Protein AF-A0A7S1V0A3-F1 (afdb_monomer_lite)

Radius of gyration: 52.17 Å; chains: 1; bounding box: 156×78×167 Å

Structure (mmCIF, N/CA/C/O backbone):
data_AF-A0A7S1V0A3-F1
#
_entry.id   AF-A0A7S1V0A3-F1
#
loop_
_atom_site.group_PDB
_atom_site.id
_atom_site.type_symbol
_atom_site.label_atom_id
_atom_site.label_alt_id
_atom_site.label_comp_id
_atom_site.label_asym_id
_atom_site.label_entity_id
_atom_site.label_seq_id
_atom_site.pdbx_PDB_ins_code
_atom_site.Cartn_x
_atom_site.Cartn_y
_atom_site.Cartn_z
_atom_site.occupancy
_atom_site.B_iso_or_equiv
_atom_site.auth_seq_id
_atom_site.auth_comp_id
_atom_site.auth_asym_id
_atom_site.auth_atom_id
_atom_site.pdbx_PDB_model_num
ATOM 1 N N . GLY A 1 1 ? 68.132 -18.032 73.792 1.00 47.16 1 GLY A N 1
ATOM 2 C CA . GLY A 1 1 ? 68.018 -18.752 72.511 1.00 47.16 1 GLY A CA 1
ATOM 3 C C . GLY A 1 1 ? 66.855 -19.714 72.587 1.00 47.16 1 GLY A C 1
ATOM 4 O O . GLY A 1 1 ? 66.811 -20.490 73.529 1.00 47.16 1 GLY A O 1
ATOM 5 N N . VAL A 1 2 ? 65.917 -19.632 71.644 1.00 43.09 2 VAL A N 1
ATOM 6 C CA . VAL A 1 2 ? 64.746 -20.519 71.509 1.00 43.09 2 VAL A CA 1
ATOM 7 C C . VAL A 1 2 ? 64.523 -20.745 70.008 1.00 43.09 2 VAL A C 1
ATOM 9 O O . VAL A 1 2 ? 64.762 -19.836 69.215 1.00 43.09 2 VAL A O 1
ATOM 12 N N . ARG A 1 3 ? 64.142 -21.963 69.608 1.00 44.84 3 ARG A N 1
ATOM 13 C CA . ARG A 1 3 ? 63.979 -22.362 68.198 1.00 44.84 3 ARG A CA 1
ATOM 14 C C . ARG A 1 3 ? 62.664 -21.813 67.612 1.00 44.84 3 ARG A C 1
ATOM 16 O O . ARG A 1 3 ? 61.653 -21.887 68.309 1.00 44.84 3 ARG A O 1
ATOM 23 N N . PRO A 1 4 ? 62.624 -21.342 66.351 1.00 58.78 4 PRO A N 1
ATOM 24 C CA . PRO A 1 4 ? 61.371 -21.027 65.673 1.00 58.78 4 PRO A CA 1
ATOM 25 C C . PRO A 1 4 ? 60.728 -22.287 65.074 1.00 58.78 4 PRO A C 1
ATOM 27 O O . PRO A 1 4 ? 61.407 -23.150 64.517 1.00 58.78 4 PRO A O 1
ATOM 30 N N . ASN A 1 5 ? 59.404 -22.376 65.192 1.00 55.03 5 ASN A N 1
ATOM 31 C CA . ASN A 1 5 ? 58.594 -23.477 64.673 1.00 55.03 5 ASN A CA 1
ATOM 32 C C . ASN A 1 5 ? 58.269 -23.248 63.183 1.00 55.03 5 ASN A C 1
ATOM 34 O O . ASN A 1 5 ? 57.935 -22.129 62.791 1.00 55.03 5 ASN A O 1
ATOM 38 N N . MET A 1 6 ? 58.345 -24.295 62.359 1.00 54.66 6 MET A N 1
ATOM 39 C CA . MET A 1 6 ? 58.081 -24.214 60.913 1.00 54.66 6 MET A CA 1
ATOM 40 C C . MET A 1 6 ? 56.587 -23.984 60.624 1.00 54.66 6 MET A C 1
ATOM 42 O O . MET A 1 6 ? 55.737 -24.713 61.132 1.00 54.66 6 MET A O 1
ATOM 46 N N . ARG A 1 7 ? 56.264 -23.001 59.770 1.00 62.75 7 ARG A N 1
ATOM 47 C CA . ARG A 1 7 ? 54.930 -22.833 59.161 1.00 62.75 7 ARG A CA 1
ATOM 48 C C . ARG A 1 7 ? 54.920 -23.409 57.734 1.00 62.75 7 ARG A C 1
ATOM 50 O O . ARG A 1 7 ? 55.934 -23.285 57.049 1.00 62.75 7 ARG A O 1
ATOM 57 N N . PRO A 1 8 ? 53.802 -23.998 57.270 1.00 64.31 8 PRO A N 1
ATOM 58 C CA . PRO A 1 8 ? 53.668 -24.478 55.894 1.00 64.31 8 PRO A CA 1
ATOM 59 C C . PRO A 1 8 ? 53.586 -23.318 54.875 1.00 64.31 8 PRO A C 1
ATOM 61 O O . PRO A 1 8 ? 53.219 -22.201 55.254 1.00 64.31 8 PRO A O 1
ATOM 64 N N . PRO A 1 9 ? 53.917 -23.568 53.592 1.00 65.50 9 PRO A N 1
ATOM 65 C CA . PRO A 1 9 ? 53.914 -22.552 52.538 1.00 65.50 9 PRO A CA 1
ATOM 66 C C . PRO A 1 9 ? 52.493 -22.097 52.132 1.00 65.50 9 PRO A C 1
ATOM 68 O O . PRO A 1 9 ? 51.528 -22.837 52.336 1.00 65.50 9 PRO A O 1
ATOM 71 N N . PRO A 1 10 ? 52.350 -20.888 51.551 1.00 61.25 10 PRO A N 1
ATOM 72 C CA . PRO A 1 10 ? 51.061 -20.332 51.138 1.00 61.25 10 PRO A CA 1
ATOM 73 C C . PRO A 1 10 ? 50.500 -20.982 49.853 1.00 61.25 10 PRO A C 1
ATOM 75 O O . PRO A 1 10 ? 51.269 -21.516 49.050 1.00 61.25 10 PRO A O 1
ATOM 78 N N . PRO A 1 11 ? 49.173 -20.914 49.626 1.00 62.25 11 PRO A N 1
ATOM 79 C CA . PRO A 1 11 ? 48.536 -21.419 48.408 1.00 62.25 11 PRO A CA 1
ATOM 80 C C . PRO A 1 11 ? 48.841 -20.550 47.167 1.00 62.25 11 PRO A C 1
ATOM 82 O O . PRO A 1 11 ? 49.144 -19.361 47.307 1.00 62.25 11 PRO A O 1
ATOM 85 N N . PRO A 1 12 ? 48.746 -21.118 45.947 1.00 61.88 12 PRO A N 1
ATOM 86 C CA . PRO A 1 12 ? 49.017 -20.407 44.696 1.00 61.88 12 PRO A CA 1
ATOM 87 C C . PRO A 1 12 ? 47.935 -19.364 44.331 1.00 61.88 12 PRO A C 1
ATOM 89 O O . PRO A 1 12 ? 46.795 -19.467 44.790 1.00 61.88 12 PRO A O 1
ATOM 92 N N . PRO A 1 13 ? 48.272 -18.364 43.488 1.00 58.69 13 PRO A N 1
ATOM 93 C CA . PRO A 1 13 ? 47.348 -17.314 43.049 1.00 58.69 13 PRO A CA 1
ATOM 94 C C . PRO A 1 13 ? 46.260 -17.828 42.080 1.00 58.69 13 PRO A C 1
ATOM 96 O O . PRO A 1 13 ? 46.433 -18.877 41.456 1.00 58.69 13 PRO A O 1
ATOM 99 N N . PRO A 1 14 ? 45.137 -17.097 41.921 1.00 52.28 14 PRO A N 1
ATOM 100 C CA . PRO A 1 14 ? 43.988 -17.556 41.142 1.00 52.28 14 PRO A CA 1
ATOM 101 C C . PRO A 1 14 ? 44.250 -17.592 39.629 1.00 52.28 14 PRO A C 1
ATOM 103 O O . PRO A 1 14 ? 44.874 -16.697 39.056 1.00 52.28 14 PRO A O 1
ATOM 106 N N . HIS A 1 15 ? 43.699 -18.611 38.966 1.00 45.16 15 HIS A N 1
ATOM 107 C CA . HIS A 1 15 ? 43.757 -18.764 37.513 1.00 45.16 15 HIS A CA 1
ATOM 108 C C . HIS A 1 15 ? 42.926 -17.694 36.791 1.00 45.16 15 HIS A C 1
ATOM 110 O O . HIS A 1 15 ? 41.697 -17.690 36.868 1.00 45.16 15 HIS A O 1
ATOM 116 N N . PHE A 1 16 ? 43.588 -16.847 36.001 1.00 49.28 16 PHE A N 1
ATOM 117 C CA . PHE A 1 16 ? 42.914 -16.021 35.002 1.00 49.28 16 PHE A CA 1
ATOM 118 C C . PHE A 1 16 ? 42.470 -16.879 33.812 1.00 49.28 16 PHE A C 1
ATOM 120 O O . PHE A 1 16 ? 43.287 -17.508 33.139 1.00 49.28 16 PHE A O 1
ATOM 127 N N . HIS A 1 17 ? 41.166 -16.876 33.541 1.00 43.81 17 HIS A N 1
ATOM 128 C CA . HIS A 1 17 ? 40.576 -17.525 32.374 1.00 43.81 17 HIS A CA 1
ATOM 129 C C . HIS A 1 17 ? 41.031 -16.796 31.100 1.00 43.81 17 HIS A C 1
ATOM 131 O O . HIS A 1 17 ? 40.692 -15.630 30.898 1.00 43.81 17 HIS A O 1
ATOM 137 N N . HIS A 1 18 ? 41.811 -17.461 30.243 1.00 43.75 18 HIS A N 1
ATOM 138 C CA . HIS A 1 18 ? 42.226 -16.872 28.972 1.00 43.75 18 HIS A CA 1
ATOM 139 C C . HIS A 1 18 ? 41.081 -16.936 27.955 1.00 43.75 18 HIS A C 1
ATOM 141 O O . HIS A 1 18 ? 40.505 -17.992 27.690 1.00 43.75 18 HIS A O 1
ATOM 147 N N . GLN A 1 19 ? 40.752 -15.776 27.398 1.00 39.59 19 GLN A N 1
ATOM 148 C CA . GLN A 1 19 ? 39.667 -15.568 26.447 1.00 39.59 19 GLN A CA 1
ATOM 149 C C . GLN A 1 19 ? 40.045 -16.178 25.086 1.00 39.59 19 GLN A C 1
ATOM 151 O O . GLN A 1 19 ? 40.988 -15.720 24.442 1.00 39.59 19 GLN A O 1
ATOM 156 N N . GLN A 1 20 ? 39.335 -17.220 24.640 1.00 40.47 20 GLN A N 1
ATOM 157 C CA . GLN A 1 20 ? 39.595 -17.828 23.329 1.00 40.47 20 GLN A CA 1
ATOM 158 C C . GLN A 1 20 ? 39.019 -16.959 22.202 1.00 40.47 20 GLN A C 1
ATOM 160 O O . GLN A 1 20 ? 37.823 -16.672 22.170 1.00 40.47 20 GLN A O 1
ATOM 165 N N . ARG A 1 21 ? 39.878 -16.566 21.255 1.00 42.44 21 ARG A N 1
ATOM 166 C CA . ARG A 1 21 ? 39.480 -16.005 19.954 1.00 42.44 21 ARG A CA 1
ATOM 167 C C . ARG A 1 21 ? 39.133 -17.138 18.971 1.00 42.44 21 ARG A C 1
ATOM 169 O O . ARG A 1 21 ? 39.749 -18.200 19.054 1.00 42.44 21 ARG A O 1
ATOM 176 N N . PRO A 1 22 ? 38.205 -16.922 18.021 1.00 44.25 22 PRO A N 1
ATOM 177 C CA . PRO A 1 22 ? 37.836 -17.932 17.030 1.00 44.25 22 PRO A CA 1
ATOM 178 C C . PRO A 1 22 ? 38.923 -18.114 15.948 1.00 44.25 22 PRO A C 1
ATOM 180 O O . PRO A 1 22 ? 39.606 -17.142 15.609 1.00 44.25 22 PRO A O 1
ATOM 183 N N . PRO A 1 23 ? 39.074 -19.323 15.372 1.00 45.88 23 PRO A N 1
ATOM 184 C CA . PRO A 1 23 ? 40.015 -19.594 14.286 1.00 45.88 23 PRO A CA 1
ATOM 185 C C . PRO A 1 23 ? 39.412 -19.347 12.891 1.00 45.88 23 PRO A C 1
ATOM 187 O O . PRO A 1 23 ? 38.225 -19.567 12.658 1.00 45.88 23 PRO A O 1
ATOM 190 N N . ALA A 1 24 ? 40.266 -18.961 11.943 1.00 40.19 24 ALA A N 1
ATOM 191 C CA . ALA A 1 24 ? 40.000 -18.910 10.503 1.00 40.19 24 ALA A CA 1
ATOM 192 C C . ALA A 1 24 ? 41.341 -18.931 9.734 1.00 40.19 24 ALA A C 1
ATOM 194 O O . ALA A 1 24 ? 42.356 -18.536 10.310 1.00 40.19 24 ALA A O 1
ATOM 195 N N . PRO A 1 25 ? 41.367 -19.235 8.424 1.00 45.12 25 PRO A N 1
ATOM 196 C CA . PRO A 1 25 ? 40.635 -20.296 7.725 1.00 45.12 25 PRO A CA 1
ATOM 197 C C . PRO A 1 25 ? 41.601 -21.248 6.974 1.00 45.12 25 PRO A C 1
ATOM 199 O O . PRO A 1 25 ? 42.698 -20.853 6.583 1.00 45.12 25 PRO A O 1
ATOM 202 N N . HIS A 1 26 ? 41.186 -22.490 6.699 1.00 42.19 26 HIS A N 1
ATOM 203 C CA . HIS A 1 26 ? 41.928 -23.394 5.803 1.00 42.19 26 HIS A CA 1
ATOM 204 C C . HIS A 1 26 ? 41.322 -23.418 4.392 1.00 42.19 26 HIS A C 1
ATOM 206 O O . HIS A 1 26 ? 40.104 -23.373 4.228 1.00 42.19 26 HIS A O 1
ATOM 212 N N . ALA A 1 27 ? 42.189 -23.480 3.376 1.00 40.38 27 ALA A N 1
ATOM 213 C CA . ALA A 1 27 ? 41.810 -23.528 1.964 1.00 40.38 27 ALA A CA 1
ATOM 214 C C . ALA A 1 27 ? 41.228 -24.906 1.563 1.00 40.38 27 ALA A C 1
ATOM 216 O O . ALA A 1 27 ? 41.575 -25.915 2.182 1.00 40.38 27 ALA A O 1
ATOM 217 N N . PRO A 1 28 ? 40.349 -24.975 0.543 1.00 40.31 28 PRO A N 1
ATOM 218 C CA . PRO A 1 28 ? 39.562 -26.173 0.262 1.00 40.31 28 PRO A CA 1
ATOM 219 C C . PRO A 1 28 ? 40.291 -27.192 -0.627 1.00 40.31 28 PRO A C 1
ATOM 221 O O . PRO A 1 28 ? 40.914 -26.839 -1.629 1.00 40.31 28 PRO A O 1
ATOM 224 N N . HIS A 1 29 ? 40.114 -28.478 -0.318 1.00 42.78 29 HIS A N 1
ATOM 225 C CA . HIS A 1 29 ? 40.377 -29.558 -1.270 1.00 42.78 29 HIS A CA 1
ATOM 226 C C . HIS A 1 29 ? 39.243 -29.657 -2.299 1.00 42.78 29 HIS A C 1
ATOM 228 O O . HIS A 1 29 ? 38.071 -29.464 -1.975 1.00 42.78 29 HIS A O 1
ATOM 234 N N . GLN A 1 30 ? 39.604 -29.960 -3.546 1.00 39.72 30 GLN A N 1
ATOM 235 C CA . GLN A 1 30 ? 38.667 -30.018 -4.666 1.00 39.72 30 GLN A CA 1
ATOM 236 C C . GLN A 1 30 ? 37.771 -31.264 -4.599 1.00 39.72 30 GLN A C 1
ATOM 238 O O . GLN A 1 30 ? 38.263 -32.381 -4.444 1.00 39.72 30 GLN A O 1
ATOM 243 N N . LEU A 1 31 ? 36.470 -31.066 -4.807 1.00 43.25 31 LEU A N 1
ATOM 244 C CA . LEU A 1 31 ? 35.516 -32.107 -5.189 1.00 43.25 31 LEU A CA 1
ATOM 245 C C . LEU A 1 31 ? 34.960 -31.761 -6.576 1.00 43.25 31 LEU A C 1
ATOM 247 O O . LEU A 1 31 ? 34.749 -30.589 -6.885 1.00 43.25 31 LEU A O 1
ATOM 251 N N . GLY A 1 32 ? 34.786 -32.782 -7.418 1.00 44.38 32 GLY A N 1
ATOM 252 C CA . GLY A 1 32 ? 34.378 -32.624 -8.816 1.00 44.38 32 GLY A CA 1
ATOM 253 C C . GLY A 1 32 ? 32.931 -32.136 -9.002 1.00 44.38 32 GLY A C 1
ATOM 254 O O . GLY A 1 32 ? 32.149 -32.128 -8.049 1.00 44.38 32 GLY A O 1
ATOM 255 N N . PRO A 1 33 ? 32.561 -31.730 -10.230 1.00 49.34 33 PRO A N 1
ATOM 256 C CA . PRO A 1 33 ? 31.257 -31.139 -10.511 1.00 49.34 33 PRO A CA 1
ATOM 257 C C . PRO A 1 33 ? 30.104 -32.160 -10.399 1.00 49.34 33 PRO A C 1
ATOM 259 O O . PRO A 1 33 ? 30.266 -33.314 -10.805 1.00 49.34 33 PRO A O 1
ATOM 262 N N . PRO A 1 34 ? 28.924 -31.748 -9.893 1.00 48.62 34 PRO A N 1
ATOM 263 C CA . PRO A 1 34 ? 27.719 -32.577 -9.870 1.00 48.62 34 PRO A CA 1
ATOM 264 C C . PRO A 1 34 ? 27.075 -32.703 -11.269 1.00 48.62 34 PRO A C 1
ATOM 266 O O . PRO A 1 34 ? 27.346 -31.883 -12.150 1.00 48.62 34 PRO A O 1
ATOM 269 N N . PRO A 1 35 ? 26.202 -33.706 -11.494 1.00 46.12 35 PRO A N 1
ATOM 270 C CA . PRO A 1 35 ? 25.530 -33.905 -12.778 1.00 46.12 35 PRO A CA 1
ATOM 271 C C . PRO A 1 35 ? 24.496 -32.800 -13.079 1.00 46.12 35 PRO A C 1
ATOM 273 O O . PRO A 1 35 ? 23.921 -32.223 -12.151 1.00 46.12 35 PRO A O 1
ATOM 276 N N . PRO A 1 36 ? 24.212 -32.512 -14.364 1.00 46.03 36 PRO A N 1
ATOM 277 C CA . PRO A 1 36 ? 23.283 -31.455 -14.747 1.00 46.03 36 PRO A CA 1
ATOM 278 C C . PRO A 1 36 ? 21.826 -31.852 -14.475 1.00 46.03 36 PRO A C 1
ATOM 280 O O . PRO A 1 36 ? 21.319 -32.831 -15.025 1.00 46.03 36 PRO A O 1
ATOM 283 N N . HIS A 1 37 ? 21.121 -31.050 -13.675 1.00 41.72 37 HIS A N 1
ATOM 284 C CA . HIS A 1 37 ? 19.661 -31.112 -13.606 1.00 41.72 37 HIS A CA 1
ATOM 285 C C . HIS A 1 37 ? 19.041 -30.550 -14.893 1.00 41.72 37 HIS A C 1
ATOM 287 O O . HIS A 1 37 ? 19.463 -29.510 -15.398 1.00 41.72 37 HIS A O 1
ATOM 293 N N . ALA A 1 38 ? 18.032 -31.249 -15.414 1.00 39.28 38 ALA A N 1
ATOM 294 C CA . ALA A 1 38 ? 17.371 -30.908 -16.668 1.00 39.28 38 ALA A CA 1
ATOM 295 C C . ALA A 1 38 ? 16.655 -29.546 -16.613 1.00 39.28 38 ALA A C 1
ATOM 297 O O . ALA A 1 38 ? 15.920 -29.252 -15.668 1.00 39.28 38 ALA A O 1
ATOM 298 N N . ALA A 1 39 ? 16.828 -28.747 -17.668 1.00 37.97 39 ALA A N 1
ATOM 299 C CA . ALA A 1 39 ? 16.045 -27.538 -17.899 1.00 37.97 39 ALA A CA 1
ATOM 300 C C . ALA A 1 39 ? 14.623 -27.889 -18.394 1.00 37.97 39 ALA A C 1
ATOM 302 O O . ALA A 1 39 ? 14.459 -28.875 -19.120 1.00 37.97 39 ALA A O 1
ATOM 303 N N . PRO A 1 40 ? 13.589 -27.101 -18.045 1.00 34.03 40 PRO A N 1
ATOM 304 C CA . PRO A 1 40 ? 12.235 -27.323 -18.539 1.00 34.03 40 PRO A CA 1
ATOM 305 C C . PRO A 1 40 ? 12.117 -26.962 -20.027 1.00 34.03 40 PRO A C 1
ATOM 307 O O . PRO A 1 40 ? 12.605 -25.923 -20.475 1.00 34.03 40 PRO A O 1
ATOM 310 N N . LEU A 1 41 ? 11.432 -27.820 -20.784 1.00 35.41 41 LEU A N 1
ATOM 311 C CA . LEU A 1 41 ? 11.197 -27.652 -22.218 1.00 35.41 41 LEU A CA 1
ATOM 312 C C . LEU A 1 41 ? 10.287 -26.445 -22.495 1.00 35.41 41 LEU A C 1
ATOM 314 O O . LEU A 1 41 ? 9.176 -26.356 -21.973 1.00 35.41 41 LEU A O 1
ATOM 318 N N . GLN A 1 42 ? 10.741 -25.544 -23.366 1.00 35.09 42 GLN A N 1
ATOM 319 C CA . GLN A 1 42 ? 9.922 -24.458 -23.902 1.00 35.09 42 GLN A CA 1
ATOM 320 C C . GLN A 1 42 ? 9.097 -24.981 -25.086 1.00 35.09 42 GLN A C 1
ATOM 322 O O . GLN A 1 42 ? 9.654 -25.393 -26.104 1.00 35.09 42 GLN A O 1
ATOM 327 N N . HIS A 1 43 ? 7.768 -24.961 -24.972 1.00 41.12 43 HIS A N 1
ATOM 328 C CA . HIS A 1 43 ? 6.883 -25.313 -26.084 1.00 41.12 43 HIS A CA 1
ATOM 329 C C . HIS A 1 43 ? 6.646 -24.112 -27.013 1.00 41.12 43 HIS A C 1
ATOM 331 O O . HIS A 1 43 ? 6.055 -23.107 -26.622 1.00 41.12 43 HIS A O 1
ATOM 337 N N . ARG A 1 44 ? 7.081 -24.263 -28.267 1.00 34.06 44 ARG A N 1
ATOM 338 C CA . ARG A 1 44 ? 6.794 -23.388 -29.417 1.00 34.06 44 ARG A CA 1
ATOM 339 C C . ARG A 1 44 ? 5.345 -23.587 -29.906 1.00 34.06 44 ARG A C 1
ATOM 341 O O . ARG A 1 44 ? 4.951 -24.742 -30.082 1.00 34.06 44 ARG A O 1
ATOM 348 N N . PRO A 1 45 ? 4.565 -22.523 -30.174 1.00 39.53 45 PRO A N 1
ATOM 349 C CA . PRO A 1 45 ? 3.266 -22.622 -30.843 1.00 39.53 45 PRO A CA 1
ATOM 350 C C . PRO A 1 45 ? 3.397 -22.557 -32.385 1.00 39.53 45 PRO A C 1
ATOM 352 O O . PRO A 1 45 ? 4.354 -21.963 -32.882 1.00 39.53 45 PRO A O 1
ATOM 355 N N . PRO A 1 46 ? 2.445 -23.125 -33.153 1.00 39.44 46 PRO A N 1
ATOM 356 C CA . PRO A 1 46 ? 2.365 -22.972 -34.610 1.00 39.44 46 PRO A CA 1
ATOM 357 C C . PRO A 1 46 ? 1.553 -21.721 -35.034 1.00 39.44 46 PRO A C 1
ATOM 359 O O . PRO A 1 46 ? 0.752 -21.218 -34.240 1.00 39.44 46 PRO A O 1
ATOM 362 N N . PRO A 1 47 ? 1.698 -21.226 -36.280 1.00 38.50 47 PRO A N 1
ATOM 363 C CA . PRO A 1 47 ? 0.994 -20.034 -36.773 1.00 38.50 47 PRO A CA 1
ATOM 364 C C . PRO A 1 47 ? -0.361 -20.339 -37.453 1.00 38.50 47 PRO A C 1
ATOM 366 O O . PRO A 1 47 ? -0.481 -21.326 -38.177 1.00 38.50 47 PRO A O 1
ATOM 369 N N . GLY A 1 48 ? -1.360 -19.447 -37.314 1.00 32.25 48 GLY A N 1
ATOM 370 C CA . GLY A 1 48 ? -2.551 -19.455 -38.190 1.00 32.25 48 GLY A CA 1
ATOM 371 C C . GLY A 1 48 ? -3.848 -18.769 -37.703 1.00 32.25 48 GLY A C 1
ATOM 372 O O . GLY A 1 48 ? -4.687 -19.415 -37.094 1.00 32.25 48 GLY A O 1
ATOM 373 N N . TYR A 1 49 ? -4.053 -17.511 -38.122 1.00 30.31 49 TYR A N 1
ATOM 374 C CA . TYR A 1 49 ? -5.341 -16.824 -38.407 1.00 30.31 49 TYR A CA 1
ATOM 375 C C . TYR A 1 49 ? -6.401 -16.471 -37.313 1.00 30.31 49 TYR A C 1
ATOM 377 O O . TYR A 1 49 ? -7.245 -17.267 -36.928 1.00 30.31 49 TYR A O 1
ATOM 385 N N . GLN A 1 50 ? -6.456 -15.152 -37.043 1.00 28.41 50 GLN A N 1
ATOM 386 C CA . GLN A 1 50 ? -7.630 -14.238 -36.978 1.00 28.41 50 GLN A CA 1
ATOM 387 C C . GLN A 1 50 ? -8.617 -14.160 -35.769 1.00 28.41 50 GLN A C 1
ATOM 389 O O . GLN A 1 50 ? -9.567 -14.918 -35.624 1.00 28.41 50 GLN A O 1
ATOM 394 N N . THR A 1 51 ? -8.460 -13.034 -35.043 1.00 32.69 51 THR A N 1
ATOM 395 C CA . THR A 1 51 ? -9.478 -12.056 -34.555 1.00 32.69 51 THR A CA 1
ATOM 396 C C . THR A 1 51 ? -10.549 -12.417 -33.503 1.00 32.69 51 THR A C 1
ATOM 398 O O . THR A 1 51 ? -11.624 -12.889 -33.855 1.00 32.69 51 THR A O 1
ATOM 401 N N . ALA A 1 52 ? -10.338 -11.954 -32.256 1.00 32.44 52 ALA A N 1
ATOM 402 C CA . ALA A 1 52 ? -11.321 -11.276 -31.372 1.00 32.44 52 ALA A CA 1
ATOM 403 C C . ALA A 1 52 ? -10.610 -10.705 -30.105 1.00 32.44 52 ALA A C 1
ATOM 405 O O . ALA A 1 52 ? -9.558 -11.232 -29.738 1.00 32.44 52 ALA A O 1
ATOM 406 N N . PRO A 1 53 ? -11.113 -9.642 -29.432 1.00 34.41 53 PRO A N 1
ATOM 407 C CA . PRO A 1 53 ? -10.437 -9.020 -28.279 1.00 34.41 53 PRO A CA 1
ATOM 408 C C . PRO A 1 53 ? -10.746 -9.720 -26.928 1.00 34.41 53 PRO A C 1
ATOM 410 O O . PRO A 1 53 ? -11.899 -10.092 -26.704 1.00 34.41 53 PRO A O 1
ATOM 413 N N . PRO A 1 54 ? -9.773 -9.875 -26.000 1.00 33.19 54 PRO A N 1
ATOM 414 C CA . PRO A 1 54 ? -9.969 -10.638 -24.760 1.00 33.19 54 PRO A CA 1
ATOM 415 C C . PRO A 1 54 ? -10.280 -9.804 -23.498 1.00 33.19 54 PRO A C 1
ATOM 417 O O . PRO A 1 54 ? -9.793 -8.689 -23.311 1.00 33.19 54 PRO A O 1
ATOM 420 N N . GLN A 1 55 ? -11.043 -10.422 -22.590 1.00 32.53 55 GLN A N 1
ATOM 421 C CA . GLN A 1 55 ? -11.274 -10.009 -21.196 1.00 32.53 55 GLN A CA 1
ATOM 422 C C . GLN A 1 55 ? -10.071 -10.323 -20.271 1.00 32.53 55 GLN A C 1
ATOM 424 O O . GLN A 1 55 ? -9.230 -11.154 -20.625 1.00 32.53 55 GLN A O 1
ATOM 429 N N . PRO A 1 56 ? -9.986 -9.707 -19.070 1.00 34.66 56 PRO A N 1
ATOM 430 C CA . PRO A 1 56 ? -8.936 -9.989 -18.087 1.00 34.66 56 PRO A CA 1
ATOM 431 C C . PRO A 1 56 ? -9.044 -11.376 -17.422 1.00 34.66 56 PRO A C 1
ATOM 433 O O . PRO A 1 56 ? -10.112 -11.977 -17.322 1.00 34.66 56 PRO A O 1
ATOM 436 N N . THR A 1 57 ? -7.896 -11.869 -16.955 1.00 29.27 57 THR A N 1
ATOM 437 C CA . THR A 1 57 ? -7.614 -13.259 -16.563 1.00 29.27 57 THR A CA 1
ATOM 438 C C . THR A 1 57 ? -7.836 -13.586 -15.078 1.00 29.27 57 THR A C 1
ATOM 440 O O . THR A 1 57 ? -7.641 -12.752 -14.197 1.00 29.27 57 THR A O 1
ATOM 443 N N . GLN A 1 58 ? -8.144 -14.859 -14.789 1.00 29.98 58 GLN A N 1
ATOM 444 C CA . GLN A 1 58 ? -7.994 -15.472 -13.458 1.00 29.98 58 GLN A CA 1
ATOM 445 C C . GLN A 1 58 ? -6.605 -16.118 -13.278 1.00 29.98 58 GLN A C 1
ATOM 447 O O . GLN A 1 58 ? -6.032 -16.602 -14.257 1.00 29.98 58 GLN A O 1
ATOM 452 N N . PRO A 1 59 ? -6.140 -16.278 -12.024 1.00 30.47 59 PRO A N 1
ATOM 453 C CA . PRO A 1 59 ? -5.185 -17.312 -11.629 1.00 30.47 59 PRO A CA 1
ATOM 454 C C . PRO A 1 59 ? -5.771 -18.329 -10.612 1.00 30.47 59 PRO A C 1
ATOM 456 O O . PRO A 1 59 ? -6.439 -17.939 -9.653 1.00 30.47 59 PRO A O 1
ATOM 459 N N . PRO A 1 60 ? -5.465 -19.631 -10.751 1.00 29.80 60 PRO A N 1
ATOM 460 C CA . PRO A 1 60 ? -5.516 -20.637 -9.679 1.00 29.80 60 PRO A CA 1
ATOM 461 C C . PRO A 1 60 ? -4.084 -21.116 -9.307 1.00 29.80 60 PRO A C 1
ATOM 463 O O . PRO A 1 60 ? -3.129 -20.682 -9.953 1.00 29.80 60 PRO A O 1
ATOM 466 N N . PRO A 1 61 ? -3.873 -22.089 -8.390 1.00 43.06 61 PRO A N 1
ATOM 467 C CA . PRO A 1 61 ? -4.706 -22.554 -7.272 1.00 43.06 61 PRO A CA 1
ATOM 468 C C . PRO A 1 61 ? -3.958 -22.593 -5.911 1.00 43.06 61 PRO A C 1
ATOM 470 O O . PRO A 1 61 ? -2.737 -22.707 -5.846 1.00 43.06 61 PRO A O 1
ATOM 473 N N . ALA A 1 62 ? -4.706 -22.680 -4.807 1.00 29.06 62 ALA A N 1
ATOM 474 C CA . ALA A 1 62 ? -4.237 -23.300 -3.560 1.00 29.06 62 ALA A CA 1
ATOM 475 C C . ALA A 1 62 ? -5.403 -24.059 -2.902 1.00 29.06 62 ALA A C 1
ATOM 477 O O . ALA A 1 62 ? -6.545 -23.601 -2.952 1.00 29.06 62 ALA A O 1
ATOM 478 N N . ALA A 1 63 ? -5.139 -25.235 -2.331 1.00 27.17 63 ALA A N 1
ATOM 479 C CA . ALA A 1 63 ? -6.167 -26.171 -1.873 1.00 27.17 63 ALA A CA 1
ATOM 480 C C . ALA A 1 63 ? -6.023 -26.520 -0.381 1.00 27.17 63 ALA A C 1
ATOM 482 O O . ALA A 1 63 ? -4.901 -26.571 0.106 1.00 27.17 63 ALA A O 1
ATOM 483 N N . VAL A 1 64 ? -7.166 -26.867 0.247 1.00 28.55 64 VAL A N 1
ATOM 484 C CA . VAL A 1 64 ? -7.367 -27.625 1.517 1.00 28.55 64 VAL A CA 1
ATOM 485 C C . VAL A 1 64 ? -6.726 -27.064 2.812 1.00 28.55 64 VAL A C 1
ATOM 487 O O . VAL A 1 64 ? -5.593 -26.620 2.800 1.00 28.55 64 VAL A O 1
ATOM 490 N N . GLN A 1 65 ? -7.327 -27.074 4.014 1.00 27.03 65 GLN A N 1
ATOM 491 C CA . GLN A 1 65 ? -8.638 -27.458 4.604 1.00 27.03 65 GLN A CA 1
ATOM 492 C C . GLN A 1 65 ? -8.702 -26.784 6.016 1.00 27.03 65 GLN A C 1
ATOM 494 O O . GLN A 1 65 ? -7.656 -26.406 6.529 1.00 27.03 65 GLN A O 1
ATOM 499 N N . ALA A 1 66 ? -9.806 -26.627 6.765 1.00 25.28 66 ALA A N 1
ATOM 500 C CA . ALA A 1 66 ? -11.256 -26.724 6.531 1.00 25.28 66 ALA A CA 1
ATOM 501 C C . ALA A 1 66 ? -12.024 -26.116 7.733 1.00 25.28 66 ALA A C 1
ATOM 503 O O . ALA A 1 66 ? -11.550 -26.208 8.863 1.00 25.28 66 ALA A O 1
ATOM 504 N N . SER A 1 67 ? -13.246 -25.605 7.522 1.00 28.05 67 SER A N 1
ATOM 505 C CA . SER A 1 67 ? -14.348 -25.598 8.513 1.00 28.05 67 SER A CA 1
ATOM 506 C C . SER A 1 67 ? -15.674 -25.235 7.835 1.00 28.05 67 SER A C 1
ATOM 508 O O . SER A 1 67 ? -15.707 -24.435 6.903 1.00 28.05 67 SER A O 1
ATOM 510 N N . THR A 1 68 ? -16.761 -25.887 8.247 1.00 27.95 68 THR A N 1
ATOM 511 C CA . THR A 1 68 ? -17.987 -26.041 7.444 1.00 27.95 68 THR A CA 1
ATOM 512 C C . THR A 1 68 ? -19.130 -25.107 7.841 1.00 27.95 68 THR A C 1
ATOM 514 O O . THR A 1 68 ? -19.601 -25.153 8.975 1.00 27.95 68 THR A O 1
ATOM 517 N N . LEU A 1 69 ? -19.667 -24.381 6.858 1.00 29.09 69 LEU A N 1
ATOM 518 C CA . LEU A 1 69 ? -20.997 -23.758 6.866 1.00 29.09 69 LEU A CA 1
ATOM 519 C C . LEU A 1 69 ? -21.701 -24.061 5.522 1.00 29.09 69 LEU A C 1
ATOM 521 O O . LEU A 1 69 ? -21.018 -24.443 4.565 1.00 29.09 69 LEU A O 1
ATOM 525 N N . PRO A 1 70 ? -23.041 -23.953 5.423 1.00 34.44 70 PRO A N 1
ATOM 526 C CA . PRO A 1 70 ? -23.772 -24.339 4.216 1.00 34.44 70 PRO A CA 1
ATOM 527 C C . PRO A 1 70 ? -23.377 -23.481 3.007 1.00 34.44 70 PRO A C 1
ATOM 529 O O . PRO A 1 70 ? -23.349 -22.255 3.098 1.00 34.44 70 PRO A O 1
ATOM 532 N N . LYS A 1 71 ? -23.116 -24.112 1.855 1.00 38.00 71 LYS A N 1
ATOM 533 C CA . LYS A 1 71 ? -22.952 -23.392 0.583 1.00 38.00 71 LYS A CA 1
ATOM 534 C C . LYS A 1 71 ? -24.304 -22.839 0.131 1.00 38.00 71 LYS A C 1
ATOM 536 O O . LYS A 1 71 ? -25.125 -23.580 -0.403 1.00 38.00 71 LYS A O 1
ATOM 541 N N . GLU A 1 72 ? -24.504 -21.539 0.305 1.00 51.75 72 GLU A N 1
ATOM 542 C CA . GLU A 1 72 ? -25.538 -20.800 -0.419 1.00 51.75 72 GLU A CA 1
ATOM 543 C C . GLU A 1 72 ? -25.162 -20.754 -1.911 1.00 51.75 72 GLU A C 1
ATOM 545 O O . GLU A 1 72 ? -24.021 -20.446 -2.265 1.00 51.75 72 GLU A O 1
ATOM 550 N N . SER A 1 73 ? -26.088 -21.119 -2.800 1.00 67.75 73 SER A N 1
ATOM 551 C CA . SER A 1 73 ? -25.859 -21.045 -4.247 1.00 67.75 73 SER A CA 1
ATOM 552 C C . SER A 1 73 ? -25.939 -19.597 -4.736 1.00 67.75 73 SER A C 1
ATOM 554 O O . SER A 1 73 ? -26.721 -18.802 -4.212 1.00 67.75 73 SER A O 1
ATOM 556 N N . ALA A 1 74 ? -25.165 -19.264 -5.776 1.00 63.97 74 ALA A N 1
ATOM 557 C CA . ALA A 1 74 ? -25.095 -17.911 -6.336 1.00 63.97 74 ALA A CA 1
ATOM 558 C C . ALA A 1 74 ? -26.472 -17.342 -6.734 1.00 63.97 74 ALA A C 1
ATOM 560 O O . ALA A 1 74 ? -26.714 -16.154 -6.543 1.00 63.97 74 ALA A O 1
ATOM 561 N N . ASP A 1 75 ? -27.400 -18.187 -7.195 1.00 66.38 75 ASP A N 1
ATOM 562 C CA . ASP A 1 75 ? -28.777 -17.792 -7.528 1.00 66.38 75 ASP A CA 1
ATOM 563 C C . ASP A 1 75 ? -29.600 -17.335 -6.311 1.00 66.38 75 ASP A C 1
ATOM 565 O O . ASP A 1 75 ? -30.535 -16.543 -6.441 1.00 66.38 75 ASP A O 1
ATOM 569 N N . THR A 1 76 ? -29.263 -17.814 -5.111 1.00 68.06 76 THR A N 1
ATOM 570 C CA . THR A 1 76 ? -30.019 -17.530 -3.880 1.00 68.06 76 THR A CA 1
ATOM 571 C C . THR A 1 76 ? -29.481 -16.309 -3.127 1.00 68.06 76 THR A C 1
ATOM 573 O O . THR A 1 76 ? -30.245 -15.678 -2.392 1.00 68.06 76 THR A O 1
ATOM 576 N N . ALA A 1 77 ? -28.209 -15.965 -3.358 1.00 78.75 77 ALA A N 1
ATOM 577 C CA . ALA A 1 77 ? -27.384 -15.009 -2.611 1.00 78.75 77 ALA A CA 1
ATOM 578 C C . ALA A 1 77 ? -27.538 -13.522 -3.014 1.00 78.75 77 ALA A C 1
ATOM 580 O O . ALA A 1 77 ? -26.767 -12.665 -2.570 1.00 78.75 77 ALA A O 1
ATOM 581 N N . TRP A 1 78 ? -28.521 -13.200 -3.859 1.00 76.44 78 TRP A N 1
ATOM 582 C CA . TRP A 1 78 ? -28.872 -11.824 -4.225 1.00 76.44 78 TRP A CA 1
ATOM 583 C C . TRP A 1 78 ? -29.632 -11.109 -3.098 1.00 76.44 78 TRP A C 1
ATOM 585 O O . TRP A 1 78 ? -30.599 -11.642 -2.547 1.00 76.44 78 TRP A O 1
ATOM 595 N N . THR A 1 79 ? -29.220 -9.876 -2.802 1.00 68.88 79 THR A N 1
ATOM 596 C CA . THR A 1 79 ? -29.781 -8.997 -1.762 1.00 68.88 79 THR A CA 1
ATOM 597 C C . THR A 1 79 ? -30.093 -7.614 -2.336 1.00 68.88 79 THR A C 1
ATOM 599 O O . THR A 1 79 ? -29.328 -7.110 -3.152 1.00 68.88 79 THR A O 1
ATOM 602 N N . GLU A 1 80 ? -31.216 -7.009 -1.946 1.00 82.75 80 GLU A N 1
ATOM 603 C CA . GLU A 1 80 ? -31.614 -5.654 -2.363 1.00 82.75 80 GLU A CA 1
ATOM 604 C C . GLU A 1 80 ? -31.087 -4.617 -1.363 1.00 82.75 80 GLU A C 1
ATOM 606 O O . GLU A 1 80 ? -31.224 -4.799 -0.154 1.00 82.75 80 GLU A O 1
ATOM 611 N N . HIS A 1 81 ? -30.508 -3.533 -1.876 1.00 66.81 81 HIS A N 1
ATOM 612 C CA . HIS A 1 81 ? -29.980 -2.406 -1.108 1.00 66.81 81 HIS A CA 1
ATOM 613 C C . HIS A 1 81 ? -30.464 -1.089 -1.721 1.00 66.81 81 HIS A C 1
ATOM 615 O O . HIS A 1 81 ? -30.667 -0.989 -2.932 1.00 66.81 81 HIS A O 1
ATOM 621 N N . THR A 1 82 ? -30.620 -0.064 -0.888 1.00 77.31 82 THR A N 1
ATOM 622 C CA . THR A 1 82 ? -30.938 1.301 -1.332 1.00 77.31 82 THR A CA 1
ATOM 623 C C . THR A 1 82 ? -29.690 2.163 -1.200 1.00 77.31 82 THR A C 1
ATOM 625 O O . THR A 1 82 ? -28.998 2.103 -0.183 1.00 77.31 82 THR A O 1
ATOM 628 N N . ALA A 1 83 ? -29.390 2.963 -2.219 1.00 72.62 83 ALA A N 1
ATOM 629 C CA . ALA A 1 83 ? -28.293 3.919 -2.188 1.00 72.62 83 ALA A CA 1
ATOM 630 C C . ALA A 1 83 ? -28.551 5.046 -1.157 1.00 72.62 83 ALA A C 1
ATOM 632 O O . ALA A 1 83 ? -29.694 5.256 -0.739 1.00 72.62 83 ALA A O 1
ATOM 633 N N . PRO A 1 84 ? -27.519 5.823 -0.763 1.00 56.41 84 PRO A N 1
ATOM 634 C CA . PRO A 1 84 ? -27.663 6.916 0.208 1.00 56.41 84 PRO A CA 1
ATOM 635 C C . PRO A 1 84 ? -28.635 8.038 -0.202 1.00 56.41 84 PRO A C 1
ATOM 637 O O . PRO A 1 84 ? -29.000 8.860 0.631 1.00 56.41 84 PRO A O 1
ATOM 640 N N . ASP A 1 85 ? -29.064 8.075 -1.468 1.00 62.03 85 ASP A N 1
ATOM 641 C CA . ASP A 1 85 ? -30.088 8.994 -1.985 1.00 62.03 85 ASP A CA 1
ATOM 642 C C . ASP A 1 85 ? -31.533 8.611 -1.589 1.00 62.03 85 ASP A C 1
ATOM 644 O O . ASP A 1 85 ? -32.471 9.365 -1.858 1.00 62.03 85 ASP A O 1
ATOM 648 N N . GLY A 1 86 ? -31.727 7.435 -0.978 1.00 59.97 86 GLY A N 1
ATOM 649 C CA . GLY A 1 86 ? -33.027 6.906 -0.560 1.00 59.97 86 GLY A CA 1
ATOM 650 C C . GLY A 1 86 ? -33.976 6.522 -1.703 1.00 59.97 86 GLY A C 1
ATOM 651 O O . GLY A 1 86 ? -35.123 6.165 -1.434 1.00 59.97 86 GLY A O 1
ATOM 652 N N . LYS A 1 87 ? -33.537 6.597 -2.967 1.00 59.97 87 LYS A N 1
ATOM 653 C CA . LYS A 1 87 ? -34.374 6.396 -4.165 1.00 59.97 87 LYS A CA 1
ATOM 654 C C . LYS A 1 87 ? -33.837 5.326 -5.109 1.00 59.97 87 LYS A C 1
ATOM 656 O O . LYS A 1 87 ? -34.636 4.612 -5.713 1.00 59.97 87 LYS A O 1
ATOM 661 N N . THR A 1 88 ? -32.521 5.198 -5.241 1.00 68.94 88 THR A N 1
ATOM 662 C CA . THR A 1 88 ? -31.903 4.258 -6.176 1.00 68.94 88 THR A CA 1
ATOM 663 C C . THR A 1 88 ? -31.732 2.897 -5.512 1.00 68.94 88 THR A C 1
ATOM 665 O O . THR A 1 88 ? -30.973 2.747 -4.554 1.00 68.94 88 THR A O 1
ATOM 668 N N . LYS A 1 89 ? -32.437 1.887 -6.024 1.00 78.25 89 LYS A N 1
ATOM 669 C CA . LYS A 1 89 ? -32.274 0.489 -5.608 1.00 78.25 89 LYS A CA 1
ATOM 670 C C . LYS A 1 89 ? -31.180 -0.185 -6.430 1.00 78.25 89 LYS A C 1
ATOM 672 O O . LYS A 1 89 ? -31.082 0.047 -7.632 1.00 78.25 89 LYS A O 1
ATOM 677 N N . TYR A 1 90 ? -30.393 -1.040 -5.791 1.00 75.75 90 TYR A N 1
ATOM 678 C CA . TYR A 1 90 ? -29.425 -1.909 -6.449 1.00 75.75 90 TYR A CA 1
ATOM 679 C C . TYR A 1 90 ? -29.399 -3.286 -5.781 1.00 75.75 90 TYR A C 1
ATOM 681 O O . TYR A 1 90 ? -29.680 -3.439 -4.592 1.00 75.75 90 TYR A O 1
ATOM 689 N N . TYR A 1 91 ? -29.065 -4.309 -6.556 1.00 78.62 91 TYR A N 1
ATOM 690 C CA . TYR A 1 91 ? -29.040 -5.699 -6.128 1.00 78.62 91 TYR A CA 1
ATOM 691 C C . TYR A 1 91 ? -27.598 -6.186 -6.085 1.00 78.62 91 TYR A C 1
ATOM 693 O O . TYR A 1 91 ? -26.865 -6.035 -7.059 1.00 78.62 91 TYR A O 1
ATOM 701 N N . TYR A 1 92 ? -27.195 -6.771 -4.962 1.00 71.06 92 TYR A N 1
ATOM 702 C CA . TYR A 1 92 ? -25.839 -7.247 -4.710 1.00 71.06 92 TYR A CA 1
ATOM 703 C C . TYR A 1 92 ? -25.827 -8.749 -4.432 1.00 71.06 92 TYR A C 1
ATOM 705 O O . TYR A 1 92 ? -26.569 -9.230 -3.569 1.00 71.06 92 TYR A O 1
ATOM 713 N N . ASN A 1 93 ? -24.969 -9.485 -5.136 1.00 77.94 93 ASN A N 1
ATOM 714 C CA . ASN A 1 93 ? -24.746 -10.906 -4.901 1.00 77.94 93 ASN A CA 1
ATOM 715 C C . ASN A 1 93 ? -23.597 -11.105 -3.907 1.00 77.94 93 ASN A C 1
ATOM 717 O O . ASN A 1 93 ? -22.440 -10.792 -4.198 1.00 77.94 93 ASN A O 1
ATOM 721 N N . SER A 1 94 ? -23.884 -11.678 -2.738 1.00 68.56 94 SER A N 1
ATOM 722 C CA . SER A 1 94 ? -22.852 -11.893 -1.717 1.00 68.56 94 SER A CA 1
ATOM 723 C C . SER A 1 94 ? -21.814 -12.958 -2.109 1.00 68.56 94 SER A C 1
ATOM 725 O O . SER A 1 94 ? -20.708 -12.940 -1.558 1.00 68.56 94 SER A O 1
ATOM 727 N N . VAL A 1 95 ? -22.134 -13.835 -3.072 1.00 74.69 95 VAL A N 1
ATOM 728 C CA . VAL A 1 95 ? -21.294 -14.941 -3.561 1.00 74.69 95 VAL A CA 1
ATOM 729 C C . VAL A 1 95 ? -20.497 -14.551 -4.810 1.00 74.69 95 VAL A C 1
ATOM 731 O O . VAL A 1 95 ? -19.288 -14.770 -4.819 1.00 74.69 95 VAL A O 1
ATOM 734 N N . THR A 1 96 ? -21.116 -13.948 -5.835 1.00 75.50 96 THR A N 1
ATOM 735 C CA . THR A 1 96 ? -20.388 -13.507 -7.052 1.00 75.50 96 THR A CA 1
ATOM 736 C C . THR A 1 96 ? -19.726 -12.135 -6.907 1.00 75.50 96 THR A C 1
ATOM 738 O O . THR A 1 96 ? -18.860 -11.795 -7.705 1.00 75.50 96 THR A O 1
ATOM 741 N N . LYS A 1 97 ? -20.077 -11.368 -5.860 1.00 74.56 97 LYS A N 1
ATOM 742 C CA . LYS A 1 97 ? -19.604 -9.996 -5.579 1.00 74.56 97 LYS A CA 1
ATOM 743 C C . LYS A 1 97 ? -20.039 -8.939 -6.601 1.00 74.56 97 LYS A C 1
ATOM 745 O O . LYS A 1 97 ? -19.563 -7.808 -6.540 1.00 74.56 97 LYS A O 1
ATOM 750 N N . GLU A 1 98 ? -20.976 -9.277 -7.479 1.00 67.12 98 GLU A N 1
ATOM 751 C CA . GLU A 1 98 ? -21.528 -8.380 -8.495 1.00 67.12 98 GLU A CA 1
ATOM 752 C C . GLU A 1 98 ? -22.646 -7.492 -7.931 1.00 67.12 98 GLU A C 1
ATOM 754 O O . GLU A 1 98 ? -23.410 -7.907 -7.053 1.00 67.12 98 GLU A O 1
ATOM 759 N N . SER A 1 99 ? -22.769 -6.280 -8.475 1.00 73.19 99 SER A N 1
ATOM 760 C CA . SER A 1 99 ? -23.891 -5.370 -8.243 1.00 73.19 99 SER A CA 1
ATOM 761 C C . SER A 1 99 ? -24.560 -4.972 -9.562 1.00 73.19 99 SER A C 1
ATOM 763 O O . SER A 1 99 ? -23.895 -4.770 -10.575 1.00 73.19 99 SER A O 1
ATOM 765 N N . THR A 1 100 ? -25.888 -4.852 -9.553 1.00 74.38 100 THR A N 1
ATOM 766 C CA . THR A 1 100 ? -26.695 -4.426 -10.708 1.00 74.38 100 THR A CA 1
ATOM 767 C C . THR A 1 100 ? -27.835 -3.512 -10.264 1.00 74.38 100 THR A C 1
ATOM 769 O O . THR A 1 100 ? -28.401 -3.699 -9.189 1.00 74.38 100 THR A O 1
ATOM 772 N N . TYR A 1 101 ? -28.184 -2.525 -11.089 1.00 75.56 101 TYR A N 1
ATOM 773 C CA . TYR A 1 101 ? -29.348 -1.656 -10.872 1.00 75.56 101 TYR A CA 1
ATOM 774 C C . TYR A 1 101 ? -30.645 -2.266 -11.429 1.00 75.56 101 TYR A C 1
ATOM 776 O O . TYR A 1 101 ? -31.733 -1.944 -10.959 1.00 75.56 101 TYR A O 1
ATOM 784 N N . GLU A 1 102 ? -30.541 -3.193 -12.385 1.00 67.25 102 GLU A N 1
ATOM 785 C CA . GLU A 1 102 ? -31.670 -3.994 -12.864 1.00 67.25 102 GLU A CA 1
ATOM 786 C C . GLU A 1 102 ? -31.788 -5.292 -12.062 1.00 67.25 102 GLU A C 1
ATOM 788 O O . GLU A 1 102 ? -30.783 -5.899 -11.684 1.00 67.25 102 GLU A O 1
ATOM 793 N N . MET A 1 103 ? -33.022 -5.726 -11.798 1.00 72.06 103 MET A N 1
ATOM 794 C CA . MET A 1 103 ? -33.297 -6.886 -10.954 1.00 72.06 103 MET A CA 1
ATOM 795 C C . MET A 1 103 ? -32.865 -8.200 -11.636 1.00 72.06 103 MET A C 1
ATOM 797 O O . MET A 1 103 ? -33.452 -8.558 -12.658 1.00 72.06 103 MET A O 1
ATOM 801 N N . PRO A 1 104 ? -31.901 -8.960 -11.075 1.00 76.44 104 PRO A N 1
ATOM 802 C CA . PRO A 1 104 ? -31.371 -10.151 -11.731 1.00 76.44 104 PRO A CA 1
ATOM 803 C C . PRO A 1 104 ? -32.422 -11.253 -11.885 1.00 76.44 104 PRO A C 1
ATOM 805 O O . PRO A 1 104 ? -33.220 -11.496 -10.979 1.00 76.44 104 PRO A O 1
ATOM 808 N N . ASP A 1 105 ? -32.352 -12.001 -12.986 1.00 66.62 105 ASP A N 1
ATOM 809 C CA . ASP A 1 105 ? -33.310 -13.058 -13.343 1.00 66.62 105 ASP A CA 1
ATOM 810 C C . ASP A 1 105 ? -33.458 -14.158 -12.273 1.00 66.62 105 ASP A C 1
ATOM 812 O O . ASP A 1 105 ? -34.532 -14.738 -12.113 1.00 66.62 105 ASP A O 1
ATOM 816 N N . ALA A 1 106 ? -32.402 -14.434 -11.501 1.00 65.31 106 ALA A N 1
ATOM 817 C CA . ALA A 1 106 ? -32.453 -15.349 -10.361 1.00 65.31 106 ALA A CA 1
ATOM 818 C C . ALA A 1 106 ? -33.305 -14.788 -9.205 1.00 65.31 106 ALA A C 1
ATOM 820 O O . ALA A 1 106 ? -34.132 -15.506 -8.640 1.00 65.31 106 ALA A O 1
ATOM 821 N N . LEU A 1 107 ? -33.187 -13.488 -8.904 1.00 65.25 107 LEU A N 1
ATOM 822 C CA . LEU A 1 107 ? -34.035 -12.807 -7.923 1.00 65.25 107 LEU A CA 1
ATOM 823 C C . LEU A 1 107 ? -35.469 -12.646 -8.453 1.00 65.25 107 LEU A C 1
ATOM 825 O O . LEU A 1 107 ? -36.423 -12.904 -7.723 1.00 65.25 107 LEU A O 1
ATOM 829 N N . ALA A 1 108 ? -35.633 -12.335 -9.741 1.00 64.75 108 ALA A N 1
ATOM 830 C CA . ALA A 1 108 ? -36.934 -12.276 -10.400 1.00 64.75 108 ALA A CA 1
ATOM 831 C C . ALA A 1 108 ? -37.637 -13.646 -10.411 1.00 64.75 108 ALA A C 1
ATOM 833 O O . ALA A 1 108 ? -38.841 -13.708 -10.186 1.00 64.75 108 ALA A O 1
ATOM 834 N N . LYS A 1 109 ? -36.910 -14.760 -10.587 1.00 61.56 109 LYS A N 1
ATOM 835 C CA . LYS A 1 109 ? -37.437 -16.130 -10.417 1.00 61.56 109 LYS A CA 1
ATOM 836 C C . LYS A 1 109 ? -37.664 -16.503 -8.952 1.00 61.56 109 LYS A C 1
ATOM 838 O O . LYS A 1 109 ? -38.596 -17.244 -8.682 1.00 61.56 109 LYS A O 1
ATOM 843 N N . LYS A 1 110 ? -36.905 -15.960 -7.995 1.00 59.16 110 LYS A N 1
ATOM 844 C CA . LYS A 1 110 ? -37.177 -16.091 -6.547 1.00 59.16 110 LYS A CA 1
ATOM 845 C C . LYS A 1 110 ? -38.443 -15.321 -6.124 1.00 59.16 110 LYS A C 1
ATOM 847 O O . LYS A 1 110 ? -39.100 -15.732 -5.174 1.00 59.16 110 LYS A O 1
ATOM 852 N N . GLN A 1 111 ? -38.807 -14.258 -6.850 1.00 53.62 111 GLN A N 1
ATOM 853 C CA . GLN A 1 111 ? -40.056 -13.495 -6.685 1.00 53.62 111 GLN A CA 1
ATOM 854 C C . GLN A 1 111 ? -41.236 -14.004 -7.546 1.00 53.62 111 GLN A C 1
ATOM 856 O O . GLN A 1 111 ? -42.383 -13.772 -7.176 1.00 53.62 111 GLN A O 1
ATOM 861 N N . LYS A 1 112 ? -40.977 -14.675 -8.683 1.00 45.81 112 LYS A N 1
ATOM 862 C CA . LYS A 1 112 ? -41.990 -15.269 -9.591 1.00 45.81 112 LYS A CA 1
ATOM 863 C C . LYS A 1 112 ? -42.188 -16.780 -9.432 1.00 45.81 112 LYS A C 1
ATOM 865 O O . LYS A 1 112 ? -43.148 -17.320 -9.978 1.00 45.81 112 LYS A O 1
ATOM 870 N N . ALA A 1 113 ? -41.334 -17.467 -8.674 1.00 36.38 113 ALA A N 1
ATOM 871 C CA . ALA A 1 113 ? -41.758 -18.660 -7.951 1.00 36.38 113 ALA A CA 1
ATOM 872 C C . ALA A 1 113 ? -43.038 -18.295 -7.182 1.00 36.38 113 ALA A C 1
ATOM 874 O O . ALA A 1 113 ? -43.146 -17.140 -6.755 1.00 36.38 113 ALA A O 1
ATOM 875 N N . PRO A 1 114 ? -44.011 -19.216 -7.025 1.00 30.66 114 PRO A N 1
ATOM 876 C CA . PRO A 1 114 ? -45.222 -18.902 -6.282 1.00 30.66 114 PRO A CA 1
ATOM 877 C C . PRO A 1 114 ? -44.795 -18.296 -4.954 1.00 30.66 114 PRO A C 1
ATOM 879 O O . PRO A 1 114 ? -43.928 -18.861 -4.275 1.00 30.66 114 PRO A O 1
ATOM 882 N N . SER A 1 115 ? -45.346 -17.120 -4.641 1.00 28.25 115 SER A N 1
ATOM 883 C CA . SER A 1 115 ? -45.107 -16.470 -3.361 1.00 28.25 115 SER A CA 1
ATOM 884 C C . SER A 1 115 ? -45.198 -17.539 -2.280 1.00 28.25 115 SER A C 1
ATOM 886 O O . SER A 1 115 ? -46.120 -18.361 -2.319 1.00 28.25 115 SER A O 1
ATOM 888 N N . LYS A 1 116 ? -44.240 -17.557 -1.333 1.00 35.56 116 LYS A N 1
ATOM 889 C CA . LYS A 1 116 ? -44.451 -18.276 -0.065 1.00 35.56 116 LYS A CA 1
ATOM 890 C C . LYS A 1 116 ? -45.890 -17.950 0.328 1.00 35.56 116 LYS A C 1
ATOM 892 O O . LYS A 1 116 ? -46.157 -16.745 0.417 1.00 35.56 116 LYS A O 1
ATOM 897 N N . PRO A 1 117 ? -46.798 -18.945 0.408 1.00 33.75 117 PRO A N 1
ATOM 898 C CA . PRO A 1 117 ? -48.232 -18.684 0.406 1.00 33.75 117 PRO A CA 1
ATOM 899 C C . PRO A 1 117 ? -48.472 -17.643 1.478 1.00 33.75 117 PRO A C 1
ATOM 901 O O . PRO A 1 117 ? -48.025 -17.871 2.604 1.00 33.75 117 PRO A O 1
ATOM 904 N N . ALA A 1 118 ? -49.001 -16.479 1.064 1.00 38.41 118 ALA A N 1
ATOM 905 C CA . ALA A 1 118 ? -48.969 -15.250 1.855 1.00 38.41 118 ALA A CA 1
ATOM 906 C C . ALA A 1 118 ? -49.334 -15.619 3.284 1.00 38.41 118 ALA A C 1
ATOM 908 O O . ALA A 1 118 ? -50.420 -16.161 3.476 1.00 38.41 118 ALA A O 1
ATOM 909 N N . ILE A 1 119 ? -48.366 -15.485 4.204 1.00 49.91 119 ILE A N 1
ATOM 910 C CA . ILE A 1 119 ? -48.352 -16.247 5.456 1.00 49.91 119 ILE A CA 1
ATOM 911 C C . ILE A 1 119 ? -49.629 -15.897 6.208 1.00 49.91 119 ILE A C 1
ATOM 913 O O . ILE A 1 119 ? -49.733 -14.824 6.800 1.00 49.91 119 ILE A O 1
ATOM 917 N N . GLU A 1 120 ? -50.627 -16.777 6.091 1.00 48.25 120 GLU A N 1
ATOM 918 C CA . GLU A 1 120 ? -52.009 -16.459 6.430 1.00 48.25 120 GLU A CA 1
ATOM 919 C C . GLU A 1 120 ? -52.140 -16.617 7.939 1.00 48.25 120 GLU A C 1
ATOM 921 O O . GLU A 1 120 ? -52.590 -17.639 8.461 1.00 48.25 120 GLU A O 1
ATOM 926 N N . TRP A 1 121 ? -51.627 -15.605 8.638 1.00 62.03 121 TRP A N 1
ATOM 927 C CA . TRP A 1 121 ? -51.687 -15.432 10.076 1.00 62.03 121 TRP A CA 1
ATOM 928 C C . TRP A 1 121 ? -53.148 -15.268 10.486 1.00 62.03 121 TRP A C 1
ATOM 930 O O . TRP A 1 121 ? -53.651 -14.165 10.696 1.00 62.03 121 TRP A O 1
ATOM 940 N N . LYS A 1 122 ? -53.842 -16.397 10.593 1.00 65.69 122 LYS A N 1
ATOM 941 C CA . LYS A 1 122 ? -55.215 -16.454 11.071 1.00 65.69 122 LYS A CA 1
ATOM 942 C C . LYS A 1 122 ? -55.219 -16.102 12.556 1.00 65.69 122 LYS A C 1
ATOM 944 O O . LYS A 1 122 ? -54.487 -16.687 13.361 1.00 65.69 122 LYS A O 1
ATOM 949 N N . GLU A 1 123 ? -56.037 -15.113 12.898 1.00 70.69 123 GLU A N 1
ATOM 950 C CA . GLU A 1 123 ? -56.346 -14.744 14.274 1.00 70.69 123 GLU A CA 1
ATOM 951 C C . GLU A 1 123 ? -57.390 -15.728 14.810 1.00 70.69 123 GLU A C 1
ATOM 953 O O . GLU A 1 123 ? -58.525 -15.779 14.337 1.00 70.69 123 GLU A O 1
ATOM 958 N N . TYR A 1 124 ? -57.004 -16.525 15.800 1.00 71.19 124 TYR A N 1
ATOM 959 C CA . TYR A 1 124 ? -57.891 -17.462 16.475 1.00 71.19 124 TYR A CA 1
ATOM 960 C C . TYR A 1 124 ? -58.210 -16.928 17.868 1.00 71.19 124 TYR A C 1
ATOM 962 O O . TYR A 1 124 ? -57.317 -16.549 18.625 1.00 71.19 124 TYR A O 1
ATOM 970 N N . THR A 1 125 ? -59.491 -16.920 18.231 1.00 60.50 125 THR A N 1
ATOM 971 C CA . THR A 1 125 ? -59.925 -16.591 19.595 1.00 60.50 125 THR A CA 1
ATOM 972 C C . THR A 1 125 ? -60.201 -17.883 20.354 1.00 60.50 125 THR A C 1
ATOM 974 O O . THR A 1 125 ? -60.966 -18.731 19.894 1.00 60.50 125 THR A O 1
ATOM 977 N N . ASP A 1 126 ? -59.583 -18.052 21.520 1.00 56.81 126 ASP A N 1
ATOM 978 C CA . ASP A 1 126 ? -59.846 -19.185 22.401 1.00 56.81 126 ASP A CA 1
ATOM 979 C C . ASP A 1 126 ? -61.242 -19.067 23.025 1.00 56.81 126 ASP A C 1
ATOM 981 O O . ASP A 1 126 ? -61.459 -18.282 23.948 1.00 56.81 126 ASP A O 1
ATOM 985 N N . ALA A 1 127 ? -62.182 -19.891 22.559 1.00 47.88 127 ALA A N 1
ATOM 986 C CA . ALA A 1 127 ? -63.559 -19.918 23.051 1.00 47.88 127 ALA A CA 1
ATOM 987 C C . ALA A 1 127 ? -63.693 -20.247 24.556 1.00 47.88 127 ALA A C 1
ATOM 989 O O . ALA A 1 127 ? -64.763 -20.039 25.121 1.00 47.88 127 ALA A O 1
ATOM 990 N N . SER A 1 128 ? -62.632 -20.748 25.206 1.00 40.78 128 SER A N 1
ATOM 991 C CA . SER A 1 128 ? -62.616 -21.050 26.645 1.00 40.78 128 SER A CA 1
ATOM 992 C C . SER A 1 128 ? -62.020 -19.946 27.530 1.00 40.78 128 SER A C 1
ATOM 994 O O . SER A 1 128 ? -62.268 -19.950 28.734 1.00 40.78 128 SER A O 1
ATOM 996 N N . SER A 1 129 ? -61.255 -19.001 26.967 1.00 56.72 129 SER A N 1
ATOM 997 C CA . SER A 1 129 ? -60.553 -17.957 27.741 1.00 56.72 129 SER A CA 1
ATOM 998 C C . SER A 1 129 ? -60.671 -16.534 27.181 1.00 56.72 129 SER A C 1
ATOM 1000 O O . SER A 1 129 ? -60.207 -15.591 27.817 1.00 56.72 129 SER A O 1
ATOM 1002 N N . GLY A 1 130 ? -61.249 -16.363 25.988 1.00 60.22 130 GLY A N 1
ATOM 1003 C CA . GLY A 1 130 ? -61.350 -15.083 25.278 1.00 60.22 130 GLY A CA 1
ATOM 1004 C C . GLY A 1 130 ? -60.028 -14.559 24.704 1.00 60.22 130 GLY A C 1
ATOM 1005 O O . GLY A 1 130 ? -60.025 -13.535 24.024 1.00 60.22 130 GLY A O 1
ATOM 1006 N N . LYS A 1 131 ? -58.897 -15.236 24.948 1.00 62.50 131 LYS A N 1
ATOM 1007 C CA . LYS A 1 131 ? -57.573 -14.780 24.504 1.00 62.50 131 LYS A CA 1
ATOM 1008 C C . LYS A 1 131 ? -57.347 -15.074 23.021 1.00 62.50 131 LYS A C 1
ATOM 1010 O O . LYS A 1 131 ? -57.638 -16.169 22.538 1.00 62.50 131 LYS A O 1
ATOM 1015 N N . LYS A 1 132 ? -56.792 -14.092 22.313 1.00 74.44 132 LYS A N 1
ATOM 1016 C CA . LYS A 1 132 ? -56.422 -14.184 20.895 1.00 74.44 132 LYS A CA 1
ATOM 1017 C C . LYS A 1 132 ? -55.029 -14.795 20.740 1.00 74.44 132 LYS A C 1
ATOM 1019 O O . LYS A 1 132 ? -54.141 -14.494 21.533 1.00 74.44 132 LYS A O 1
ATOM 1024 N N . TYR A 1 133 ? -54.841 -15.628 19.724 1.00 71.62 133 TYR A N 1
ATOM 1025 C CA . TYR A 1 133 ? -53.545 -16.167 19.313 1.00 71.62 133 TYR A CA 1
ATOM 1026 C C . TYR A 1 133 ? -53.448 -16.220 17.786 1.00 71.62 133 TYR A C 1
ATOM 1028 O O . TYR A 1 133 ? -54.446 -16.409 17.090 1.00 71.62 133 TYR A O 1
ATOM 1036 N N . PHE A 1 134 ? -52.239 -16.060 17.258 1.00 79.50 134 PHE A N 1
ATOM 1037 C CA . PHE A 1 134 ? -51.973 -15.964 15.824 1.00 79.50 134 PHE A CA 1
ATOM 1038 C C . PHE A 1 134 ? -51.225 -17.212 15.368 1.00 79.50 134 PHE A C 1
ATOM 1040 O O . PHE A 1 134 ? -50.222 -17.585 15.980 1.00 79.50 134 PHE A O 1
ATOM 1047 N N . SER A 1 135 ? -51.707 -17.884 14.319 1.00 67.69 135 SER A N 1
ATOM 1048 C CA . SER A 1 135 ? -51.086 -19.117 13.814 1.00 67.69 135 SER A CA 1
ATOM 1049 C C . SER A 1 135 ? -51.019 -19.145 12.291 1.00 67.69 135 SER A C 1
ATOM 1051 O O . SER A 1 135 ? -51.966 -18.729 11.627 1.00 67.69 135 SER A O 1
ATOM 1053 N N . ASN A 1 136 ? -49.907 -19.651 11.750 1.00 65.25 136 ASN A N 1
ATOM 1054 C CA . ASN A 1 136 ? -49.598 -19.636 10.315 1.00 65.25 136 ASN A CA 1
ATOM 1055 C C . ASN A 1 136 ? -49.283 -21.019 9.707 1.00 65.25 136 ASN A C 1
ATOM 1057 O O . ASN A 1 136 ? -48.535 -21.123 8.738 1.00 65.25 136 ASN A O 1
ATOM 1061 N N . GLY A 1 137 ? -49.775 -22.103 10.308 1.00 54.03 137 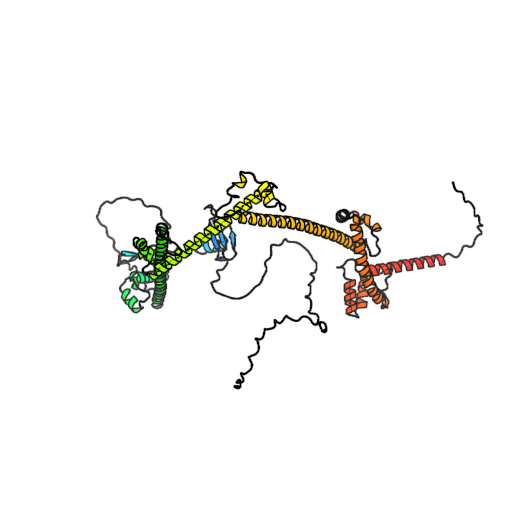GLY A N 1
ATOM 1062 C CA . GLY A 1 137 ? -49.425 -23.482 9.920 1.00 54.03 137 GLY A CA 1
ATOM 1063 C C . GLY A 1 137 ? -48.177 -24.017 10.633 1.00 54.03 137 GLY A C 1
ATOM 1064 O O . GLY A 1 137 ? -48.186 -25.124 11.171 1.00 54.03 137 GLY A O 1
ATOM 1065 N N . GLU A 1 138 ? -47.112 -23.215 10.708 1.00 49.81 138 GLU A N 1
ATOM 1066 C CA . GLU A 1 138 ? -45.793 -23.641 11.213 1.00 49.81 138 GLU A CA 1
ATOM 1067 C C . GLU A 1 138 ? -45.447 -23.091 12.609 1.00 49.81 138 GLU A C 1
ATOM 1069 O O . GLU A 1 138 ? -44.594 -23.623 13.334 1.00 49.81 138 GLU A O 1
ATOM 1074 N N . THR A 1 139 ? -46.084 -21.988 12.990 1.00 49.41 139 THR A N 1
ATOM 1075 C CA . THR A 1 139 ? -45.802 -21.185 14.182 1.00 49.41 139 THR A CA 1
ATOM 1076 C C . THR A 1 139 ? -47.117 -20.760 14.810 1.00 49.41 139 THR A C 1
ATOM 1078 O O . THR A 1 139 ? -48.063 -20.440 14.100 1.00 49.41 139 THR A O 1
ATOM 1081 N N . THR A 1 140 ? -47.188 -20.752 16.140 1.00 74.12 140 THR A N 1
ATOM 1082 C CA . THR A 1 140 ? -48.294 -20.121 16.869 1.00 74.12 140 THR A CA 1
ATOM 1083 C C . THR A 1 140 ? -47.729 -19.235 17.971 1.00 74.12 140 THR A C 1
ATOM 1085 O O . THR A 1 140 ? -46.817 -19.666 18.680 1.00 74.12 140 THR A O 1
ATOM 1088 N N . THR A 1 141 ? -48.243 -18.013 18.097 1.00 65.44 141 THR A N 1
ATOM 1089 C CA . THR A 1 141 ? -47.801 -17.004 19.071 1.00 65.44 141 THR A CA 1
ATOM 1090 C C . THR A 1 141 ? -48.992 -16.336 19.754 1.00 65.44 141 THR A C 1
ATOM 1092 O O . THR A 1 141 ? -50.078 -16.228 19.185 1.00 65.44 141 THR A O 1
ATOM 1095 N N . TRP A 1 142 ? -48.783 -15.879 20.990 1.00 69.75 142 TRP A N 1
ATOM 1096 C CA . TRP A 1 142 ? -49.728 -14.998 21.687 1.00 69.75 142 TRP A CA 1
ATOM 1097 C C . TRP A 1 142 ? -49.613 -13.548 21.206 1.00 69.75 142 TRP A C 1
ATOM 1099 O O . TRP A 1 142 ? -50.613 -12.852 21.080 1.00 69.75 142 TRP A O 1
ATOM 1109 N N . GLU A 1 143 ? -48.391 -13.104 20.915 1.00 62.69 143 GLU A N 1
ATOM 1110 C CA . GLU A 1 143 ? -48.126 -11.780 20.358 1.00 62.69 143 GLU A CA 1
ATOM 1111 C C . GLU A 1 143 ? -48.505 -11.721 18.876 1.00 62.69 143 GLU A C 1
ATOM 1113 O O . GLU A 1 143 ? -48.303 -12.690 18.132 1.00 62.69 143 GLU A O 1
ATOM 1118 N N . ARG A 1 144 ? -49.039 -10.565 18.462 1.00 67.38 144 ARG A N 1
ATOM 1119 C CA . ARG A 1 144 ? -49.415 -10.264 17.078 1.00 67.38 144 ARG A CA 1
ATOM 1120 C C . ARG A 1 144 ? -48.142 -10.089 16.232 1.00 67.38 144 ARG A C 1
ATOM 1122 O O . ARG A 1 144 ? -47.369 -9.170 16.506 1.00 67.38 144 ARG A O 1
ATOM 1129 N N . PRO A 1 145 ? -47.880 -10.945 15.228 1.00 63.12 145 PRO A N 1
ATOM 1130 C CA . PRO A 1 145 ? -46.645 -10.883 14.449 1.00 63.12 145 PRO A CA 1
ATOM 1131 C C . PRO A 1 145 ? -46.538 -9.594 13.633 1.00 63.12 145 PRO A C 1
ATOM 1133 O O . PRO A 1 145 ? -47.522 -9.134 13.057 1.00 63.12 145 PRO A O 1
ATOM 1136 N N . LYS A 1 146 ? -45.320 -9.048 13.519 1.00 55.22 146 LYS A N 1
ATOM 1137 C CA . LYS A 1 146 ? -45.044 -7.784 12.804 1.00 55.22 146 LYS A CA 1
ATOM 1138 C C . LYS A 1 146 ? -45.471 -7.804 11.327 1.00 55.22 146 LYS A C 1
ATOM 1140 O O . LYS A 1 146 ? -45.810 -6.762 10.783 1.00 55.22 146 LYS A O 1
ATOM 1145 N N . GLU A 1 147 ? -45.506 -8.983 10.705 1.00 56.44 147 GLU A N 1
ATOM 1146 C CA . GLU A 1 147 ? -45.980 -9.195 9.326 1.00 56.44 147 GLU A CA 1
ATOM 1147 C C . GLU A 1 147 ? -47.484 -8.922 9.138 1.00 56.44 147 GLU A C 1
ATOM 1149 O O . GLU A 1 147 ? -47.917 -8.704 8.013 1.00 56.44 147 GLU A O 1
ATOM 1154 N N . LEU A 1 148 ? -48.276 -8.898 10.218 1.00 54.38 148 LEU A N 1
ATOM 1155 C CA . LEU A 1 148 ? -49.697 -8.532 10.186 1.00 54.38 148 LEU A CA 1
ATOM 1156 C C . LEU A 1 148 ? -49.921 -7.007 10.277 1.00 54.38 148 LEU A C 1
ATOM 1158 O O . LEU A 1 148 ? -51.053 -6.546 10.188 1.00 54.38 148 LEU A O 1
ATOM 1162 N N . ASN A 1 149 ? -48.864 -6.222 10.512 1.00 46.41 149 ASN A N 1
ATOM 1163 C CA . ASN A 1 149 ? -48.951 -4.801 10.870 1.00 46.41 149 ASN A CA 1
ATOM 1164 C C . ASN A 1 149 ? -48.492 -3.853 9.742 1.00 46.41 149 ASN A C 1
ATOM 1166 O O . ASN A 1 149 ? -48.251 -2.672 9.986 1.00 46.41 149 ASN A O 1
ATOM 1170 N N . SER A 1 150 ? -48.323 -4.377 8.524 1.00 38.34 150 SER A N 1
ATOM 1171 C CA . SER A 1 150 ? -47.880 -3.655 7.320 1.00 38.34 150 SER A CA 1
ATOM 1172 C C . SER A 1 150 ? -49.028 -3.249 6.383 1.00 38.34 150 SER A C 1
ATOM 1174 O O . SER A 1 150 ? -48.787 -2.875 5.235 1.00 38.34 150 SER A O 1
ATOM 1176 N N . GLY A 1 151 ? -50.270 -3.295 6.870 1.00 41.34 151 GLY A N 1
ATOM 1177 C CA . GLY A 1 151 ? -51.453 -2.787 6.186 1.00 41.34 151 GLY A CA 1
ATOM 1178 C C . GLY A 1 151 ? -52.374 -2.050 7.157 1.00 41.34 151 GLY A C 1
ATOM 1179 O O . GLY A 1 151 ? -52.589 -2.513 8.271 1.00 41.34 151 GLY A O 1
ATOM 1180 N N . GLU A 1 152 ? -52.926 -0.942 6.667 1.00 31.92 152 GLU A N 1
ATOM 1181 C CA . GLU A 1 152 ? -53.969 -0.101 7.274 1.00 31.92 152 GLU A CA 1
ATOM 1182 C C . GLU A 1 152 ? -53.534 1.000 8.269 1.00 31.92 152 GLU A C 1
ATOM 1184 O O . GLU A 1 152 ? -53.295 0.828 9.462 1.00 31.92 152 GLU A O 1
ATOM 1189 N N . ILE A 1 153 ? -53.457 2.176 7.649 1.00 34.16 153 ILE A N 1
ATOM 1190 C CA . ILE A 1 153 ? -53.472 3.554 8.136 1.00 34.16 153 ILE A CA 1
ATOM 1191 C C . ILE A 1 153 ? -54.557 3.827 9.202 1.00 34.16 153 ILE A C 1
ATOM 1193 O O . ILE A 1 153 ? -55.680 3.366 9.064 1.00 34.16 153 ILE A O 1
ATOM 1197 N N . ALA A 1 154 ? -54.185 4.664 10.181 1.00 30.05 154 ALA A N 1
ATOM 1198 C CA . ALA A 1 154 ? -54.980 5.574 11.029 1.00 30.05 154 ALA A CA 1
ATOM 1199 C C . ALA A 1 154 ? -56.490 5.326 11.276 1.00 30.05 154 ALA A C 1
ATOM 1201 O O . ALA A 1 154 ? -57.319 5.372 10.369 1.00 30.05 154 ALA A O 1
ATOM 1202 N N . GLU A 1 155 ? -56.842 5.279 12.566 1.00 28.70 155 GLU A N 1
ATOM 1203 C CA . GLU A 1 155 ? -58.196 5.519 13.089 1.00 28.70 155 GLU A CA 1
ATOM 1204 C C . GLU A 1 155 ? -58.751 6.893 12.665 1.00 28.70 155 GLU A C 1
ATOM 1206 O O . GLU A 1 155 ? -57.998 7.848 12.440 1.00 28.70 155 GLU A O 1
ATOM 1211 N N . PRO A 1 156 ? -60.086 7.020 12.628 1.00 33.16 156 PRO A N 1
ATOM 1212 C CA . PRO A 1 156 ? -60.706 8.001 13.522 1.00 33.16 156 PRO A CA 1
ATOM 1213 C C . PRO A 1 156 ? -61.872 7.443 14.361 1.00 33.16 156 PRO A C 1
ATOM 1215 O O . PRO A 1 156 ? -62.520 6.460 14.006 1.00 33.16 156 PRO A O 1
ATOM 1218 N N . GLU A 1 157 ? -62.132 8.124 15.479 1.00 30.97 157 GLU A N 1
ATOM 1219 C CA . GLU A 1 157 ? -63.204 7.865 16.452 1.00 30.97 157 GLU A CA 1
ATOM 1220 C C . GLU A 1 157 ? -64.622 8.121 15.899 1.00 30.97 157 GLU A C 1
ATOM 1222 O O . GLU A 1 157 ? -64.791 8.983 15.035 1.00 30.97 157 GLU A O 1
ATOM 1227 N N . ALA A 1 158 ? -65.643 7.459 16.477 1.00 29.66 158 ALA A N 1
ATOM 1228 C CA . ALA A 1 158 ? -66.984 8.033 16.706 1.00 29.66 158 ALA A CA 1
ATOM 1229 C C . ALA A 1 158 ? -67.887 7.153 17.613 1.00 29.66 158 ALA A C 1
ATOM 1231 O O . ALA A 1 158 ? -68.242 6.037 17.240 1.00 29.66 158 ALA A O 1
ATOM 1232 N N . ASP A 1 159 ? -68.265 7.726 18.761 1.00 28.27 159 ASP A N 1
ATOM 1233 C CA . ASP A 1 159 ? -69.539 7.679 19.513 1.00 28.27 159 ASP A CA 1
ATOM 1234 C C . ASP A 1 159 ? -70.363 6.400 19.810 1.00 28.27 159 ASP A C 1
ATOM 1236 O O . ASP A 1 159 ? -70.615 5.508 19.000 1.00 28.27 159 ASP A O 1
ATOM 1240 N N . GLU A 1 160 ? -70.915 6.423 21.031 1.00 31.06 160 GLU A N 1
ATOM 1241 C CA . GLU A 1 160 ? -72.014 5.592 21.529 1.00 31.06 160 GLU A CA 1
ATOM 1242 C C . GLU A 1 160 ? -73.379 6.092 21.005 1.00 31.06 160 GLU A C 1
ATOM 1244 O O . GLU A 1 160 ? -73.621 7.292 21.031 1.00 31.06 160 GLU A O 1
ATOM 1249 N N . GLU A 1 161 ? -74.334 5.199 20.685 1.00 25.70 161 GLU A N 1
ATOM 1250 C CA . GLU A 1 161 ? -75.677 5.265 21.303 1.00 25.70 161 GLU A CA 1
ATOM 1251 C C . GLU A 1 161 ? -76.576 4.023 21.077 1.00 25.70 161 GLU A C 1
ATOM 1253 O O . GLU A 1 161 ? -76.270 3.075 20.354 1.00 25.70 161 GLU A O 1
ATOM 1258 N N . GLN A 1 162 ? -77.689 4.012 21.813 1.00 26.39 162 GLN A N 1
ATOM 1259 C CA . GLN A 1 162 ? -78.576 2.891 22.144 1.00 26.39 162 GLN A CA 1
ATOM 1260 C C . GLN A 1 162 ? -79.565 2.492 21.023 1.00 26.39 162 GLN A C 1
ATOM 1262 O O . GLN A 1 162 ? -80.165 3.371 20.418 1.00 26.39 162 GLN A O 1
ATOM 1267 N N . HIS A 1 163 ? -79.898 1.194 20.878 1.00 27.36 163 HIS A N 1
ATOM 1268 C CA . HIS A 1 163 ? -81.235 0.620 21.207 1.00 27.36 163 HIS A CA 1
ATOM 1269 C C . HIS A 1 163 ? -81.428 -0.848 20.734 1.00 27.36 163 HIS A C 1
ATOM 1271 O O . HIS A 1 163 ? -81.090 -1.235 19.619 1.00 27.36 163 HIS A O 1
ATOM 1277 N N . GLN A 1 164 ? -82.097 -1.655 21.566 1.00 26.80 164 GLN A N 1
ATOM 1278 C CA . GLN A 1 164 ? -82.916 -2.818 21.152 1.00 26.80 164 GLN A CA 1
ATOM 1279 C C . GLN A 1 164 ? -84.383 -2.343 20.941 1.00 26.80 164 GLN A C 1
ATOM 1281 O O . GLN A 1 164 ? -84.673 -1.253 21.424 1.00 26.80 164 GLN A O 1
ATOM 1286 N N . PRO A 1 165 ? -85.350 -3.092 20.333 1.00 39.78 165 PRO A N 1
ATOM 1287 C CA . PRO A 1 165 ? -85.384 -4.554 20.169 1.00 39.78 165 PRO A CA 1
ATOM 1288 C C . PRO A 1 165 ? -86.010 -5.132 18.861 1.00 39.78 165 PRO A C 1
ATOM 1290 O O . PRO A 1 165 ? -86.655 -4.464 18.061 1.00 39.78 165 PRO A O 1
ATOM 1293 N N . SER A 1 166 ? -86.006 -6.474 18.802 1.00 25.78 166 SER A N 1
ATOM 1294 C CA . SER A 1 166 ? -87.114 -7.349 18.339 1.00 25.78 166 SER A CA 1
ATOM 1295 C C . SER A 1 166 ? -87.117 -8.015 16.934 1.00 25.78 166 SER A C 1
ATOM 1297 O O . SER A 1 166 ? -87.564 -7.486 15.928 1.00 25.78 166 SER A O 1
ATOM 1299 N N . ARG A 1 167 ? -86.836 -9.333 16.976 1.00 30.14 167 ARG A N 1
ATOM 1300 C CA . ARG A 1 167 ? -87.547 -10.452 16.300 1.00 30.14 167 ARG A CA 1
ATOM 1301 C C . ARG A 1 167 ? -87.687 -10.479 14.757 1.00 30.14 167 ARG A C 1
ATOM 1303 O O . ARG A 1 167 ? -88.638 -9.932 14.209 1.00 30.14 167 ARG A O 1
ATOM 1310 N N . LYS A 1 168 ? -87.071 -11.515 14.156 1.00 29.48 168 LYS A N 1
ATOM 1311 C CA . LYS A 1 168 ? -87.809 -12.691 13.610 1.00 29.48 168 LYS A CA 1
ATOM 1312 C C . LYS A 1 168 ? -86.911 -13.931 13.422 1.00 29.48 168 LYS A C 1
ATOM 1314 O O . LYS A 1 168 ? -85.695 -13.830 13.365 1.00 29.48 168 LYS A O 1
ATOM 1319 N N . LYS A 1 169 ? -87.529 -15.122 13.417 1.00 34.47 169 LYS A N 1
ATOM 1320 C CA . LYS A 1 169 ? -86.878 -16.452 13.474 1.00 34.47 169 LYS A CA 1
ATOM 1321 C C . LYS A 1 169 ? -86.684 -17.091 12.088 1.00 34.47 169 LYS A C 1
ATOM 1323 O O . LYS A 1 169 ? -87.624 -17.062 11.301 1.00 34.47 169 LYS A O 1
ATOM 1328 N N . LYS A 1 170 ? -85.592 -17.852 11.914 1.00 29.02 170 LYS A N 1
ATOM 1329 C CA . LYS A 1 170 ? -85.502 -19.171 11.222 1.00 29.02 170 LYS A CA 1
ATOM 1330 C C . LYS A 1 170 ? -84.128 -19.788 11.564 1.00 29.02 170 LYS A C 1
ATOM 1332 O O . LYS A 1 170 ? -83.111 -19.247 11.172 1.00 29.02 170 LYS A O 1
ATOM 1337 N N . LYS A 1 171 ? -84.028 -20.714 12.528 1.00 29.45 171 LYS A N 1
ATOM 1338 C CA . LYS A 1 171 ? -84.029 -22.186 12.334 1.00 29.45 171 LYS A CA 1
ATOM 1339 C C . LYS A 1 171 ? -83.188 -22.665 11.133 1.00 29.45 171 LYS A C 1
ATOM 1341 O O . LYS A 1 171 ? -83.706 -22.592 10.029 1.00 29.45 171 LYS A O 1
ATOM 1346 N N . THR A 1 172 ? -82.028 -23.286 11.407 1.00 25.62 172 THR A N 1
ATOM 1347 C CA . THR A 1 172 ? -81.698 -24.702 11.076 1.00 25.62 172 THR A CA 1
ATOM 1348 C C . THR A 1 172 ? -80.341 -25.130 11.668 1.00 25.62 172 THR A C 1
ATOM 1350 O O . THR A 1 172 ? -79.314 -24.652 11.206 1.00 25.62 172 THR A O 1
ATOM 1353 N N . GLY A 1 173 ? -80.355 -26.097 12.598 1.00 28.73 173 GLY A N 1
ATOM 1354 C CA . GLY A 1 173 ? -79.237 -27.013 12.903 1.00 28.73 173 GLY A CA 1
ATOM 1355 C C . GLY A 1 173 ? -78.046 -26.488 13.736 1.00 28.73 173 GLY A C 1
ATOM 1356 O O . GLY A 1 173 ? -77.535 -25.406 13.461 1.00 28.73 173 GLY A O 1
ATOM 1357 N N . PRO A 1 174 ? -77.527 -27.269 14.708 1.00 31.27 174 PRO A N 1
ATOM 1358 C CA . PRO A 1 174 ? -76.180 -27.062 15.227 1.00 31.27 174 PRO A CA 1
ATOM 1359 C C . PRO A 1 174 ? -75.179 -27.558 14.176 1.00 31.27 174 PRO A C 1
ATOM 1361 O O . PRO A 1 174 ? -74.992 -28.761 13.989 1.00 31.27 174 PRO A O 1
ATOM 1364 N N . ARG A 1 175 ? -74.546 -26.634 13.451 1.00 29.91 175 ARG A N 1
ATOM 1365 C CA . ARG A 1 175 ? -73.450 -26.980 12.541 1.00 29.91 175 ARG A CA 1
ATOM 1366 C C . ARG A 1 175 ? -72.235 -27.325 13.408 1.00 29.91 175 ARG A C 1
ATOM 1368 O O . ARG A 1 175 ? -71.730 -26.448 14.102 1.00 29.91 175 ARG A O 1
ATOM 1375 N N . LYS A 1 176 ? -71.784 -28.586 13.405 1.00 40.66 176 LYS A N 1
ATOM 1376 C CA . LYS A 1 176 ? -70.474 -28.949 13.971 1.00 40.66 176 LYS A CA 1
ATOM 1377 C C . LYS A 1 176 ? -69.407 -28.172 13.191 1.00 40.66 176 LYS A C 1
ATOM 1379 O O . LYS A 1 176 ? -69.259 -28.394 11.994 1.00 40.66 176 LYS A O 1
ATOM 1384 N N . VAL A 1 177 ? -68.717 -27.239 13.845 1.00 47.47 177 VAL A N 1
ATOM 1385 C CA . VAL A 1 177 ? -67.599 -26.476 13.263 1.00 47.47 177 VAL A CA 1
ATOM 1386 C C . VAL A 1 177 ? -66.301 -27.049 13.826 1.00 47.47 177 VAL A C 1
ATOM 1388 O O . VAL A 1 177 ? -65.738 -26.489 14.761 1.00 47.47 177 VAL A O 1
ATOM 1391 N N . THR A 1 178 ? -65.870 -28.206 13.315 1.00 49.62 178 THR A N 1
ATOM 1392 C CA . THR A 1 178 ? -64.647 -28.892 13.786 1.00 49.62 178 THR A CA 1
ATOM 1393 C C . THR A 1 178 ? -63.916 -29.697 12.700 1.00 49.62 178 THR A C 1
ATOM 1395 O O . THR A 1 178 ? -63.151 -30.588 13.044 1.00 49.62 178 THR A O 1
ATOM 1398 N N . ASP A 1 179 ? -64.104 -29.389 11.412 1.00 54.78 179 ASP A N 1
ATOM 1399 C CA . ASP A 1 179 ? -63.280 -29.963 10.336 1.00 54.78 179 ASP A CA 1
ATOM 1400 C C . ASP A 1 179 ? -62.276 -28.907 9.851 1.00 54.78 179 ASP A C 1
ATOM 1402 O O . ASP A 1 179 ? -62.646 -27.972 9.137 1.00 54.78 179 ASP A O 1
ATOM 1406 N N . PHE A 1 180 ? -61.004 -29.035 10.243 1.00 64.94 180 PHE A N 1
ATOM 1407 C CA . PHE A 1 180 ? -59.920 -28.261 9.625 1.00 64.94 180 PHE A CA 1
ATOM 1408 C C . PHE A 1 180 ? -59.742 -28.721 8.176 1.00 64.94 180 PHE A C 1
ATOM 1410 O O . PHE A 1 180 ? -59.608 -29.918 7.918 1.00 64.94 180 PHE A O 1
ATOM 1417 N N . GLY A 1 181 ? -59.701 -27.784 7.224 1.00 65.81 181 GLY A N 1
ATOM 1418 C CA . GLY A 1 181 ? -59.723 -28.113 5.791 1.00 65.81 181 GLY A CA 1
ATOM 1419 C C . GLY A 1 181 ? -58.440 -28.777 5.281 1.00 65.81 181 GLY A C 1
ATOM 1420 O O . GLY A 1 181 ? -58.395 -29.280 4.160 1.00 65.81 181 GLY A O 1
ATOM 1421 N N . SER A 1 182 ? -57.381 -28.776 6.094 1.00 79.56 182 SER A N 1
ATOM 1422 C CA . SER A 1 182 ? -56.071 -29.335 5.775 1.00 79.56 182 SER A CA 1
ATOM 1423 C C . SER A 1 182 ? -55.381 -29.876 7.026 1.00 79.56 182 SER A C 1
ATOM 1425 O O . SER A 1 182 ? -55.485 -29.301 8.111 1.00 79.56 182 SER A O 1
ATOM 1427 N N . LYS A 1 183 ? -54.569 -30.927 6.856 1.00 80.56 183 LYS A N 1
ATOM 1428 C CA . LYS A 1 183 ? -53.657 -31.419 7.902 1.00 80.56 183 LYS A CA 1
ATOM 1429 C C . LYS A 1 183 ? -52.697 -30.335 8.406 1.00 80.56 183 LYS A C 1
ATOM 1431 O O . LYS A 1 183 ? -52.357 -30.338 9.582 1.00 80.56 183 LYS A O 1
ATOM 1436 N N . VAL A 1 184 ? -52.290 -29.393 7.549 1.00 82.44 184 VAL A N 1
ATOM 1437 C CA . VAL A 1 184 ? -51.408 -28.274 7.936 1.00 82.44 184 VAL A CA 1
ATOM 1438 C C . VAL A 1 184 ? -52.125 -27.325 8.902 1.00 82.44 184 VAL A C 1
ATOM 1440 O O . VAL A 1 184 ? -51.564 -26.938 9.923 1.00 82.44 184 VAL A O 1
ATOM 1443 N N . GLU A 1 185 ? -53.391 -27.009 8.622 1.00 82.12 185 GLU A N 1
ATOM 1444 C CA . GLU A 1 185 ? -54.229 -26.160 9.477 1.00 82.12 185 GLU A CA 1
ATOM 1445 C C . GLU A 1 185 ? -54.530 -26.850 10.817 1.00 82.12 185 GLU A C 1
ATOM 1447 O O . GLU A 1 185 ? -54.401 -26.232 11.873 1.00 82.12 185 GLU A O 1
ATOM 1452 N N . ALA A 1 186 ? -54.800 -28.161 10.796 1.00 84.12 186 ALA A N 1
ATOM 1453 C CA . ALA A 1 186 ? -54.944 -28.964 12.008 1.00 84.12 186 ALA A CA 1
ATOM 1454 C C . ALA A 1 186 ? -53.649 -29.020 12.844 1.00 84.12 186 ALA A C 1
ATOM 1456 O O . ALA A 1 186 ? -53.712 -28.928 14.067 1.00 84.12 186 ALA A O 1
ATOM 1457 N N . ILE A 1 187 ? -52.464 -29.125 12.222 1.00 87.25 187 ILE A N 1
ATOM 1458 C CA . ILE A 1 187 ? -51.171 -29.062 12.933 1.00 87.25 187 ILE A CA 1
ATOM 1459 C C . ILE A 1 187 ? -50.972 -27.682 13.573 1.00 87.25 187 ILE A C 1
ATOM 1461 O O . ILE A 1 187 ? -50.520 -27.607 14.717 1.00 87.25 187 ILE A O 1
ATOM 1465 N N . ALA A 1 188 ? -51.349 -26.600 12.886 1.00 85.38 188 ALA A N 1
ATOM 1466 C CA . ALA A 1 188 ? -51.325 -25.247 13.442 1.00 85.38 188 ALA A CA 1
ATOM 1467 C C . ALA A 1 188 ? -52.246 -25.111 14.659 1.00 85.38 188 ALA A C 1
ATOM 1469 O O . ALA A 1 188 ? -51.807 -24.674 15.723 1.00 85.38 188 ALA A O 1
ATOM 1470 N N . ALA A 1 189 ? -53.505 -25.532 14.527 1.00 86.19 189 ALA A N 1
ATOM 1471 C CA . ALA A 1 189 ? -54.485 -25.485 15.604 1.00 86.19 189 ALA A CA 1
ATOM 1472 C C . ALA A 1 189 ? -54.078 -26.364 16.796 1.00 86.19 189 ALA A C 1
ATOM 1474 O O . ALA A 1 189 ? -54.237 -25.950 17.944 1.00 86.19 189 ALA A O 1
ATOM 1475 N N . PHE A 1 190 ? -53.477 -27.530 16.539 1.00 90.44 190 PHE A N 1
ATOM 1476 C CA . PHE A 1 190 ? -52.904 -28.395 17.567 1.00 90.44 190 PHE A CA 1
ATOM 1477 C C . PHE A 1 190 ? -51.751 -27.701 18.306 1.00 90.44 190 PHE A C 1
ATOM 1479 O O . PHE A 1 190 ? -51.783 -27.603 19.530 1.00 90.44 190 PHE A O 1
ATOM 1486 N N . LYS A 1 191 ? -50.769 -27.135 17.589 1.00 90.56 191 LYS A N 1
ATOM 1487 C CA . LYS A 1 191 ? -49.663 -26.362 18.191 1.00 90.56 191 LYS A CA 1
ATOM 1488 C C . LYS A 1 191 ? -50.168 -25.129 18.958 1.00 90.56 191 LYS A C 1
ATOM 1490 O O . LYS A 1 191 ? -49.622 -24.801 20.011 1.00 90.56 191 LYS A O 1
ATOM 1495 N N . GLY A 1 192 ? -51.243 -24.496 18.490 1.00 87.94 192 GLY A N 1
ATOM 1496 C CA . GLY A 1 192 ? -51.934 -23.416 19.194 1.00 87.94 192 GLY A CA 1
ATOM 1497 C C . GLY A 1 192 ? -52.653 -23.864 20.463 1.00 87.94 192 GLY A C 1
ATOM 1498 O O . GLY A 1 192 ? -52.577 -23.171 21.471 1.00 87.94 192 GLY A O 1
ATOM 1499 N N . LEU A 1 193 ? -53.273 -25.046 20.467 1.00 91.06 193 LEU A N 1
ATOM 1500 C CA . LEU A 1 193 ? -53.847 -25.654 21.670 1.00 91.06 193 LEU A CA 1
ATOM 1501 C C . LEU A 1 193 ? -52.765 -25.980 22.714 1.00 91.06 193 LEU A C 1
ATOM 1503 O O . LEU A 1 193 ? -52.967 -25.713 23.899 1.00 91.06 193 LEU A O 1
ATOM 1507 N N . LEU A 1 194 ? -51.608 -26.502 22.289 1.00 92.88 194 LEU A N 1
ATOM 1508 C CA . LEU A 1 194 ? -50.464 -26.746 23.180 1.00 92.88 194 LEU A CA 1
ATOM 1509 C C . LEU A 1 194 ? -49.985 -25.445 23.844 1.00 92.88 194 LEU A C 1
ATOM 1511 O O . LEU A 1 194 ? -49.779 -25.412 25.058 1.00 92.88 194 LEU A O 1
ATOM 1515 N N . LEU A 1 195 ? -49.880 -24.360 23.067 1.00 91.12 195 LEU A N 1
ATOM 1516 C CA . LEU A 1 195 ? -49.554 -23.032 23.587 1.00 91.12 195 LEU A CA 1
ATOM 1517 C C . LEU A 1 195 ? -50.646 -22.501 24.536 1.00 91.12 195 LEU A C 1
ATOM 1519 O O . LEU A 1 195 ? -50.326 -21.993 25.611 1.00 91.12 195 LEU A O 1
ATOM 1523 N N . ALA A 1 196 ? -51.923 -22.666 24.172 1.00 89.06 196 ALA A N 1
ATOM 1524 C CA . ALA A 1 196 ? -53.081 -22.214 24.945 1.00 89.06 196 ALA A CA 1
ATOM 1525 C C . ALA A 1 196 ? -53.179 -22.879 26.325 1.00 89.06 196 ALA A C 1
ATOM 1527 O O . ALA A 1 196 ? -53.480 -22.213 27.314 1.00 89.06 196 ALA A O 1
ATOM 1528 N N . LYS A 1 197 ? -52.881 -24.182 26.410 1.00 91.75 197 LYS A N 1
ATOM 1529 C CA . LYS A 1 197 ? -52.851 -24.938 27.674 1.00 91.75 197 LYS A CA 1
ATOM 1530 C C . LYS A 1 197 ? -51.528 -24.811 28.439 1.00 91.75 197 LYS A C 1
ATOM 1532 O O . LYS A 1 197 ? -51.376 -25.455 29.472 1.00 91.75 197 LYS A O 1
ATOM 1537 N N . GLY A 1 198 ? -50.578 -24.004 27.959 1.00 89.12 198 GLY A N 1
ATOM 1538 C CA . GLY A 1 198 ? -49.295 -23.789 28.632 1.00 89.12 198 GLY A CA 1
ATOM 1539 C C . GLY A 1 198 ? -48.383 -25.019 28.647 1.00 89.12 198 GLY A C 1
ATOM 1540 O O . GLY A 1 198 ? -47.595 -25.176 29.576 1.00 89.12 198 GLY A O 1
ATOM 1541 N N . VAL A 1 199 ? -48.480 -25.897 27.640 1.00 92.88 199 VAL A N 1
ATOM 1542 C CA . VAL A 1 199 ? -47.631 -27.093 27.537 1.00 92.88 199 VAL A CA 1
ATOM 1543 C C . VAL A 1 199 ? -46.163 -26.676 27.439 1.00 92.88 199 VAL A C 1
ATOM 1545 O O . VAL A 1 199 ? -45.781 -25.887 26.567 1.00 92.88 199 VAL A O 1
ATOM 1548 N N . THR A 1 200 ? -45.332 -27.219 28.325 1.00 92.19 200 THR A N 1
ATOM 1549 C CA . THR A 1 200 ? -43.899 -26.927 28.392 1.00 92.19 200 THR A CA 1
ATOM 1550 C C . THR A 1 200 ? -43.089 -27.870 27.487 1.00 92.19 200 THR A C 1
ATOM 1552 O O . THR A 1 200 ? -43.565 -28.945 27.095 1.00 92.19 200 THR A O 1
ATOM 1555 N N . PRO A 1 201 ? -41.818 -27.536 27.189 1.00 92.44 201 PRO A N 1
ATOM 1556 C CA . PRO A 1 201 ? -40.896 -28.466 26.537 1.00 92.44 201 PRO A CA 1
ATOM 1557 C C . PRO A 1 201 ? -40.626 -29.766 27.313 1.00 92.44 201 PRO A C 1
ATOM 1559 O O . PRO A 1 201 ? -40.122 -30.716 26.725 1.00 92.44 201 PRO A O 1
ATOM 1562 N N . THR A 1 202 ? -40.938 -29.821 28.614 1.00 93.44 202 THR A N 1
ATOM 1563 C CA . THR A 1 202 ? -40.670 -30.980 29.483 1.00 93.44 202 THR A CA 1
ATOM 1564 C C . THR A 1 202 ? -41.872 -31.909 29.668 1.00 93.44 202 THR A C 1
ATOM 1566 O O . THR A 1 202 ? -41.691 -33.031 30.146 1.00 93.44 202 THR A O 1
ATOM 1569 N N . ASN A 1 203 ? -43.086 -31.491 29.284 1.00 94.44 203 ASN A N 1
ATOM 1570 C CA . ASN A 1 203 ? -44.285 -32.312 29.456 1.00 94.44 203 ASN A CA 1
ATOM 1571 C C . ASN A 1 203 ? -44.259 -33.591 28.608 1.00 94.44 203 ASN A C 1
ATOM 1573 O O . ASN A 1 203 ? -43.936 -33.580 27.418 1.00 94.44 203 ASN A O 1
ATOM 1577 N N . LYS A 1 204 ? -44.680 -34.709 29.201 1.00 94.12 204 LYS A N 1
ATOM 1578 C CA . LYS A 1 204 ? -44.773 -36.003 28.505 1.00 94.12 204 LYS A CA 1
ATOM 1579 C C . LYS A 1 204 ? -46.097 -36.131 27.753 1.00 94.12 204 LYS A C 1
ATOM 1581 O O . LYS A 1 204 ? -47.108 -35.580 28.173 1.00 94.12 204 LYS A O 1
ATOM 1586 N N . TRP A 1 205 ? -46.135 -36.948 26.695 1.00 92.94 205 TRP A N 1
ATOM 1587 C CA . TRP A 1 205 ? -47.343 -37.169 25.875 1.00 92.94 205 TRP A CA 1
ATOM 1588 C C . TRP A 1 205 ? -48.619 -37.422 26.703 1.00 92.94 205 TRP A C 1
ATOM 1590 O O . TRP A 1 205 ? -49.652 -36.817 26.442 1.00 92.94 205 TRP A O 1
ATOM 1600 N N . ASN A 1 206 ? -48.549 -38.254 27.747 1.00 93.00 206 ASN A N 1
ATOM 1601 C CA . ASN A 1 206 ? -49.708 -38.564 28.595 1.00 93.00 206 ASN A CA 1
ATOM 1602 C C . ASN A 1 206 ? -50.157 -37.388 29.488 1.00 93.00 206 ASN A C 1
ATOM 1604 O O . ASN A 1 206 ? -51.319 -37.337 29.880 1.00 93.00 206 ASN A O 1
ATOM 1608 N N . GLU A 1 207 ? -49.263 -36.456 29.822 1.00 92.50 207 GLU A N 1
ATOM 1609 C CA . GLU A 1 207 ? -49.606 -35.207 30.518 1.00 92.50 207 GLU A CA 1
ATOM 1610 C C . GLU A 1 207 ? -50.283 -34.242 29.544 1.00 92.50 207 GLU A C 1
ATOM 1612 O O . GLU A 1 207 ? -51.348 -33.718 29.850 1.00 92.50 207 GLU A O 1
ATOM 1617 N N . VAL A 1 208 ? -49.736 -34.105 28.330 1.00 92.94 208 VAL A N 1
ATOM 1618 C CA . VAL A 1 208 ? -50.330 -33.304 27.248 1.00 92.94 208 VAL A CA 1
ATOM 1619 C C . VAL A 1 208 ? -51.741 -33.785 26.909 1.00 92.94 208 VAL A C 1
ATOM 1621 O O . VAL A 1 208 ? -52.654 -32.970 26.823 1.00 92.94 208 VAL A O 1
ATOM 1624 N N . VAL A 1 209 ? -51.958 -35.102 26.802 1.00 91.69 209 VAL A N 1
ATOM 1625 C CA . VAL A 1 209 ? -53.305 -35.671 26.633 1.00 91.69 209 VAL A CA 1
ATOM 1626 C C . VAL A 1 209 ? -54.222 -35.222 27.775 1.00 91.69 209 VAL A C 1
ATOM 1628 O O . VAL A 1 209 ? -55.288 -34.699 27.490 1.00 91.69 209 VAL A O 1
ATOM 1631 N N . LYS A 1 210 ? -53.811 -35.328 29.047 1.00 92.06 210 LYS A N 1
ATOM 1632 C CA . LYS A 1 210 ? -54.631 -34.871 30.190 1.00 92.06 210 LYS A CA 1
ATOM 1633 C C . LYS A 1 210 ? -54.929 -33.365 30.165 1.00 92.06 210 LYS A C 1
ATOM 1635 O O . LYS A 1 210 ? -56.016 -32.965 30.565 1.00 92.06 210 LYS A O 1
ATOM 1640 N N . MET A 1 211 ? -53.977 -32.539 29.724 1.00 89.69 211 MET A N 1
ATOM 1641 C CA . MET A 1 211 ? -54.118 -31.076 29.648 1.00 89.69 211 MET A CA 1
ATOM 1642 C C . MET A 1 211 ? -55.011 -30.619 28.485 1.00 89.69 211 MET A C 1
ATOM 1644 O O . MET A 1 211 ? -55.632 -29.559 28.568 1.00 89.69 211 MET A O 1
ATOM 1648 N N . CYS A 1 212 ? -55.060 -31.392 27.397 1.00 89.75 212 CYS A N 1
ATOM 1649 C CA . CYS A 1 212 ? -55.690 -30.980 26.145 1.00 89.75 212 CYS A CA 1
ATOM 1650 C C . CYS A 1 212 ? -56.962 -31.764 25.785 1.00 89.75 212 CYS A C 1
ATOM 1652 O O . CYS A 1 212 ? -57.778 -31.227 25.045 1.00 89.75 212 CYS A O 1
ATOM 1654 N N . SER A 1 213 ? -57.175 -32.987 26.287 1.00 87.06 213 SER A N 1
ATOM 1655 C CA . SER A 1 213 ? -58.260 -33.874 25.822 1.00 87.06 213 SER A CA 1
ATOM 1656 C C . SER A 1 213 ? -59.678 -33.397 26.136 1.00 87.06 213 SER A C 1
ATOM 1658 O O . SER A 1 213 ? -60.619 -33.898 25.537 1.00 87.06 213 SER A O 1
ATOM 1660 N N . SER A 1 214 ? -59.844 -32.468 27.078 1.00 84.38 214 SER A N 1
ATOM 1661 C CA . SER A 1 214 ? -61.128 -31.828 27.397 1.00 84.38 214 SER A CA 1
ATOM 1662 C C . SER A 1 214 ? -61.421 -30.581 26.553 1.00 84.38 214 SER A C 1
ATOM 1664 O O . SER A 1 214 ? -62.482 -29.978 26.702 1.00 84.38 214 SER A O 1
ATOM 1666 N N . ASP A 1 215 ? -60.490 -30.157 25.694 1.00 84.81 215 ASP A N 1
ATOM 1667 C CA . ASP A 1 215 ? -60.664 -29.000 24.820 1.00 84.81 215 ASP A CA 1
ATOM 1668 C C . ASP A 1 215 ? -61.294 -29.420 23.488 1.00 84.81 215 ASP A C 1
ATOM 1670 O O . ASP A 1 215 ? -60.830 -30.359 22.843 1.00 84.81 215 ASP A O 1
ATOM 1674 N N . THR A 1 216 ? -62.305 -28.689 23.019 1.00 79.69 216 THR A N 1
ATOM 1675 C CA . THR A 1 216 ? -62.990 -28.978 21.745 1.00 79.69 216 THR A CA 1
ATOM 1676 C C . THR A 1 216 ? -62.042 -28.984 20.540 1.00 79.69 216 THR A C 1
ATOM 1678 O O . THR A 1 216 ? -62.285 -29.691 19.560 1.00 79.69 216 THR A O 1
ATOM 1681 N N . ARG A 1 217 ? -60.913 -28.262 20.610 1.00 78.31 217 ARG A N 1
ATOM 1682 C CA . ARG A 1 217 ? -59.874 -28.271 19.566 1.00 78.31 217 ARG A CA 1
ATOM 1683 C C . ARG A 1 217 ? -59.111 -29.600 19.483 1.00 78.31 217 ARG A C 1
ATOM 1685 O O . ARG A 1 217 ? -58.521 -29.884 18.444 1.00 78.31 217 ARG A O 1
ATOM 1692 N N . TRP A 1 218 ? -59.114 -30.425 20.534 1.00 81.75 218 TRP A N 1
ATOM 1693 C CA . TRP A 1 218 ? -58.459 -31.740 20.542 1.00 81.75 218 TRP A CA 1
ATOM 1694 C C . TRP A 1 218 ? -59.206 -32.779 19.697 1.00 81.75 218 TRP A C 1
ATOM 1696 O O . TRP A 1 218 ? -58.567 -33.574 18.997 1.00 81.75 218 TRP A O 1
ATOM 1706 N N . GLU A 1 219 ? -60.540 -32.740 19.741 1.00 75.00 219 GLU A N 1
ATOM 1707 C CA . GLU A 1 219 ? -61.431 -33.512 18.865 1.00 75.00 219 GLU A CA 1
ATOM 1708 C C . GLU A 1 219 ? -61.405 -32.936 17.441 1.00 75.00 219 GLU A C 1
ATOM 1710 O O . GLU A 1 219 ? -61.236 -33.679 16.482 1.00 75.00 219 GLU A O 1
ATOM 1715 N N . ALA A 1 220 ? -61.406 -31.606 17.274 1.00 68.62 220 ALA A N 1
ATOM 1716 C CA . ALA A 1 220 ? -61.276 -30.985 15.946 1.00 68.62 220 ALA A CA 1
ATOM 1717 C C . ALA A 1 220 ? -59.985 -31.384 15.194 1.00 68.62 220 ALA A C 1
ATOM 1719 O O . ALA A 1 220 ? -59.943 -31.406 13.967 1.00 68.62 220 ALA A O 1
ATOM 1720 N N . CYS A 1 221 ? -58.919 -31.751 15.913 1.00 74.12 221 CYS A N 1
ATOM 1721 C CA . CYS A 1 221 ? -57.687 -32.280 15.322 1.00 74.12 221 CYS A CA 1
ATOM 1722 C C . CYS A 1 221 ? -57.752 -33.789 14.979 1.00 74.12 221 CYS A C 1
ATOM 1724 O O . CYS A 1 221 ? -56.702 -34.407 14.795 1.00 74.12 221 CYS A O 1
ATOM 1726 N N . GLU A 1 222 ? -58.918 -34.449 14.956 1.00 73.81 222 GLU A N 1
ATOM 1727 C CA . GLU A 1 222 ? -59.066 -35.898 14.670 1.00 73.81 222 GLU A CA 1
ATOM 1728 C C . GLU A 1 222 ? -58.536 -36.332 13.297 1.00 73.81 222 GLU A C 1
ATOM 1730 O O . GLU A 1 222 ? -58.086 -37.466 13.152 1.00 73.81 222 GLU A O 1
ATOM 1735 N N . ILE A 1 223 ? -58.445 -35.410 12.333 1.00 80.06 223 ILE A N 1
ATOM 1736 C CA . ILE A 1 223 ? -57.764 -35.630 11.045 1.00 80.06 223 ILE A CA 1
ATOM 1737 C C . ILE A 1 223 ? -56.252 -35.929 11.180 1.00 80.06 223 ILE A C 1
ATOM 1739 O O . ILE A 1 223 ? -55.634 -36.442 10.243 1.00 80.06 223 ILE A O 1
ATOM 1743 N N . LEU A 1 224 ? -55.643 -35.623 12.335 1.00 81.88 224 LEU A N 1
ATOM 1744 C CA . LEU A 1 224 ? -54.255 -35.958 12.655 1.00 81.88 224 LEU A CA 1
ATOM 1745 C C . LEU A 1 224 ? -54.163 -37.290 13.395 1.00 81.88 224 LEU A C 1
ATOM 1747 O O . LEU A 1 224 ? -54.658 -37.433 14.520 1.00 81.88 224 LEU A O 1
ATOM 1751 N N . SER A 1 225 ? -53.413 -38.222 12.810 1.00 87.19 225 SER A N 1
ATOM 1752 C CA . SER A 1 225 ? -53.050 -39.483 13.452 1.00 87.19 225 SER A CA 1
ATOM 1753 C C . SER A 1 225 ? -52.237 -39.270 14.735 1.00 87.19 225 SER A C 1
ATOM 1755 O O . SER A 1 225 ? -51.592 -38.240 14.945 1.00 87.19 225 SER A O 1
ATOM 1757 N N . LEU A 1 226 ? -52.191 -40.297 15.591 1.00 86.19 226 LEU A N 1
ATOM 1758 C CA . LEU A 1 226 ? -51.377 -40.285 16.812 1.00 86.19 226 LEU A CA 1
ATOM 1759 C C . LEU A 1 226 ? -49.886 -39.999 16.535 1.00 86.19 226 LEU A C 1
ATOM 1761 O O . LEU A 1 226 ? -49.221 -39.386 17.368 1.00 86.19 226 LEU A O 1
ATOM 1765 N N . GLY A 1 227 ? -49.369 -40.429 15.378 1.00 88.00 227 GLY A N 1
ATOM 1766 C CA . GLY A 1 227 ? -48.007 -40.128 14.932 1.00 88.00 227 GLY A CA 1
ATOM 1767 C C . GLY A 1 227 ? -47.826 -38.646 14.605 1.00 88.00 227 GLY A C 1
ATOM 1768 O O . GLY A 1 227 ? -46.946 -38.003 15.169 1.00 88.00 227 GLY A O 1
ATOM 1769 N N . GLU A 1 228 ? -48.711 -38.084 13.779 1.00 90.44 228 GLU A N 1
ATOM 1770 C CA . GLU A 1 228 ? -48.681 -36.667 13.386 1.00 90.44 228 GLU A CA 1
ATOM 1771 C C . GLU A 1 228 ? -48.853 -35.732 14.593 1.00 90.44 228 GLU A C 1
ATOM 1773 O O . GLU A 1 228 ? -48.118 -34.755 14.721 1.00 90.44 228 GLU A O 1
ATOM 1778 N N . ARG A 1 229 ? -49.743 -36.059 15.544 1.00 89.62 229 ARG A N 1
ATOM 1779 C CA . ARG A 1 229 ? -49.885 -35.292 16.796 1.00 89.62 229 ARG A CA 1
ATOM 1780 C C . ARG A 1 229 ? -48.626 -35.363 17.673 1.00 89.62 229 ARG A C 1
ATOM 1782 O O . ARG A 1 229 ? -48.230 -34.355 18.256 1.00 89.62 229 ARG A O 1
ATOM 1789 N N . LYS A 1 230 ? -47.971 -36.529 17.771 1.00 92.19 230 LYS A N 1
ATOM 1790 C CA . LYS A 1 230 ? -46.701 -36.682 18.511 1.00 92.19 230 LYS A CA 1
ATOM 1791 C C . LYS A 1 230 ? -45.554 -35.919 17.849 1.00 92.19 230 LYS A C 1
ATOM 1793 O O . LYS A 1 230 ? -44.774 -35.286 18.556 1.00 92.19 230 LYS A O 1
ATOM 1798 N N . GLN A 1 231 ? -45.477 -35.933 16.520 1.00 92.56 231 GLN A N 1
ATOM 1799 C CA . GLN A 1 231 ? -44.503 -35.148 15.765 1.00 92.56 231 GLN A CA 1
ATOM 1800 C C . GLN A 1 231 ? -44.744 -33.641 15.952 1.00 92.56 231 GLN A C 1
ATOM 1802 O O . GLN A 1 231 ? -43.821 -32.916 16.316 1.00 92.56 231 GLN A O 1
ATOM 1807 N N . ALA A 1 232 ? -45.989 -33.177 15.806 1.00 91.25 232 ALA A N 1
ATOM 1808 C CA . ALA A 1 232 ? -46.351 -31.777 16.016 1.00 91.25 232 ALA A CA 1
ATOM 1809 C C . ALA A 1 232 ? -46.050 -31.296 17.449 1.00 91.25 232 ALA A C 1
ATOM 1811 O O . ALA A 1 232 ? -45.614 -30.155 17.622 1.00 91.25 232 ALA A O 1
A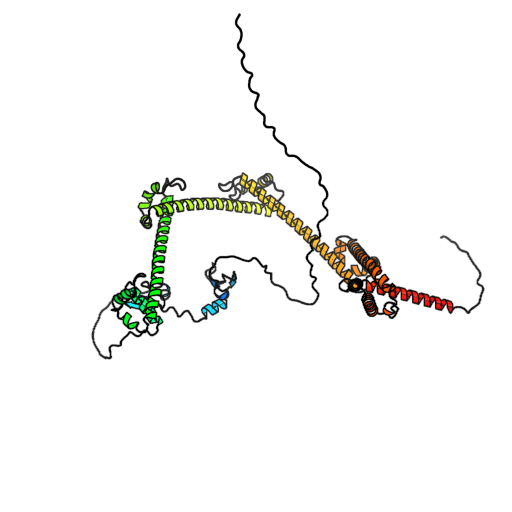TOM 1812 N N . LEU A 1 233 ? -46.222 -32.162 18.461 1.00 92.62 233 LEU A N 1
ATOM 1813 C CA . LEU A 1 233 ? -45.777 -31.899 19.833 1.00 92.62 233 LEU A CA 1
ATOM 1814 C C . LEU A 1 233 ? -44.249 -31.776 19.922 1.00 92.62 233 LEU A C 1
ATOM 1816 O O . LEU A 1 233 ? -43.770 -30.796 20.480 1.00 92.62 233 LEU A O 1
ATOM 1820 N N . ALA A 1 234 ? -43.480 -32.717 19.367 1.00 94.06 234 ALA A N 1
ATOM 1821 C CA . ALA A 1 234 ? -42.014 -32.683 19.426 1.00 94.06 234 ALA A CA 1
ATOM 1822 C C . ALA A 1 234 ? -41.424 -31.429 18.746 1.00 94.06 234 ALA A C 1
ATOM 1824 O O . ALA A 1 234 ? -40.520 -30.781 19.284 1.00 94.06 234 ALA A O 1
ATOM 1825 N N . GLU A 1 235 ? -41.987 -31.036 17.599 1.00 93.81 235 GLU A N 1
ATOM 1826 C CA . GLU A 1 235 ? -41.656 -29.789 16.902 1.00 93.81 235 GLU A CA 1
ATOM 1827 C C . GLU A 1 235 ? -42.006 -28.555 17.749 1.00 93.81 235 GLU A C 1
ATOM 1829 O O . GLU A 1 235 ? -41.185 -27.644 17.879 1.00 93.81 235 GLU A O 1
ATOM 1834 N N . TYR A 1 236 ? -43.193 -28.529 18.370 1.00 94.12 236 TYR A N 1
ATOM 1835 C CA . TYR A 1 236 ? -43.592 -27.463 19.295 1.00 94.12 236 TYR A CA 1
ATOM 1836 C C . TYR A 1 236 ? -42.648 -27.372 20.499 1.00 94.12 236 TYR A C 1
ATOM 1838 O O . TYR A 1 236 ? -42.199 -26.278 20.827 1.00 94.12 236 TYR A O 1
ATOM 1846 N N . GLN A 1 237 ? -42.296 -28.496 21.129 1.00 94.44 237 GLN A N 1
ATOM 1847 C CA . GLN A 1 237 ? -41.428 -28.528 22.309 1.00 94.44 237 GLN A CA 1
ATOM 1848 C C . GLN A 1 237 ? -40.016 -28.035 21.986 1.00 94.44 237 GLN A C 1
ATOM 1850 O O . GLN A 1 237 ? -39.504 -27.169 22.694 1.00 94.44 237 GLN A O 1
ATOM 1855 N N . THR A 1 238 ? -39.431 -28.490 20.873 1.00 94.19 238 THR A N 1
ATOM 1856 C CA . THR A 1 238 ? -38.132 -27.994 20.382 1.00 94.19 238 THR A CA 1
ATOM 1857 C C . THR A 1 238 ? -38.180 -26.488 20.106 1.00 94.19 238 THR A C 1
ATOM 1859 O O . THR A 1 238 ? -37.320 -25.734 20.564 1.00 94.19 238 THR A O 1
ATOM 1862 N N . LYS A 1 239 ? -39.217 -26.017 19.401 1.00 90.50 239 LYS A N 1
ATOM 1863 C CA . LYS A 1 239 ? -39.379 -24.600 19.048 1.00 90.50 239 LYS A CA 1
ATOM 1864 C C . LYS A 1 239 ? -39.620 -23.719 20.278 1.00 90.50 239 LYS A C 1
ATOM 1866 O O . LYS A 1 239 ? -39.044 -22.639 20.367 1.00 90.50 239 LYS A O 1
ATOM 1871 N N . ARG A 1 240 ? -40.405 -24.191 21.253 1.00 91.94 240 ARG A N 1
ATOM 1872 C CA . ARG A 1 240 ? -40.689 -23.497 22.519 1.00 91.94 240 ARG A CA 1
ATOM 1873 C C . ARG A 1 240 ? -39.460 -23.448 23.430 1.00 91.94 240 ARG A C 1
ATOM 1875 O O . ARG A 1 240 ? -39.218 -22.403 24.020 1.00 91.94 240 ARG A O 1
ATOM 1882 N N . ALA A 1 241 ? -38.662 -24.517 23.499 1.00 93.75 241 ALA A N 1
ATOM 1883 C CA . ALA A 1 241 ? -37.391 -24.526 24.230 1.00 93.75 241 ALA A CA 1
ATOM 1884 C C . ALA A 1 241 ? -36.389 -23.518 23.646 1.00 93.75 241 ALA A C 1
ATOM 1886 O O . ALA A 1 241 ? -35.818 -22.718 24.384 1.00 93.75 241 ALA A O 1
ATOM 1887 N N . ASN A 1 242 ? -36.229 -23.508 22.319 1.00 93.50 242 ASN A N 1
ATOM 1888 C CA . ASN A 1 242 ? -35.357 -22.550 21.638 1.00 93.50 242 ASN A CA 1
ATOM 1889 C C . ASN A 1 242 ? -35.848 -21.103 21.806 1.00 93.50 242 ASN A C 1
ATOM 1891 O O . ASN A 1 242 ? -35.032 -20.214 22.026 1.00 93.50 242 ASN A O 1
ATOM 1895 N N . ALA A 1 243 ? -37.163 -20.864 21.748 1.00 90.94 243 ALA A N 1
ATOM 1896 C CA . ALA A 1 243 ? -37.739 -19.537 21.964 1.00 90.94 243 ALA A CA 1
ATOM 1897 C C . ALA A 1 243 ? -37.482 -19.010 23.386 1.00 90.94 243 ALA A C 1
ATOM 1899 O O . ALA A 1 243 ? -37.024 -17.882 23.526 1.00 90.94 243 ALA A O 1
ATOM 1900 N N . LEU A 1 244 ? -37.703 -19.831 24.422 1.00 90.81 244 LEU A N 1
ATOM 1901 C CA . LEU A 1 244 ? -37.428 -19.452 25.816 1.00 90.81 244 LEU A CA 1
ATOM 1902 C C . LEU A 1 244 ? -35.937 -19.155 26.037 1.00 90.81 244 LEU A C 1
ATOM 1904 O O . LEU A 1 244 ? -35.594 -18.097 26.549 1.00 90.81 244 LEU A O 1
ATOM 1908 N N . LYS A 1 245 ? -35.044 -20.026 25.551 1.00 93.25 245 LYS A N 1
ATOM 1909 C CA . LYS A 1 245 ? -33.590 -19.820 25.653 1.00 93.25 245 LYS A CA 1
ATOM 1910 C C . LYS A 1 245 ? -33.106 -18.569 24.904 1.00 93.25 245 LYS A C 1
ATOM 1912 O O . LYS A 1 245 ? -32.153 -17.918 25.334 1.00 93.25 245 LYS A O 1
ATOM 1917 N N . ASN A 1 246 ? -33.729 -18.237 23.773 1.00 93.25 246 ASN A N 1
ATOM 1918 C CA . ASN A 1 246 ? -33.433 -17.000 23.051 1.00 93.25 246 ASN A CA 1
ATOM 1919 C C . ASN A 1 246 ? -33.941 -15.775 23.819 1.00 93.25 246 ASN A C 1
ATOM 1921 O O . ASN A 1 246 ? -33.187 -14.816 23.944 1.00 93.25 246 ASN A O 1
ATOM 1925 N N . GLN A 1 247 ? -35.147 -15.830 24.392 1.00 92.25 247 GLN A N 1
ATOM 1926 C CA . GLN A 1 247 ? -35.696 -14.763 25.230 1.00 92.25 247 GLN A CA 1
ATOM 1927 C C . GLN A 1 247 ? -34.805 -14.487 26.453 1.00 92.25 247 GLN A C 1
ATOM 1929 O O . GLN A 1 247 ? -34.391 -13.348 26.645 1.00 92.25 247 GLN A O 1
ATOM 1934 N N . GLU A 1 248 ? -34.416 -15.518 27.210 1.00 93.56 248 GLU A N 1
ATOM 1935 C CA . GLU A 1 248 ? -33.478 -15.402 28.343 1.00 93.56 248 GLU A CA 1
ATOM 1936 C C . GLU A 1 248 ? -32.149 -14.748 27.920 1.00 93.56 248 GLU A C 1
ATOM 1938 O O . GLU A 1 248 ? -31.586 -13.908 28.627 1.00 93.56 248 GLU A O 1
ATOM 1943 N N . ARG A 1 249 ? -31.636 -15.104 26.733 1.00 93.56 249 ARG A N 1
ATOM 1944 C CA . ARG A 1 249 ? -30.418 -14.505 26.175 1.00 93.56 249 ARG A CA 1
ATOM 1945 C C . ARG A 1 249 ? -30.625 -13.039 25.789 1.00 93.56 249 ARG A C 1
ATOM 1947 O O . ARG A 1 249 ? -29.743 -12.229 26.060 1.00 93.56 249 ARG A O 1
ATOM 1954 N N . GLU A 1 250 ? -31.738 -12.698 25.150 1.00 95.06 250 GLU A N 1
ATOM 1955 C CA . GLU A 1 250 ? -32.075 -11.325 24.755 1.00 95.06 250 GLU A CA 1
ATOM 1956 C C . GLU A 1 250 ? -32.290 -10.423 25.974 1.00 95.06 250 GLU A C 1
ATOM 1958 O O . GLU A 1 250 ? -31.768 -9.311 26.005 1.00 95.06 250 GLU A O 1
ATOM 1963 N N . GLU A 1 251 ? -32.975 -10.914 27.006 1.00 94.38 251 GLU A N 1
ATOM 1964 C CA . GLU A 1 251 ? -33.157 -10.222 28.284 1.00 94.38 251 GLU A CA 1
ATOM 1965 C C . GLU A 1 251 ? -31.815 -10.012 28.995 1.00 94.38 251 GLU A C 1
ATOM 1967 O O . GLU A 1 251 ? -31.510 -8.885 29.389 1.00 94.38 251 GLU A O 1
ATOM 1972 N N . ARG A 1 252 ? -30.940 -11.031 29.044 1.00 93.31 252 ARG A N 1
ATOM 1973 C CA . ARG A 1 252 ? -29.577 -10.881 29.586 1.00 93.31 252 ARG A CA 1
ATOM 1974 C C . ARG A 1 252 ? -28.738 -9.869 28.800 1.00 93.31 252 ARG A C 1
ATOM 1976 O O . ARG A 1 252 ? -27.999 -9.098 29.408 1.00 93.31 252 ARG A O 1
ATOM 1983 N N . MET A 1 253 ? -28.831 -9.843 27.468 1.00 95.38 253 MET A N 1
ATOM 1984 C CA . MET A 1 253 ? -28.123 -8.848 26.648 1.00 95.38 253 MET A CA 1
ATOM 1985 C C . MET A 1 253 ? -28.689 -7.435 26.844 1.00 95.38 253 MET A C 1
ATOM 1987 O O . MET A 1 253 ? -27.915 -6.485 26.933 1.00 95.38 253 MET A O 1
ATOM 1991 N N . ARG A 1 254 ? -30.015 -7.291 26.976 1.00 96.38 254 ARG A N 1
ATOM 1992 C CA . ARG A 1 254 ? -30.683 -6.015 27.276 1.00 96.38 254 ARG A CA 1
ATOM 1993 C C . ARG A 1 254 ? -30.261 -5.473 28.643 1.00 96.38 254 ARG A C 1
ATOM 1995 O O . ARG A 1 254 ? -29.926 -4.299 28.738 1.00 96.38 254 ARG A O 1
ATOM 2002 N N . ALA A 1 255 ? -30.210 -6.329 29.664 1.00 96.62 255 ALA A N 1
ATOM 2003 C CA . ALA A 1 255 ? -29.711 -5.983 30.994 1.00 96.62 255 ALA A CA 1
ATOM 2004 C C . ALA A 1 255 ? -28.242 -5.531 30.967 1.00 96.62 255 ALA A C 1
ATOM 2006 O O . ALA A 1 255 ? -27.912 -4.492 31.532 1.00 96.62 255 ALA A O 1
ATOM 2007 N N . LYS A 1 256 ? -27.369 -6.268 30.259 1.00 97.12 256 LYS A N 1
ATOM 2008 C CA . LYS A 1 256 ? -25.961 -5.879 30.069 1.00 97.12 256 LYS A CA 1
ATOM 2009 C C . LYS A 1 256 ? -25.818 -4.519 29.375 1.00 97.12 256 LYS A C 1
ATOM 2011 O O . LYS A 1 256 ? -25.046 -3.697 29.854 1.00 97.12 256 LYS A O 1
ATOM 2016 N N . SER A 1 257 ? -26.573 -4.277 28.299 1.00 97.19 257 SER A N 1
ATOM 2017 C CA . SER A 1 257 ? -26.570 -2.991 27.583 1.00 97.19 257 SER A CA 1
ATOM 2018 C C . SER A 1 257 ? -27.010 -1.853 28.499 1.00 97.19 257 SER A C 1
ATOM 2020 O O . SER A 1 257 ? -26.259 -0.907 28.682 1.00 97.19 257 SER A O 1
ATOM 2022 N N . ALA A 1 258 ? -28.162 -1.992 29.164 1.00 97.44 258 ALA A N 1
ATOM 2023 C CA . ALA A 1 258 ? -28.686 -0.965 30.062 1.00 97.44 258 ALA A CA 1
ATOM 2024 C C . ALA A 1 258 ? -27.712 -0.631 31.208 1.00 97.44 258 ALA A C 1
ATOM 2026 O O . ALA A 1 258 ? -27.599 0.526 31.609 1.00 97.44 258 ALA A O 1
ATOM 2027 N N . PHE A 1 259 ? -26.976 -1.627 31.711 1.00 98.19 259 PHE A N 1
ATOM 2028 C CA . PHE A 1 259 ? -25.915 -1.407 32.689 1.00 98.19 259 PHE A CA 1
ATOM 2029 C C . PHE A 1 259 ? -24.710 -0.663 32.089 1.00 98.19 259 PHE A C 1
ATOM 2031 O O . PHE A 1 259 ? -24.206 0.266 32.711 1.00 98.19 259 PHE A O 1
ATOM 2038 N N . GLN A 1 260 ? -24.262 -1.012 30.879 1.00 97.44 260 GLN A N 1
ATOM 2039 C CA . GLN A 1 260 ? -23.188 -0.288 30.182 1.00 97.44 260 GLN A CA 1
ATOM 2040 C C . GLN A 1 260 ? -23.578 1.166 29.854 1.00 97.44 260 GLN A C 1
ATOM 2042 O O . GLN A 1 260 ? -22.746 2.060 30.009 1.00 97.44 260 GLN A O 1
ATOM 2047 N N . ASP A 1 261 ? -24.837 1.417 29.484 1.00 97.56 261 ASP A N 1
ATOM 2048 C CA . ASP A 1 261 ? -25.381 2.762 29.256 1.00 97.56 261 ASP A CA 1
ATOM 2049 C C . ASP A 1 261 ? -25.371 3.586 30.560 1.00 97.56 261 ASP A C 1
ATOM 2051 O O . ASP A 1 261 ? -24.892 4.720 30.583 1.00 97.56 261 ASP A O 1
ATOM 2055 N N . LEU A 1 262 ? -25.782 2.980 31.684 1.00 97.81 262 LEU A N 1
ATOM 2056 C CA . LEU A 1 262 ? -25.685 3.582 33.020 1.00 97.81 262 LEU A CA 1
ATOM 2057 C C . LEU A 1 262 ? -24.236 3.965 33.386 1.00 97.81 262 LEU A C 1
ATOM 2059 O O . LEU A 1 262 ? -24.000 5.062 33.896 1.00 97.81 262 LEU A O 1
ATOM 2063 N N . LEU A 1 263 ? -23.257 3.091 33.117 1.00 97.38 263 LEU A N 1
ATOM 2064 C CA . LEU A 1 263 ? -21.838 3.403 33.335 1.00 97.38 263 LEU A CA 1
ATOM 2065 C C . LEU A 1 263 ? -21.383 4.589 32.467 1.00 97.38 263 LEU A C 1
ATOM 2067 O O . LEU A 1 263 ? -20.687 5.477 32.962 1.00 97.38 263 LEU A O 1
ATOM 2071 N N . ALA A 1 264 ? -21.796 4.620 31.197 1.00 96.50 264 ALA A N 1
ATOM 2072 C CA . ALA A 1 264 ? -21.436 5.668 30.244 1.00 96.50 264 ALA A CA 1
ATOM 2073 C C . ALA A 1 264 ? -22.028 7.044 30.587 1.00 96.50 264 ALA A C 1
ATOM 2075 O O . ALA A 1 264 ? -21.395 8.058 30.303 1.00 96.50 264 ALA A O 1
ATOM 2076 N N . GLU A 1 265 ? -23.212 7.090 31.199 1.00 96.19 265 GLU A N 1
ATOM 2077 C CA . GLU A 1 265 ? -23.877 8.333 31.606 1.00 96.19 265 GLU A CA 1
ATOM 2078 C C . GLU A 1 265 ? -23.379 8.856 32.964 1.00 96.19 265 GLU A C 1
ATOM 2080 O O . GLU A 1 265 ? -23.115 10.052 33.115 1.00 96.19 265 GLU A O 1
ATOM 2085 N N . VAL A 1 266 ? -23.242 7.977 33.964 1.00 96.06 266 VAL A N 1
ATOM 2086 C CA . VAL A 1 266 ? -22.977 8.396 35.351 1.00 96.06 266 VAL A CA 1
ATOM 2087 C C . VAL A 1 266 ? -21.491 8.608 35.624 1.00 96.06 266 VAL A C 1
ATOM 2089 O O . VAL A 1 266 ? -21.133 9.619 36.229 1.00 96.06 266 VAL A O 1
ATOM 2092 N N . LEU A 1 267 ? -20.613 7.697 35.190 1.00 94.88 267 LEU A N 1
ATOM 2093 C CA . LEU A 1 267 ? -19.196 7.741 35.577 1.00 94.88 267 LEU A CA 1
ATOM 2094 C C . LEU A 1 267 ? -18.440 8.995 35.099 1.00 94.88 267 LEU A C 1
ATOM 2096 O O . LEU A 1 267 ? -17.660 9.516 35.894 1.00 94.88 267 LEU A O 1
ATOM 2100 N N . PRO A 1 268 ? -18.687 9.567 33.899 1.00 92.31 268 PRO A N 1
ATOM 2101 C CA . PRO A 1 268 ? -18.065 10.834 33.498 1.00 92.31 268 PRO A CA 1
ATOM 2102 C C . PRO A 1 268 ? -18.429 12.033 34.387 1.00 92.31 268 PRO A C 1
ATOM 2104 O O . PRO A 1 268 ? -17.745 13.051 34.336 1.00 92.31 268 PRO A O 1
ATOM 2107 N N . SER A 1 269 ? -19.495 11.926 35.190 1.00 93.00 269 SER A N 1
ATOM 2108 C CA . SER A 1 269 ? -19.933 12.969 36.128 1.00 93.00 269 SER A CA 1
ATOM 2109 C C . SER A 1 269 ? -19.384 12.779 37.552 1.00 93.00 269 SER A C 1
ATOM 2111 O O . SER A 1 269 ? -19.695 13.573 38.440 1.00 93.00 269 SER A O 1
ATOM 2113 N N . VAL A 1 270 ? -18.599 11.726 37.808 1.00 93.94 270 VAL A N 1
ATOM 2114 C CA . VAL A 1 270 ? -18.012 11.433 39.124 1.00 93.94 270 VAL A CA 1
ATOM 2115 C C . VAL A 1 270 ? -16.600 12.022 39.186 1.00 93.94 270 VAL A C 1
ATOM 2117 O O . VAL A 1 270 ? -15.693 11.517 38.537 1.00 93.94 270 VAL A O 1
ATOM 2120 N N . GLU A 1 271 ? -16.391 13.070 39.991 1.00 91.88 271 GLU A N 1
ATOM 2121 C CA . GLU A 1 271 ? -15.138 13.858 40.000 1.00 91.88 271 GLU A CA 1
ATOM 2122 C C . GLU A 1 271 ? -13.852 13.047 40.239 1.00 91.88 271 GLU A C 1
ATOM 2124 O O . GLU A 1 271 ? -12.797 13.407 39.724 1.00 91.88 271 GLU A O 1
ATOM 2129 N N . PHE A 1 272 ? -13.923 11.970 41.027 1.00 92.50 272 PHE A N 1
ATOM 2130 C CA . PHE A 1 272 ? -12.772 11.118 41.345 1.00 92.50 272 PHE A CA 1
ATOM 2131 C C . PHE A 1 272 ? -12.635 9.896 40.423 1.00 92.50 272 PHE A C 1
ATOM 2133 O O . PHE A 1 272 ? -11.733 9.087 40.636 1.00 92.50 272 PHE A O 1
ATOM 2140 N N . PHE A 1 273 ? -13.529 9.717 39.443 1.00 95.31 273 PHE A N 1
ATOM 2141 C CA . PHE A 1 273 ? -13.487 8.555 38.562 1.00 95.31 273 PHE A CA 1
ATOM 2142 C C . PHE A 1 273 ? -12.294 8.634 37.603 1.00 95.31 273 PHE A C 1
ATOM 2144 O O . PHE A 1 273 ? -12.200 9.507 36.742 1.00 95.31 273 PHE A O 1
ATOM 2151 N N . ASP A 1 274 ? -11.412 7.651 37.736 1.00 93.19 274 ASP A N 1
ATOM 2152 C CA . ASP A 1 274 ? -10.292 7.384 36.845 1.00 93.19 274 ASP A CA 1
ATOM 2153 C C . ASP A 1 274 ? -10.348 5.941 36.321 1.00 93.19 274 ASP A C 1
ATOM 2155 O O . ASP A 1 274 ? -10.469 4.978 37.082 1.00 93.19 274 ASP A O 1
ATOM 2159 N N . VAL A 1 275 ? -10.191 5.814 35.004 1.00 93.50 275 VAL A N 1
ATOM 2160 C CA . VAL A 1 275 ? -10.353 4.589 34.199 1.00 93.50 275 VAL A CA 1
ATOM 2161 C C . VAL A 1 275 ? -9.284 3.520 34.491 1.00 93.50 275 VAL A C 1
ATOM 2163 O O . VAL A 1 275 ? -9.415 2.371 34.062 1.00 93.50 275 VAL A O 1
ATOM 2166 N N . VAL A 1 276 ? -8.198 3.875 35.184 1.00 92.38 276 VAL A N 1
ATOM 2167 C CA . VAL A 1 276 ? -7.073 2.972 35.480 1.00 92.38 276 VAL A CA 1
ATOM 2168 C C . VAL A 1 276 ? -7.068 2.521 36.942 1.00 92.38 276 VAL A C 1
ATOM 2170 O O . VAL A 1 276 ? -6.691 1.386 37.226 1.00 92.38 276 VAL A O 1
ATOM 2173 N N . SER A 1 277 ? -7.469 3.393 37.868 1.00 93.56 277 SER A N 1
ATOM 2174 C CA . SER A 1 277 ? -7.295 3.198 39.314 1.00 93.56 277 SER A CA 1
ATOM 2175 C C . SER A 1 277 ? -8.592 3.026 40.110 1.00 93.56 277 SER A C 1
ATOM 2177 O O . SER A 1 277 ? -8.544 2.494 41.221 1.00 93.56 277 SER A O 1
ATOM 2179 N N . THR A 1 278 ? -9.747 3.424 39.568 1.00 95.94 278 THR A N 1
ATOM 2180 C CA . THR A 1 278 ? -11.030 3.314 40.283 1.00 95.94 278 THR A CA 1
ATOM 2181 C C . THR A 1 278 ? -11.567 1.889 40.233 1.00 95.94 278 THR A C 1
ATOM 2183 O O . THR A 1 278 ? -11.647 1.291 39.161 1.00 95.94 278 THR A O 1
ATOM 2186 N N . ARG A 1 279 ? -11.984 1.340 41.379 1.00 96.06 279 ARG A N 1
ATOM 2187 C CA . ARG A 1 279 ? -12.581 -0.001 41.459 1.00 96.06 279 ARG A CA 1
ATOM 2188 C C . ARG A 1 279 ? -14.099 0.112 41.528 1.00 96.06 279 ARG A C 1
ATOM 2190 O O . ARG A 1 279 ? -14.633 1.100 42.028 1.00 96.06 279 ARG A O 1
ATOM 2197 N N . PHE A 1 280 ? -14.805 -0.943 41.127 1.00 97.06 280 PHE A N 1
ATOM 2198 C CA . PHE A 1 280 ? -16.269 -0.965 41.132 1.00 97.06 280 PHE A CA 1
ATOM 2199 C C . PHE A 1 280 ? -16.887 -0.641 42.506 1.00 97.06 280 PHE A C 1
ATOM 2201 O O . PHE A 1 280 ? -17.875 0.086 42.596 1.00 97.06 280 PHE A O 1
ATOM 2208 N N . VAL A 1 281 ? -16.263 -1.108 43.594 1.00 95.25 281 VAL A N 1
ATOM 2209 C CA . VAL A 1 281 ? -16.685 -0.815 44.979 1.00 95.25 281 VAL A CA 1
ATOM 2210 C C . VAL A 1 281 ? -16.720 0.690 45.268 1.00 95.25 281 VAL A C 1
ATOM 2212 O O . VAL A 1 281 ? -17.626 1.152 45.959 1.00 95.25 281 VAL A O 1
ATOM 2215 N N . ASP A 1 282 ? -15.772 1.451 44.716 1.00 95.06 282 ASP A N 1
ATOM 2216 C CA . ASP A 1 282 ? -15.590 2.876 45.008 1.00 95.06 282 ASP A CA 1
ATOM 2217 C C . ASP A 1 282 ? -16.684 3.739 44.340 1.00 95.06 282 ASP A C 1
ATOM 2219 O O . ASP A 1 282 ? -17.067 4.780 44.874 1.00 95.06 282 ASP A O 1
ATOM 2223 N N . ILE A 1 283 ? -17.249 3.277 43.213 1.00 95.19 283 ILE A N 1
ATOM 2224 C CA . ILE A 1 283 ? -18.317 3.969 42.460 1.00 95.19 283 ILE A CA 1
ATOM 2225 C C . ILE A 1 283 ? -19.717 3.362 42.635 1.00 95.19 283 ILE A C 1
ATOM 2227 O O . ILE A 1 283 ? -20.709 3.970 42.229 1.00 95.19 283 ILE A O 1
ATOM 2231 N N . ARG A 1 284 ? -19.840 2.200 43.290 1.00 95.94 284 ARG A N 1
ATOM 2232 C CA . ARG A 1 284 ? -21.106 1.463 43.463 1.00 95.94 284 ARG A CA 1
ATOM 2233 C C . ARG A 1 284 ? -22.257 2.333 43.981 1.00 95.94 284 ARG A C 1
ATOM 2235 O O . ARG A 1 284 ? -23.363 2.252 43.456 1.00 95.94 284 ARG A O 1
ATOM 2242 N N . SER A 1 285 ? -22.003 3.162 44.994 1.00 94.81 285 SER A N 1
ATOM 2243 C CA . SER A 1 285 ? -23.013 4.014 45.649 1.00 94.81 285 SER A CA 1
ATOM 2244 C C . SER A 1 285 ? -23.607 5.097 44.736 1.00 94.81 285 SER A C 1
ATOM 2246 O O . SER A 1 285 ? -24.694 5.615 45.008 1.00 94.81 285 SER A O 1
ATOM 2248 N N . TYR A 1 286 ? -22.914 5.438 43.647 1.00 94.56 286 TYR A N 1
ATOM 2249 C CA . TYR A 1 286 ? -23.405 6.354 42.621 1.00 94.56 286 TYR A CA 1
ATOM 2250 C C . TYR A 1 286 ? -24.355 5.637 41.658 1.00 94.56 286 TYR A C 1
ATOM 2252 O O . TYR A 1 286 ? -25.382 6.206 41.297 1.00 94.56 286 TYR A O 1
ATOM 2260 N N . LEU A 1 287 ? -24.060 4.377 41.319 1.00 96.31 287 LEU A N 1
ATOM 2261 C CA . LEU A 1 287 ? -24.855 3.572 40.389 1.00 96.31 287 LEU A CA 1
ATOM 2262 C C . LEU A 1 287 ? -26.143 3.008 41.011 1.00 96.31 287 LEU A C 1
ATOM 2264 O O . LEU A 1 287 ? -27.154 2.924 40.325 1.00 96.31 287 LEU A O 1
ATOM 2268 N N . THR A 1 288 ? -26.155 2.672 42.309 1.00 96.19 288 THR A N 1
ATOM 2269 C CA . THR A 1 288 ? -27.330 2.094 43.012 1.00 96.19 288 THR A CA 1
ATOM 2270 C C . THR A 1 288 ? -28.577 2.990 43.052 1.00 96.19 288 THR A C 1
ATOM 2272 O O . THR A 1 288 ? -29.591 2.601 43.623 1.00 96.19 288 THR A O 1
ATOM 2275 N N . LYS A 1 289 ? -28.502 4.208 42.508 1.00 92.94 289 LYS A N 1
ATOM 2276 C CA . LYS A 1 289 ? -29.609 5.171 42.419 1.00 92.94 289 LYS A CA 1
ATOM 2277 C C . LYS A 1 289 ? -30.482 4.977 41.173 1.00 92.94 289 LYS A C 1
ATOM 2279 O O . LYS A 1 289 ? -31.524 5.617 41.085 1.00 92.94 289 LYS A O 1
ATOM 2284 N N . ASP A 1 290 ? -30.040 4.158 40.221 1.00 96.19 290 ASP A N 1
ATOM 2285 C CA . ASP A 1 290 ? -30.690 3.932 38.929 1.00 96.19 290 ASP A CA 1
ATOM 2286 C C . ASP A 1 290 ? -31.141 2.468 38.806 1.00 96.19 290 ASP A C 1
ATOM 2288 O O . ASP A 1 290 ? -30.377 1.545 39.099 1.00 96.19 290 ASP A O 1
ATOM 2292 N N . ASP A 1 291 ? -32.372 2.243 38.346 1.00 95.75 291 ASP A N 1
ATOM 2293 C CA . ASP A 1 291 ? -32.963 0.904 38.220 1.00 95.75 291 ASP A CA 1
ATOM 2294 C C . ASP A 1 291 ? -32.156 -0.021 37.287 1.00 95.75 291 ASP A C 1
ATOM 2296 O O . ASP A 1 291 ? -32.116 -1.239 37.496 1.00 95.75 291 ASP A O 1
ATOM 2300 N N . ARG A 1 292 ? -31.434 0.535 36.300 1.00 96.81 292 ARG A N 1
ATOM 2301 C CA . ARG A 1 292 ? -30.557 -0.220 35.384 1.00 96.81 292 ARG A CA 1
ATOM 2302 C C . ARG A 1 292 ? -29.424 -0.940 36.120 1.00 96.81 292 ARG A C 1
ATOM 2304 O O . ARG A 1 292 ? -28.937 -1.956 35.627 1.00 96.81 292 ARG A O 1
ATOM 2311 N N . PHE A 1 293 ? -29.046 -0.491 37.321 1.00 97.31 293 PHE A N 1
ATOM 2312 C CA . PHE A 1 293 ? -28.093 -1.195 38.184 1.00 97.31 293 PHE A CA 1
ATOM 2313 C C . PHE A 1 293 ? -28.592 -2.591 38.583 1.00 97.31 293 PHE A C 1
ATOM 2315 O O . PHE A 1 293 ? -27.822 -3.555 38.614 1.00 97.31 293 PHE A O 1
ATOM 2322 N N . TYR A 1 294 ? -29.890 -2.707 38.870 1.00 95.31 294 TYR A N 1
ATOM 2323 C CA . TYR A 1 294 ? -30.522 -3.940 39.337 1.00 95.31 294 TYR A CA 1
ATOM 2324 C C . TYR A 1 294 ? -30.933 -4.876 38.192 1.00 95.31 294 TYR A C 1
ATOM 2326 O O . TYR A 1 294 ? -31.164 -6.055 38.441 1.00 95.31 294 TYR A O 1
ATOM 2334 N N . ALA A 1 295 ? -30.954 -4.393 36.942 1.00 94.38 295 ALA A N 1
ATOM 2335 C CA . ALA A 1 295 ? -31.241 -5.211 35.759 1.00 94.38 295 ALA A CA 1
ATOM 2336 C C . ALA A 1 295 ? -30.230 -6.358 35.558 1.00 94.38 295 ALA A C 1
ATOM 2338 O O . ALA A 1 295 ? -30.584 -7.422 35.054 1.00 94.38 295 ALA A O 1
ATOM 2339 N N . VAL A 1 296 ? -28.973 -6.160 35.968 1.00 96.38 296 VAL A N 1
ATOM 2340 C CA . VAL A 1 296 ? -27.982 -7.234 36.111 1.00 96.38 296 VAL A CA 1
ATOM 2341 C C . VAL A 1 296 ? -28.036 -7.713 37.557 1.00 96.38 296 VAL A C 1
ATOM 2343 O O . VAL A 1 296 ? -27.662 -6.962 38.451 1.00 96.38 296 VAL A O 1
ATOM 2346 N N . GLU A 1 297 ? -28.496 -8.939 37.810 1.00 93.12 297 GLU A N 1
ATOM 2347 C CA . GLU A 1 297 ? -28.675 -9.458 39.178 1.00 93.12 297 GLU A CA 1
ATOM 2348 C C . GLU A 1 297 ? -27.339 -9.690 39.908 1.00 93.12 297 GLU A C 1
ATOM 2350 O O . GLU A 1 297 ? -27.167 -9.280 41.061 1.00 93.12 297 GLU A O 1
ATOM 2355 N N . GLU A 1 298 ? -26.388 -10.334 39.226 1.00 95.56 298 GLU A N 1
ATOM 2356 C CA . GLU A 1 298 ? -25.145 -10.843 39.810 1.00 95.56 298 GLU A CA 1
ATOM 2357 C C . GLU A 1 298 ? -24.061 -9.758 39.921 1.00 95.56 298 GLU A C 1
ATOM 2359 O O . GLU A 1 298 ? -23.713 -9.090 38.947 1.00 95.56 298 GLU A O 1
ATOM 2364 N N . GLU A 1 299 ? -23.485 -9.601 41.114 1.00 94.94 299 GLU A N 1
ATOM 2365 C CA . GLU A 1 299 ? -22.505 -8.547 41.399 1.00 94.94 299 GLU A CA 1
ATOM 2366 C C . GLU A 1 299 ? -21.160 -8.738 40.685 1.00 94.94 299 GLU A C 1
ATOM 2368 O O . GLU A 1 299 ? -20.590 -7.761 40.207 1.00 94.94 299 GLU A O 1
ATOM 2373 N N . SER A 1 300 ? -20.699 -9.982 40.539 1.00 96.12 300 SER A N 1
ATOM 2374 C CA . SER A 1 300 ? -19.534 -10.345 39.715 1.00 96.12 300 SER A CA 1
ATOM 2375 C C . SER A 1 300 ? -19.719 -9.895 38.264 1.00 96.12 300 SER A C 1
ATOM 2377 O O . SER A 1 300 ? -18.843 -9.243 37.709 1.00 96.12 300 SER A O 1
ATOM 2379 N N . THR A 1 301 ? -20.894 -10.147 37.672 1.00 96.56 301 THR A N 1
ATOM 2380 C CA . THR A 1 301 ? -21.214 -9.696 36.309 1.00 96.56 301 THR A CA 1
ATOM 2381 C C . THR A 1 301 ? -21.201 -8.160 36.216 1.00 96.56 301 THR A C 1
ATOM 2383 O O . THR A 1 301 ? -20.775 -7.629 35.194 1.00 96.56 301 THR A O 1
ATOM 2386 N N . ARG A 1 302 ? -21.629 -7.419 37.253 1.00 97.88 302 ARG A N 1
ATOM 2387 C CA . ARG A 1 302 ? -21.532 -5.942 37.266 1.00 97.88 302 ARG A CA 1
ATOM 2388 C C . ARG A 1 302 ? -20.078 -5.451 37.297 1.00 97.88 302 ARG A C 1
ATOM 2390 O O . ARG A 1 302 ? -19.754 -4.514 36.571 1.00 97.88 302 ARG A O 1
ATOM 2397 N N . ASP A 1 303 ? -19.220 -6.082 38.097 1.00 97.38 303 ASP A N 1
ATOM 2398 C CA . ASP A 1 303 ? -17.784 -5.769 38.183 1.00 97.38 303 ASP A CA 1
ATOM 2399 C C . ASP A 1 303 ? -17.058 -6.100 36.862 1.00 97.38 303 ASP A C 1
ATOM 2401 O O . ASP A 1 303 ? -16.341 -5.263 36.317 1.00 97.38 303 ASP A O 1
ATOM 2405 N N . GLU A 1 304 ? -17.346 -7.257 36.253 1.00 97.44 304 GLU A N 1
ATOM 2406 C CA . GLU A 1 304 ? -16.859 -7.620 34.911 1.00 97.44 304 GLU A CA 1
ATOM 2407 C C . GLU A 1 304 ? -17.250 -6.580 33.845 1.00 97.44 304 GLU A C 1
ATOM 2409 O O . GLU A 1 304 ? -16.403 -6.155 33.059 1.00 97.44 304 GLU A O 1
ATOM 2414 N N . LEU A 1 305 ? -18.515 -6.137 33.827 1.00 97.69 305 LEU A N 1
ATOM 2415 C CA . LEU A 1 305 ? -19.002 -5.109 32.896 1.00 97.69 305 LEU A CA 1
ATOM 2416 C C . LEU A 1 305 ? -18.364 -3.735 33.152 1.00 97.69 305 LEU A C 1
ATOM 2418 O O . LEU A 1 305 ? -18.155 -2.976 32.207 1.00 97.69 305 LEU A O 1
ATOM 2422 N N . PHE A 1 306 ? -18.047 -3.409 34.408 1.00 97.88 306 PHE A N 1
ATOM 2423 C CA . PHE A 1 306 ? -17.319 -2.191 34.765 1.00 97.88 306 PHE A CA 1
ATOM 2424 C C . PHE A 1 306 ? -15.870 -2.227 34.262 1.00 97.88 306 PHE A C 1
ATOM 2426 O O . PHE A 1 306 ? -15.406 -1.258 33.660 1.00 97.88 306 PHE A O 1
ATOM 2433 N N . LEU A 1 307 ? -15.172 -3.352 34.428 1.00 97.31 307 LEU A N 1
ATOM 2434 C CA . LEU A 1 307 ? -13.824 -3.534 33.886 1.00 97.31 307 LEU A CA 1
ATOM 2435 C C . LEU A 1 307 ? -13.824 -3.498 32.347 1.00 97.31 307 LEU A C 1
ATOM 2437 O O . LEU A 1 307 ? -12.974 -2.835 31.753 1.00 97.31 307 LEU A O 1
ATOM 2441 N N . GLU A 1 308 ? -14.807 -4.132 31.695 1.00 97.50 308 GLU A N 1
ATOM 2442 C CA . GLU A 1 308 ? -15.011 -4.050 30.240 1.00 97.50 308 GLU A CA 1
ATOM 2443 C C . GLU A 1 308 ? -15.236 -2.599 29.779 1.00 97.50 308 GLU A C 1
ATOM 2445 O O . GLU A 1 308 ? -14.602 -2.149 28.819 1.00 97.50 308 GLU A O 1
ATOM 2450 N N . PHE A 1 309 ? -16.075 -1.838 30.491 1.00 97.50 309 PHE A N 1
ATOM 2451 C CA . PHE A 1 309 ? -16.303 -0.418 30.225 1.00 97.50 309 PHE A CA 1
ATOM 2452 C C . PHE A 1 309 ? -15.009 0.402 30.332 1.00 97.50 309 PHE A C 1
ATOM 2454 O O . PHE A 1 309 ? -14.698 1.163 29.414 1.00 97.50 309 PHE A O 1
ATOM 2461 N N . CYS A 1 310 ? -14.224 0.223 31.398 1.00 96.62 310 CYS A N 1
ATOM 2462 C CA . CYS A 1 310 ? -12.954 0.928 31.581 1.00 96.62 310 CYS A CA 1
ATOM 2463 C C . CYS A 1 310 ? -11.944 0.605 30.463 1.00 96.62 310 CYS A C 1
ATOM 2465 O O . CYS A 1 310 ? -11.319 1.512 29.906 1.00 96.62 310 CYS A O 1
ATOM 2467 N N . GLU A 1 311 ? -11.826 -0.663 30.060 1.00 96.25 311 GLU A N 1
ATOM 2468 C CA . GLU A 1 311 ? -10.988 -1.056 28.921 1.00 96.25 311 GLU A CA 1
ATOM 2469 C C . GLU A 1 311 ? -11.463 -0.432 27.597 1.00 96.25 311 GLU A C 1
ATOM 2471 O O . GLU A 1 311 ? -10.640 0.043 26.810 1.00 96.25 311 GLU A O 1
ATOM 2476 N N . GLU A 1 312 ? -12.772 -0.381 27.330 1.00 96.25 312 GLU A N 1
ATOM 2477 C CA . GLU A 1 312 ? -13.295 0.257 26.116 1.00 96.25 312 GLU A CA 1
ATOM 2478 C C . GLU A 1 312 ? -13.185 1.789 26.140 1.00 96.25 312 GLU A C 1
ATOM 2480 O O . GLU A 1 312 ? -12.951 2.382 25.086 1.00 96.25 312 GLU A O 1
ATOM 2485 N N . VAL A 1 313 ? -13.266 2.450 27.302 1.00 95.25 313 VAL A N 1
ATOM 2486 C CA . VAL A 1 313 ? -12.939 3.884 27.423 1.00 95.25 313 VAL A CA 1
ATOM 2487 C C . VAL A 1 313 ? -11.467 4.124 27.087 1.00 95.25 313 VAL A C 1
ATOM 2489 O O . VAL A 1 313 ? -11.182 4.932 26.202 1.00 95.25 313 VAL A O 1
ATOM 2492 N N . ARG A 1 314 ? -10.537 3.357 27.673 1.00 94.88 314 ARG A N 1
ATOM 2493 C CA . ARG A 1 314 ? -9.099 3.496 27.380 1.00 94.88 314 ARG A CA 1
ATOM 2494 C C . ARG A 1 314 ? -8.795 3.281 25.895 1.00 94.88 314 ARG A C 1
ATOM 2496 O O . ARG A 1 314 ? -8.155 4.124 25.267 1.00 94.88 314 ARG A O 1
ATOM 2503 N N . LYS A 1 315 ? -9.326 2.209 25.292 1.00 96.56 315 LYS A N 1
ATOM 2504 C CA . LYS A 1 315 ? -9.184 1.942 23.847 1.00 96.56 315 LYS A CA 1
ATOM 2505 C C . LYS A 1 315 ? -9.812 3.043 22.991 1.00 96.56 315 LYS A C 1
ATOM 2507 O O . LYS A 1 315 ? -9.275 3.354 21.928 1.00 96.56 315 LYS A O 1
ATOM 2512 N N . ARG A 1 316 ? -10.946 3.624 23.400 1.00 95.31 316 ARG A N 1
ATOM 2513 C CA . ARG A 1 316 ? -11.599 4.737 22.690 1.00 95.31 316 ARG A CA 1
ATOM 2514 C C . ARG A 1 316 ? -10.706 5.975 22.683 1.00 95.31 316 ARG A C 1
ATOM 2516 O O . ARG A 1 316 ? -10.522 6.562 21.617 1.00 95.31 316 ARG A O 1
ATOM 2523 N N . ASP A 1 317 ? -10.099 6.319 23.813 1.00 93.56 317 ASP A N 1
ATOM 2524 C CA . ASP A 1 317 ? -9.211 7.479 23.928 1.00 93.56 317 ASP A CA 1
ATOM 2525 C C . ASP A 1 317 ? -7.870 7.270 23.209 1.00 93.56 317 ASP A C 1
ATOM 2527 O O . ASP A 1 317 ? -7.398 8.164 22.503 1.00 93.56 317 ASP A O 1
ATOM 2531 N N . GLU A 1 318 ? -7.297 6.065 23.267 1.00 94.00 318 GLU A N 1
ATOM 2532 C CA . GLU A 1 318 ? -6.132 5.685 22.457 1.00 94.00 318 GLU A CA 1
ATOM 2533 C C . GLU A 1 318 ? -6.424 5.776 20.952 1.00 94.00 318 GLU A C 1
ATOM 2535 O O . GLU A 1 318 ? -5.639 6.362 20.198 1.00 94.00 318 GLU A O 1
ATOM 2540 N N . ARG A 1 319 ? -7.575 5.251 20.500 1.00 95.44 319 ARG A N 1
ATOM 2541 C CA . ARG A 1 319 ? -8.031 5.372 19.104 1.00 95.44 319 ARG A CA 1
ATOM 2542 C C . ARG A 1 319 ? -8.237 6.835 18.715 1.00 95.44 319 ARG A C 1
ATOM 2544 O O . ARG A 1 319 ? -7.784 7.223 17.642 1.00 95.44 319 ARG A O 1
ATOM 2551 N N . LYS A 1 320 ? -8.850 7.653 19.578 1.00 94.50 320 LYS A N 1
ATOM 2552 C CA . LYS A 1 320 ? -9.062 9.094 19.358 1.00 94.50 320 LYS A CA 1
ATOM 2553 C C . LYS A 1 320 ? -7.731 9.833 19.207 1.00 94.50 320 LYS A C 1
ATOM 2555 O O . LYS A 1 320 ? -7.539 10.526 18.213 1.00 94.50 320 LYS A O 1
ATOM 2560 N N . LYS A 1 321 ? -6.773 9.605 20.112 1.00 93.38 321 LYS A N 1
ATOM 2561 C CA . LYS A 1 321 ? -5.418 10.180 20.052 1.00 93.38 321 LYS A CA 1
ATOM 2562 C C . LYS A 1 321 ? -4.651 9.730 18.805 1.00 93.38 321 LYS A C 1
ATOM 2564 O O . LYS A 1 321 ? -3.977 10.539 18.170 1.00 93.38 321 LYS A O 1
ATOM 2569 N N . ARG A 1 322 ? -4.759 8.452 18.418 1.00 93.75 322 ARG A N 1
ATOM 2570 C CA . ARG A 1 322 ? -4.164 7.929 17.175 1.00 93.75 322 ARG A CA 1
ATOM 2571 C C . ARG A 1 322 ? -4.805 8.552 15.934 1.00 93.75 322 ARG A C 1
ATOM 2573 O O . ARG A 1 322 ? -4.084 8.875 14.994 1.00 93.75 322 ARG A O 1
ATOM 2580 N N . ASN A 1 323 ? -6.124 8.734 15.932 1.00 95.00 323 ASN A N 1
ATOM 2581 C CA . ASN A 1 323 ? -6.839 9.354 14.824 1.00 95.00 323 ASN A CA 1
ATOM 2582 C C . ASN A 1 323 ? -6.464 10.834 14.676 1.00 95.00 323 ASN A C 1
ATOM 2584 O O . ASN A 1 323 ? -6.065 11.226 13.591 1.00 95.00 323 ASN A O 1
ATOM 2588 N N . GLN A 1 324 ? -6.433 11.600 15.771 1.00 93.44 324 GLN A N 1
ATOM 2589 C CA . GLN A 1 324 ? -5.980 12.999 15.774 1.00 93.44 324 GLN A CA 1
ATOM 2590 C C . GLN A 1 324 ? -4.539 13.159 15.264 1.00 93.44 324 GLN A C 1
ATOM 2592 O O . GLN A 1 324 ? -4.244 14.087 14.518 1.00 93.44 324 GLN A O 1
ATOM 2597 N N . ARG A 1 325 ? -3.627 12.242 15.624 1.00 93.31 325 ARG A N 1
ATOM 2598 C CA . ARG A 1 325 ? -2.252 12.214 15.083 1.00 93.31 325 ARG A CA 1
ATOM 2599 C C . ARG A 1 325 ? -2.218 11.949 13.578 1.00 93.31 325 ARG A C 1
ATOM 2601 O O . ARG A 1 325 ? -1.421 12.559 12.872 1.00 93.31 325 ARG A O 1
ATOM 2608 N N . ARG A 1 326 ? -3.076 11.048 13.091 1.00 94.81 326 ARG A N 1
ATOM 2609 C CA . ARG A 1 326 ? -3.211 10.744 11.662 1.00 94.81 326 ARG A CA 1
ATOM 2610 C C . ARG A 1 326 ? -3.801 11.924 10.892 1.00 94.81 326 ARG A C 1
ATOM 2612 O O . ARG A 1 326 ? -3.203 12.330 9.909 1.00 94.81 326 ARG A O 1
ATOM 2619 N N . GLU A 1 327 ? -4.904 12.494 11.366 1.00 95.00 327 GLU A N 1
ATOM 2620 C CA . GLU A 1 327 ? -5.557 13.670 10.774 1.00 95.00 327 GLU A CA 1
ATOM 2621 C C . GLU A 1 327 ? -4.601 14.866 10.726 1.00 95.00 327 GLU A C 1
ATOM 2623 O O . GLU A 1 327 ? -4.505 15.529 9.699 1.00 95.00 327 GLU A O 1
ATOM 2628 N N . ALA A 1 328 ? -3.818 15.091 11.788 1.00 95.00 328 ALA A N 1
ATOM 2629 C CA . ALA A 1 328 ? -2.771 16.105 11.780 1.00 95.00 328 ALA A CA 1
ATOM 2630 C C . ALA A 1 328 ? -1.696 15.806 10.714 1.00 95.00 328 ALA A C 1
ATOM 2632 O O . ALA A 1 328 ? -1.350 16.704 9.950 1.00 95.00 328 ALA A O 1
ATOM 2633 N N . LYS A 1 329 ? -1.196 14.558 10.608 1.00 95.44 329 LYS A N 1
ATOM 2634 C CA . LYS A 1 329 ? -0.233 14.166 9.554 1.00 95.44 329 LYS A CA 1
ATOM 2635 C C . LYS A 1 329 ? -0.810 14.382 8.149 1.00 95.44 329 LYS A C 1
ATOM 2637 O O . LYS A 1 329 ? -0.136 14.971 7.311 1.00 95.44 329 LYS A O 1
ATOM 2642 N N . GLU A 1 330 ? -2.041 13.945 7.898 1.00 96.56 330 GLU A N 1
ATOM 2643 C CA . GLU A 1 330 ? -2.741 14.096 6.612 1.00 96.56 330 GLU A CA 1
ATOM 2644 C C . GLU A 1 330 ? -2.967 15.585 6.259 1.00 96.56 330 GLU A C 1
ATOM 2646 O O . GLU A 1 330 ? -2.756 15.989 5.112 1.00 96.56 330 GLU A O 1
AT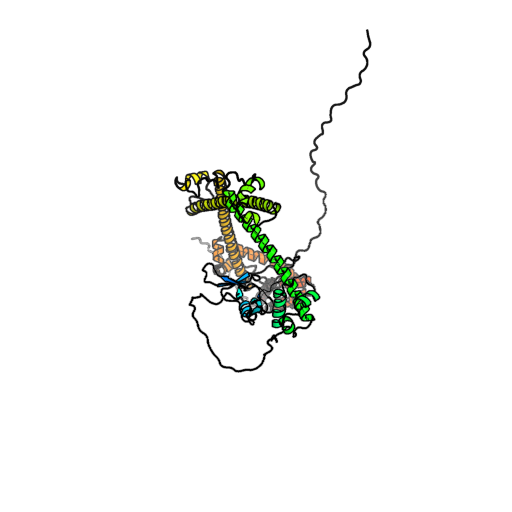OM 2651 N N . ALA A 1 331 ? -3.291 16.431 7.244 1.00 96.06 331 ALA A N 1
ATOM 2652 C CA . ALA A 1 331 ? -3.429 17.878 7.066 1.00 96.06 331 ALA A CA 1
ATOM 2653 C C . ALA A 1 331 ? -2.090 18.570 6.742 1.00 96.06 331 ALA A C 1
ATOM 2655 O O . ALA A 1 331 ? -2.037 19.399 5.834 1.00 96.06 331 ALA A O 1
ATOM 2656 N N . PHE A 1 332 ? -1.005 18.192 7.425 1.00 97.12 332 PHE A N 1
ATOM 2657 C CA . PHE A 1 332 ? 0.345 18.693 7.145 1.00 97.12 332 PHE A CA 1
ATOM 2658 C C . PHE A 1 332 ? 0.856 18.238 5.771 1.00 97.12 332 PHE A C 1
ATOM 2660 O O . PHE A 1 332 ? 1.417 19.040 5.036 1.00 97.12 332 PHE A O 1
ATOM 2667 N N . TYR A 1 333 ? 0.598 16.989 5.367 1.00 97.25 333 TYR A N 1
ATOM 2668 C CA . TYR A 1 333 ? 0.921 16.509 4.014 1.00 97.25 333 TYR A CA 1
ATOM 2669 C C . TYR A 1 333 ? 0.139 17.268 2.936 1.00 97.25 333 TYR A C 1
ATOM 2671 O O . TYR A 1 333 ? 0.692 17.566 1.883 1.00 97.25 333 TYR A O 1
ATOM 2679 N N . THR A 1 334 ? -1.123 17.623 3.198 1.00 97.19 334 THR A N 1
ATOM 2680 C CA . THR A 1 334 ? -1.908 18.479 2.291 1.00 97.19 334 THR A CA 1
ATOM 2681 C C . THR A 1 334 ? -1.266 19.863 2.138 1.00 97.19 334 THR A C 1
ATOM 2683 O O . THR A 1 334 ? -1.113 20.337 1.018 1.00 97.19 334 THR A O 1
ATOM 2686 N N . PHE A 1 335 ? -0.820 20.468 3.242 1.00 97.00 335 PHE A N 1
ATOM 2687 C CA . PHE A 1 335 ? -0.093 21.742 3.240 1.00 97.00 335 PHE A CA 1
ATOM 2688 C C . PHE A 1 335 ? 1.250 21.656 2.482 1.00 97.00 335 PHE A C 1
ATOM 2690 O O . PHE A 1 335 ? 1.540 22.504 1.643 1.00 97.00 335 PHE A O 1
ATOM 2697 N N . LEU A 1 336 ? 2.045 20.597 2.692 1.00 97.50 336 LEU A N 1
ATOM 2698 C CA . LEU A 1 336 ? 3.271 20.366 1.910 1.00 97.50 336 LEU A CA 1
ATOM 2699 C C . LEU A 1 336 ? 2.978 20.202 0.412 1.00 97.50 336 LEU A C 1
ATOM 2701 O O . LEU A 1 336 ? 3.724 20.715 -0.417 1.00 97.50 336 LEU A O 1
ATOM 2705 N N . LYS A 1 337 ? 1.883 19.523 0.059 1.00 97.50 337 LYS A N 1
ATOM 2706 C CA . LYS A 1 337 ? 1.477 19.302 -1.332 1.00 97.50 337 LYS A CA 1
ATOM 2707 C C . LYS A 1 337 ? 1.033 20.583 -2.039 1.00 97.50 337 LYS A C 1
ATOM 2709 O O . LYS A 1 337 ? 1.343 20.753 -3.212 1.00 97.50 337 LYS A O 1
ATOM 2714 N N . GLU A 1 338 ? 0.358 21.495 -1.346 1.00 96.62 338 GLU A N 1
ATOM 2715 C CA . GLU A 1 338 ? 0.034 22.825 -1.888 1.00 96.62 338 GLU A CA 1
ATOM 2716 C C . GLU A 1 338 ? 1.316 23.598 -2.255 1.00 96.62 338 GLU A C 1
ATOM 2718 O O . GLU A 1 338 ? 1.403 24.166 -3.343 1.00 96.62 338 GLU A O 1
ATOM 2723 N N . HIS A 1 339 ? 2.357 23.499 -1.422 1.00 96.56 339 HIS A N 1
ATOM 2724 C CA . HIS A 1 339 ? 3.680 24.068 -1.703 1.00 96.56 339 HIS A CA 1
ATOM 2725 C C . HIS A 1 339 ? 4.517 23.290 -2.738 1.00 96.56 339 HIS A C 1
ATOM 2727 O O . HIS A 1 339 ? 5.439 23.838 -3.340 1.00 96.56 339 HIS A O 1
ATOM 2733 N N . GLU A 1 340 ? 4.230 22.012 -2.988 1.00 97.06 340 GLU A N 1
ATOM 2734 C CA . GLU A 1 340 ? 4.795 21.293 -4.140 1.00 97.06 340 GLU A CA 1
ATOM 2735 C C . GLU A 1 340 ? 4.167 21.801 -5.448 1.00 97.06 340 GLU A C 1
ATOM 2737 O O . GLU A 1 340 ? 4.867 22.019 -6.438 1.00 97.06 340 GLU A O 1
ATOM 2742 N N . GLU A 1 341 ? 2.849 22.022 -5.444 1.00 96.50 341 GLU A N 1
ATOM 2743 C CA . GLU A 1 341 ? 2.086 22.488 -6.605 1.00 96.50 341 GLU A CA 1
ATOM 2744 C C . GLU A 1 341 ? 2.391 23.954 -6.970 1.00 96.50 341 GLU A C 1
ATOM 2746 O O . GLU A 1 341 ? 2.386 24.287 -8.158 1.00 96.50 341 GLU A O 1
ATOM 2751 N N . ASP A 1 342 ? 2.718 24.815 -5.994 1.00 94.94 342 ASP A N 1
ATOM 2752 C CA . ASP A 1 342 ? 3.201 26.188 -6.239 1.00 94.94 342 ASP A CA 1
ATOM 2753 C C . ASP A 1 342 ? 4.705 26.277 -6.598 1.00 94.94 342 ASP A C 1
ATOM 2755 O O . ASP A 1 342 ? 5.164 27.294 -7.129 1.00 94.94 342 ASP A O 1
ATOM 2759 N N . GLY A 1 343 ? 5.463 25.197 -6.373 1.00 93.94 343 GLY A N 1
ATOM 2760 C CA . GLY A 1 343 ? 6.891 25.076 -6.680 1.00 93.94 343 GLY A CA 1
ATOM 2761 C C . GLY A 1 343 ? 7.857 25.621 -5.617 1.00 93.94 343 GLY A C 1
ATOM 2762 O O . GLY A 1 343 ? 9.069 25.619 -5.853 1.00 93.94 343 GLY A O 1
ATOM 2763 N N . SER A 1 344 ? 7.372 26.072 -4.457 1.00 93.69 344 SER A N 1
ATOM 2764 C CA . SER A 1 344 ? 8.204 26.474 -3.309 1.00 93.69 344 SER A CA 1
ATOM 2765 C C . SER A 1 344 ? 8.813 25.272 -2.567 1.00 93.69 344 SER A C 1
ATOM 2767 O O . SER A 1 344 ? 9.908 25.370 -1.999 1.00 93.69 344 SER A O 1
ATOM 2769 N N . LEU A 1 345 ? 8.161 24.108 -2.635 1.00 96.88 345 LEU A N 1
ATOM 2770 C CA . LEU A 1 345 ? 8.663 22.822 -2.166 1.00 96.88 345 LEU A CA 1
ATOM 2771 C C . LEU A 1 345 ? 9.110 21.942 -3.340 1.00 96.88 345 LEU A C 1
ATOM 2773 O O . LEU A 1 345 ? 8.395 21.748 -4.317 1.00 96.88 345 LEU A O 1
ATOM 2777 N N . THR A 1 346 ? 10.300 21.353 -3.227 1.00 96.56 346 THR A N 1
ATOM 2778 C CA . THR A 1 346 ? 10.841 20.400 -4.206 1.00 96.56 346 THR A CA 1
ATOM 2779 C C . THR A 1 346 ? 11.585 19.270 -3.493 1.00 96.56 346 THR A C 1
ATOM 2781 O O . THR A 1 346 ? 11.925 19.390 -2.316 1.00 96.56 346 THR A O 1
ATOM 2784 N N . PHE A 1 347 ? 11.944 18.206 -4.218 1.00 95.38 347 PHE A N 1
ATOM 2785 C CA . PHE A 1 347 ? 12.823 17.139 -3.710 1.00 95.38 347 PHE A CA 1
ATOM 2786 C C . PHE A 1 347 ? 14.216 17.635 -3.253 1.00 95.38 347 PHE A C 1
ATOM 2788 O O . PHE A 1 347 ? 14.929 16.918 -2.558 1.00 95.38 347 PHE A O 1
ATOM 2795 N N . ALA A 1 348 ? 14.626 18.849 -3.646 1.00 95.75 348 ALA A N 1
ATOM 2796 C CA . ALA A 1 348 ? 15.883 19.472 -3.226 1.00 95.75 348 ALA A CA 1
ATOM 2797 C C . ALA A 1 348 ? 15.730 20.384 -1.990 1.00 95.75 348 ALA A C 1
ATOM 2799 O O . ALA A 1 348 ? 16.726 20.906 -1.483 1.00 95.75 348 ALA A O 1
ATOM 2800 N N . SER A 1 349 ? 14.503 20.606 -1.507 1.00 97.38 349 SER A N 1
ATOM 2801 C CA . SER A 1 349 ? 14.235 21.488 -0.373 1.00 97.38 349 SER A CA 1
ATOM 2802 C C . SER A 1 349 ? 14.661 20.844 0.949 1.00 97.38 349 SER A C 1
ATOM 2804 O O . SER A 1 349 ? 14.277 19.730 1.288 1.00 97.38 349 SER A O 1
ATOM 2806 N N . THR A 1 350 ? 15.421 21.591 1.745 1.00 97.44 350 THR A N 1
ATOM 2807 C CA . THR A 1 350 ? 15.718 21.256 3.146 1.00 97.44 350 THR A CA 1
ATOM 2808 C C . THR A 1 350 ? 14.648 21.827 4.076 1.00 97.44 350 THR A C 1
ATOM 2810 O O . THR A 1 350 ? 14.007 22.824 3.735 1.00 97.44 350 THR A O 1
ATOM 2813 N N . TRP A 1 351 ? 14.518 21.280 5.289 1.00 97.12 351 TRP A N 1
ATOM 2814 C CA . TRP A 1 351 ? 13.596 21.812 6.301 1.00 97.12 351 TRP A CA 1
ATOM 2815 C C . TRP A 1 351 ? 13.833 23.308 6.553 1.00 97.12 351 TRP A C 1
ATOM 2817 O O . TRP A 1 351 ? 12.912 24.114 6.485 1.00 97.12 351 TRP A O 1
ATOM 2827 N N . LYS A 1 352 ? 15.099 23.719 6.710 1.00 96.62 352 LYS A N 1
ATOM 2828 C CA . LYS A 1 352 ? 15.469 25.127 6.918 1.00 96.62 352 LYS A CA 1
ATOM 2829 C C . LYS A 1 352 ? 15.136 26.035 5.728 1.00 96.62 352 LYS A C 1
ATOM 2831 O O . LYS A 1 352 ? 14.712 27.168 5.947 1.00 96.62 352 LYS A O 1
ATOM 2836 N N . SER A 1 353 ? 15.348 25.582 4.489 1.00 96.81 353 SER A N 1
ATOM 2837 C CA . SER A 1 353 ? 14.993 26.381 3.306 1.00 96.81 353 SER A CA 1
ATOM 2838 C C . SER A 1 353 ? 13.481 26.505 3.145 1.00 96.81 353 SER A C 1
ATOM 2840 O O . SER A 1 353 ? 13.018 27.593 2.833 1.00 96.81 353 SER A O 1
ATOM 2842 N N . PHE A 1 354 ? 12.726 25.441 3.440 1.00 96.94 354 PHE A N 1
ATOM 2843 C CA . PHE A 1 354 ? 11.263 25.469 3.428 1.00 96.94 354 PHE A CA 1
ATOM 2844 C C . PHE A 1 354 ? 10.700 26.398 4.513 1.00 96.94 354 PHE A C 1
ATOM 2846 O O . PHE A 1 354 ? 9.920 27.292 4.215 1.00 96.94 354 PHE A O 1
ATOM 2853 N N . LEU A 1 355 ? 11.187 26.306 5.757 1.00 95.62 355 LEU A N 1
ATOM 2854 C CA . LEU A 1 355 ? 10.818 27.258 6.816 1.00 95.62 355 LEU A CA 1
ATOM 2855 C C . LEU A 1 355 ? 11.116 28.721 6.449 1.00 95.62 355 LEU A C 1
ATOM 2857 O O . LEU A 1 355 ? 10.439 29.617 6.939 1.00 95.62 355 LEU A O 1
ATOM 2861 N N . SER A 1 356 ? 12.128 28.962 5.609 1.00 95.38 356 SER A N 1
ATOM 2862 C CA . SER A 1 356 ? 12.493 30.304 5.135 1.00 95.38 356 SER A CA 1
ATOM 2863 C C . SER A 1 356 ? 11.649 30.789 3.948 1.00 95.38 356 SER A C 1
ATOM 2865 O O . SER A 1 356 ? 11.690 31.982 3.653 1.00 95.38 356 SER A O 1
ATOM 2867 N N . SER A 1 357 ? 10.932 29.900 3.248 1.00 94.88 357 SER A N 1
ATOM 2868 C CA . SER A 1 357 ? 9.999 30.267 2.172 1.00 94.88 357 SER A CA 1
ATOM 2869 C C . SER A 1 357 ? 8.569 30.495 2.665 1.00 94.88 357 SER A C 1
ATOM 2871 O O . SER A 1 357 ? 7.806 31.152 1.964 1.00 94.88 357 SER A O 1
ATOM 2873 N N . LEU A 1 358 ? 8.215 29.999 3.857 1.00 95.44 358 LEU A N 1
ATOM 2874 C CA . LEU A 1 358 ? 6.912 30.239 4.482 1.00 95.44 358 LEU A CA 1
ATOM 2875 C C . LEU A 1 358 ? 6.775 31.668 5.027 1.00 95.44 358 LEU A C 1
ATOM 2877 O O . LEU A 1 358 ? 7.698 32.236 5.615 1.00 95.44 358 LEU A O 1
ATOM 2881 N N . SER A 1 359 ? 5.576 32.224 4.894 1.00 94.75 359 SER A N 1
ATOM 2882 C CA . SER A 1 359 ? 5.167 33.499 5.474 1.00 94.75 359 SER A CA 1
ATOM 2883 C C . SER A 1 359 ? 4.758 33.385 6.949 1.00 94.75 359 SER A C 1
ATOM 2885 O O . SER A 1 359 ? 4.374 32.331 7.456 1.00 94.75 359 SER A O 1
ATOM 2887 N N . ASP A 1 360 ? 4.719 34.531 7.634 1.00 93.56 360 ASP A N 1
ATOM 2888 C CA . ASP A 1 360 ? 4.222 34.671 9.012 1.00 93.56 360 ASP A CA 1
ATOM 2889 C C . ASP A 1 360 ? 2.766 34.210 9.230 1.00 93.56 360 ASP A C 1
ATOM 2891 O O . ASP A 1 360 ? 2.338 34.098 10.387 1.00 93.56 360 ASP A O 1
ATOM 2895 N N . ALA A 1 361 ? 1.989 34.023 8.157 1.00 93.62 361 ALA A N 1
ATOM 2896 C CA . ALA A 1 361 ? 0.627 33.501 8.202 1.00 93.62 361 ALA A CA 1
ATOM 2897 C C . ALA A 1 361 ? 0.626 31.965 8.143 1.00 93.62 361 ALA A C 1
ATOM 2899 O O . ALA A 1 361 ? 0.029 31.330 9.009 1.00 93.62 361 ALA A O 1
ATOM 2900 N N . GLU A 1 362 ? 1.364 31.382 7.196 1.00 93.50 362 GLU A N 1
ATOM 2901 C CA . GLU A 1 362 ? 1.534 29.928 7.035 1.00 93.50 362 GLU A CA 1
ATOM 2902 C C . GLU A 1 362 ? 2.222 29.306 8.261 1.00 93.50 362 GLU A C 1
ATOM 2904 O O . GLU A 1 362 ? 1.773 28.290 8.786 1.00 93.50 362 GLU A O 1
ATOM 2909 N N . LEU A 1 363 ? 3.224 29.988 8.836 1.00 91.31 363 LEU A N 1
ATOM 2910 C CA . LEU A 1 363 ? 3.868 29.574 10.093 1.00 91.31 363 LEU A CA 1
ATOM 2911 C C . LEU A 1 363 ? 2.897 29.480 11.291 1.00 91.31 363 LEU A C 1
ATOM 2913 O O . LEU A 1 363 ? 3.208 28.814 12.282 1.00 91.31 363 LEU A O 1
ATOM 2917 N N . LYS A 1 364 ? 1.732 30.139 11.216 1.00 91.88 364 LYS A N 1
ATOM 2918 C CA . LYS A 1 364 ? 0.666 30.133 12.237 1.00 91.88 364 LYS A CA 1
ATOM 2919 C C . LYS A 1 364 ? -0.558 29.317 11.814 1.00 91.88 364 LYS A C 1
ATOM 2921 O O . LYS A 1 364 ? -1.525 29.246 12.573 1.00 91.88 364 LYS A O 1
ATOM 2926 N N . GLU A 1 365 ? -0.548 28.722 10.625 1.00 92.19 365 GLU A N 1
ATOM 2927 C CA . GLU A 1 365 ? -1.698 28.000 10.099 1.00 92.19 365 GLU A CA 1
ATOM 2928 C C . GLU A 1 365 ? -1.949 26.708 10.900 1.00 92.19 365 GLU A C 1
ATOM 2930 O O . GLU A 1 365 ? -1.000 25.967 11.150 1.00 92.19 365 GLU A O 1
ATOM 2935 N N . PRO A 1 366 ? -3.199 26.352 11.262 1.00 89.62 366 PRO A N 1
ATOM 2936 C CA . PRO A 1 366 ? -3.482 25.151 12.058 1.00 89.62 366 PRO A CA 1
ATOM 2937 C C . PRO A 1 366 ? -3.003 23.819 11.454 1.00 89.62 366 PRO A C 1
ATOM 2939 O O . PRO A 1 366 ? -2.813 22.861 12.199 1.00 89.62 366 PRO A O 1
ATOM 2942 N N . ARG A 1 367 ? -2.820 23.743 10.126 1.00 90.50 367 ARG A N 1
ATOM 2943 C CA . ARG A 1 367 ? -2.280 22.558 9.428 1.00 90.50 367 ARG A CA 1
ATOM 2944 C C . ARG A 1 367 ? -0.763 22.417 9.579 1.00 90.50 367 ARG A C 1
ATOM 2946 O O . ARG A 1 367 ? -0.244 21.309 9.480 1.00 90.50 367 ARG A O 1
ATOM 2953 N N . PHE A 1 368 ? -0.072 23.528 9.826 1.00 90.75 368 PHE A N 1
ATOM 2954 C CA . PHE A 1 368 ? 1.376 23.592 9.978 1.00 90.75 368 PHE A CA 1
ATOM 2955 C C . PHE A 1 368 ? 1.813 23.740 11.440 1.00 90.75 368 PHE A C 1
ATOM 2957 O O . PHE A 1 368 ? 2.819 23.158 11.827 1.00 90.75 368 PHE A O 1
ATOM 2964 N N . ALA A 1 369 ? 1.108 24.528 12.251 1.00 87.50 369 ALA A N 1
ATOM 2965 C CA . ALA A 1 369 ? 1.519 24.925 13.594 1.00 87.50 369 ALA A CA 1
ATOM 2966 C C . ALA A 1 369 ? 1.602 23.753 14.595 1.00 87.50 369 ALA A C 1
ATOM 2968 O O . ALA A 1 369 ? 0.898 22.748 14.492 1.00 87.50 369 ALA A O 1
ATOM 2969 N N . ALA A 1 370 ? 2.458 23.910 15.609 1.00 83.00 370 ALA A N 1
ATOM 2970 C CA . ALA A 1 370 ? 2.638 22.916 16.665 1.00 83.00 370 ALA A CA 1
ATOM 2971 C C . ALA A 1 370 ? 1.331 22.658 17.437 1.00 83.00 370 ALA A C 1
ATOM 2973 O O . ALA A 1 370 ? 0.626 23.589 17.833 1.00 83.00 370 ALA A O 1
ATOM 2974 N N . SER A 1 371 ? 1.022 21.386 17.691 1.00 86.06 371 SER A N 1
ATOM 2975 C CA . SER A 1 371 ? -0.220 20.951 18.338 1.00 86.06 371 SER A CA 1
ATOM 2976 C C . SER A 1 371 ? 0.005 19.734 19.250 1.00 86.06 371 SER A C 1
ATOM 2978 O O . SER A 1 371 ? 1.010 19.035 19.115 1.00 86.06 371 SER A O 1
ATOM 2980 N N . PRO A 1 372 ? -0.931 19.391 20.159 1.00 86.75 372 PRO A N 1
ATOM 2981 C CA . PRO A 1 372 ? -0.821 18.181 20.988 1.00 86.75 372 PRO A CA 1
ATOM 2982 C C . PRO A 1 372 ? -0.751 16.862 20.190 1.00 86.75 372 PRO A C 1
ATOM 2984 O O . PRO A 1 372 ? -0.355 15.824 20.731 1.00 86.75 372 PRO A O 1
ATOM 2987 N N . SER A 1 373 ? -1.154 16.886 18.916 1.00 87.75 373 SER A N 1
ATOM 2988 C CA . SER A 1 373 ? -1.091 15.768 17.969 1.00 87.75 373 SER A CA 1
ATOM 2989 C C . SER A 1 373 ? 0.136 15.791 17.049 1.00 87.75 373 SER A C 1
ATOM 2991 O O . SER A 1 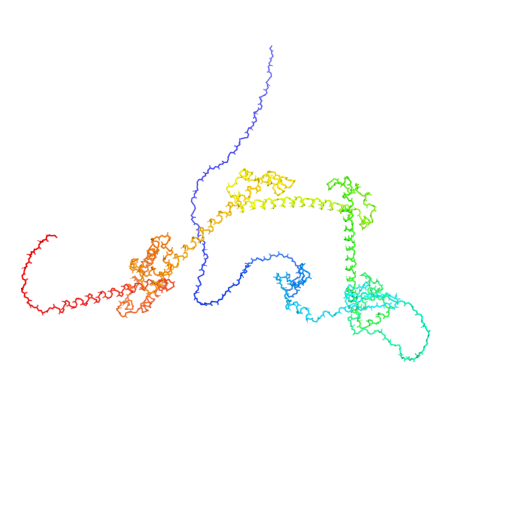373 ? 0.407 14.761 16.435 1.00 87.75 373 SER A O 1
ATOM 2993 N N . MET A 1 374 ? 0.881 16.899 16.963 1.00 92.81 374 MET A N 1
ATOM 2994 C CA . MET A 1 374 ? 2.083 17.024 16.130 1.00 92.81 374 MET A CA 1
ATOM 2995 C C . MET A 1 374 ? 3.055 18.072 16.694 1.00 92.81 374 MET A C 1
ATOM 2997 O O . MET A 1 374 ? 2.748 19.264 16.734 1.00 92.81 374 MET A O 1
ATOM 3001 N N . SER A 1 375 ? 4.237 17.619 17.108 1.00 93.19 375 SER A N 1
ATOM 3002 C CA . SER A 1 375 ? 5.323 18.455 17.634 1.00 93.19 375 SER A CA 1
ATOM 3003 C C . SER A 1 375 ? 6.328 18.871 16.553 1.00 93.19 375 SER A C 1
ATOM 3005 O O . SER A 1 375 ? 6.336 18.318 15.458 1.00 93.19 375 SER A O 1
ATOM 3007 N N . ASP A 1 376 ? 7.210 19.827 16.851 1.00 92.44 376 ASP A N 1
ATOM 3008 C CA . ASP A 1 376 ? 8.226 20.319 15.903 1.00 92.44 376 ASP A CA 1
ATOM 3009 C C . ASP A 1 376 ? 9.137 19.214 15.330 1.00 92.44 376 ASP A C 1
ATOM 3011 O O . ASP A 1 376 ? 9.292 19.178 14.109 1.00 92.44 376 ASP A O 1
ATOM 3015 N N . PRO A 1 377 ? 9.656 18.258 16.132 1.00 94.94 377 PRO A N 1
ATOM 3016 C CA . PRO A 1 377 ? 10.368 17.098 15.595 1.00 94.94 377 PRO A CA 1
ATOM 3017 C C . PRO A 1 377 ? 9.504 16.198 14.701 1.00 94.94 377 PRO A C 1
ATOM 3019 O O . PRO A 1 377 ? 10.017 15.644 13.732 1.00 94.94 377 PRO A O 1
ATOM 3022 N N . ASP A 1 378 ? 8.201 16.059 14.988 1.00 95.00 378 ASP A N 1
ATOM 3023 C CA . ASP A 1 378 ? 7.293 15.297 14.119 1.00 95.00 378 ASP A CA 1
ATOM 3024 C C . ASP A 1 378 ? 7.131 16.002 12.761 1.00 95.00 378 ASP A C 1
ATOM 3026 O O . ASP A 1 378 ? 7.120 15.336 11.731 1.00 95.00 378 ASP A O 1
ATOM 3030 N N . ARG A 1 379 ? 7.052 17.344 12.743 1.00 95.12 379 ARG A N 1
ATOM 3031 C CA . ARG A 1 379 ? 6.958 18.152 11.511 1.00 95.12 379 ARG A CA 1
ATOM 3032 C C . ARG A 1 379 ? 8.196 17.999 10.634 1.00 95.12 379 ARG A C 1
ATOM 3034 O O . ARG A 1 379 ? 8.060 17.746 9.441 1.00 95.12 379 ARG A O 1
ATOM 3041 N N . GLU A 1 380 ? 9.386 18.097 11.223 1.00 96.56 380 GLU A N 1
ATOM 3042 C CA . GLU A 1 380 ? 10.654 17.912 10.506 1.00 96.56 380 GLU A CA 1
ATOM 3043 C C . GLU A 1 380 ? 10.802 16.479 9.963 1.00 96.56 380 GLU A C 1
ATOM 3045 O O . GLU A 1 380 ? 11.203 16.291 8.814 1.00 96.56 380 GLU A O 1
ATOM 3050 N N . LEU A 1 381 ? 10.399 15.465 10.741 1.00 96.81 381 LEU A N 1
ATOM 3051 C CA . LEU A 1 381 ? 10.385 14.069 10.296 1.00 96.81 381 LEU A CA 1
ATOM 3052 C C . LEU A 1 381 ? 9.396 13.847 9.140 1.00 96.81 381 LEU A C 1
ATOM 3054 O O . LEU A 1 381 ? 9.763 13.276 8.119 1.00 96.81 381 LEU A O 1
ATOM 3058 N N . TYR A 1 382 ? 8.161 14.332 9.266 1.00 97.06 382 TYR A N 1
ATOM 3059 C CA . TYR A 1 382 ? 7.132 14.217 8.228 1.00 97.06 382 TYR A CA 1
ATOM 3060 C C . TYR A 1 382 ? 7.482 14.990 6.952 1.00 97.06 382 TYR A C 1
ATOM 3062 O O . TYR A 1 382 ? 7.157 14.534 5.858 1.00 97.06 382 TYR A O 1
ATOM 3070 N N . PHE A 1 383 ? 8.176 16.121 7.076 1.00 97.94 383 PHE A N 1
ATOM 3071 C CA . PHE A 1 383 ? 8.758 16.839 5.948 1.00 97.94 383 PHE A CA 1
ATOM 3072 C C . PHE A 1 383 ? 9.862 16.016 5.272 1.00 97.94 383 PHE A C 1
ATOM 3074 O O . PHE A 1 383 ? 9.887 15.906 4.049 1.00 97.94 383 PHE A O 1
ATOM 3081 N N . SER A 1 384 ? 10.755 15.405 6.058 1.00 97.88 384 SER A N 1
ATOM 3082 C CA . SER A 1 384 ? 11.815 14.536 5.537 1.00 97.88 384 SER A CA 1
ATOM 3083 C C . SER A 1 384 ? 11.241 13.325 4.795 1.00 97.88 384 SER A C 1
ATOM 3085 O O . SER A 1 384 ? 11.706 13.023 3.698 1.00 97.88 384 SER A O 1
ATOM 3087 N N . ASP A 1 385 ? 10.222 12.661 5.354 1.00 98.25 385 ASP A N 1
ATOM 3088 C CA . ASP A 1 385 ? 9.475 11.588 4.682 1.00 98.25 385 ASP A CA 1
ATOM 3089 C C . ASP A 1 385 ? 8.911 12.082 3.332 1.00 98.25 385 ASP A C 1
ATOM 3091 O O . ASP A 1 385 ? 9.119 11.443 2.303 1.00 98.25 385 ASP A O 1
ATOM 3095 N N . TYR A 1 386 ? 8.251 13.251 3.318 1.00 98.38 386 TYR A N 1
ATOM 3096 C CA . TYR A 1 386 ? 7.660 13.834 2.106 1.00 98.38 386 TYR A CA 1
ATOM 3097 C C . TYR A 1 386 ? 8.709 14.102 1.018 1.00 98.38 386 TYR A C 1
ATOM 3099 O O . TYR A 1 386 ? 8.528 13.714 -0.133 1.00 98.38 386 TYR A O 1
ATOM 3107 N N . VAL A 1 387 ? 9.842 14.716 1.372 1.00 98.25 387 VAL A N 1
ATOM 3108 C CA . VAL A 1 387 ? 10.935 15.013 0.429 1.00 98.25 387 VAL A CA 1
ATOM 3109 C C . VAL A 1 387 ? 11.573 13.733 -0.132 1.00 98.25 387 VAL A C 1
ATOM 3111 O O . VAL A 1 387 ? 11.938 13.699 -1.310 1.00 98.25 387 VAL A O 1
ATOM 3114 N N . ILE A 1 388 ? 11.654 12.657 0.661 1.00 98.06 388 ILE A N 1
ATOM 3115 C CA . ILE A 1 388 ? 12.087 11.331 0.187 1.00 98.06 388 ILE A CA 1
ATOM 3116 C C . ILE A 1 388 ? 11.089 10.762 -0.834 1.00 98.06 388 ILE A C 1
ATOM 3118 O O . ILE A 1 388 ? 11.513 10.271 -1.884 1.00 98.06 388 ILE A O 1
ATOM 3122 N N . ASP A 1 389 ? 9.784 10.869 -0.573 1.00 97.94 389 ASP A N 1
ATOM 3123 C CA . ASP A 1 389 ? 8.740 10.429 -1.507 1.00 97.94 389 ASP A CA 1
ATOM 3124 C C . ASP A 1 389 ? 8.769 11.244 -2.821 1.00 97.94 389 ASP A C 1
ATOM 3126 O O . ASP A 1 389 ? 8.677 10.658 -3.906 1.00 97.94 389 ASP A O 1
ATOM 3130 N N . LEU A 1 390 ? 9.006 12.565 -2.761 1.00 97.69 390 LEU A N 1
ATOM 3131 C CA . LEU A 1 390 ? 9.212 13.413 -3.950 1.00 97.69 390 LEU A CA 1
ATOM 3132 C C . LEU A 1 390 ? 10.418 12.961 -4.784 1.00 97.69 390 LEU A C 1
ATOM 3134 O O . LEU A 1 390 ? 10.322 12.836 -6.009 1.00 97.69 390 LEU A O 1
ATOM 3138 N N . GLN A 1 391 ? 11.553 12.694 -4.132 1.00 97.44 391 GLN A N 1
ATOM 3139 C CA . GLN A 1 391 ? 12.760 12.201 -4.799 1.00 97.44 391 GLN A CA 1
ATOM 3140 C C . GLN A 1 391 ? 12.492 10.850 -5.483 1.00 97.44 391 GLN A C 1
ATOM 3142 O O . GLN A 1 391 ? 12.843 10.660 -6.651 1.00 97.44 391 GLN A O 1
ATOM 3147 N N . ALA A 1 392 ? 11.807 9.930 -4.797 1.00 98.12 392 ALA A N 1
ATOM 3148 C CA . ALA A 1 392 ? 11.441 8.628 -5.347 1.00 98.12 392 ALA A CA 1
ATOM 3149 C C . ALA A 1 392 ? 10.493 8.739 -6.559 1.00 98.12 392 ALA A C 1
ATOM 3151 O O . ALA A 1 392 ? 10.652 7.990 -7.531 1.00 98.12 392 ALA A O 1
ATOM 3152 N N . ALA A 1 393 ? 9.544 9.681 -6.534 1.00 97.00 393 ALA A N 1
ATOM 3153 C CA . ALA A 1 393 ? 8.620 9.948 -7.635 1.00 97.00 393 ALA A CA 1
ATOM 3154 C C . ALA A 1 393 ? 9.329 10.520 -8.879 1.00 97.00 393 ALA A C 1
ATOM 3156 O O . ALA A 1 393 ? 9.082 10.061 -10.001 1.00 97.00 393 ALA A O 1
ATOM 3157 N N . GLU A 1 394 ? 10.254 11.468 -8.704 1.00 95.50 394 GLU A N 1
ATOM 3158 C CA . GLU A 1 394 ? 11.059 12.028 -9.799 1.00 95.50 394 GLU A CA 1
ATOM 3159 C C . GLU A 1 394 ? 12.039 10.984 -10.377 1.00 95.50 394 GLU A C 1
ATOM 3161 O O . GLU A 1 394 ? 12.161 10.860 -11.600 1.00 95.50 394 GLU A O 1
ATOM 3166 N N . ASP A 1 395 ? 12.663 10.143 -9.546 1.00 96.00 395 ASP A N 1
ATOM 3167 C CA . ASP A 1 395 ? 13.512 9.040 -10.023 1.00 96.00 395 ASP A CA 1
ATOM 3168 C C . ASP A 1 395 ? 12.719 7.938 -10.740 1.00 96.00 395 ASP A C 1
ATOM 3170 O O . ASP A 1 395 ? 13.205 7.327 -11.698 1.00 96.00 395 ASP A O 1
ATOM 3174 N N . GLU A 1 396 ?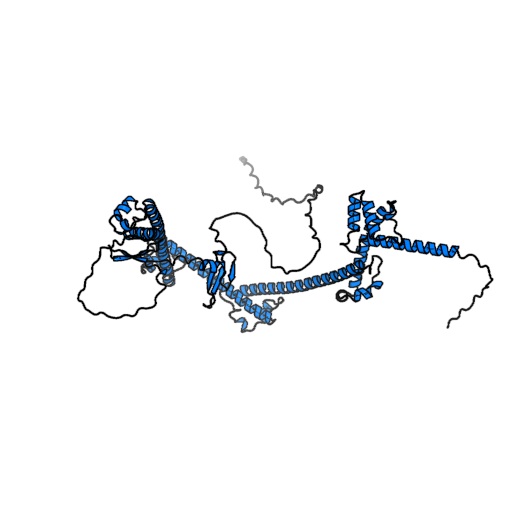 11.485 7.663 -10.318 1.00 97.00 396 GLU A N 1
ATOM 3175 C CA . GLU A 1 396 ? 10.562 6.776 -11.034 1.00 97.00 396 GLU A CA 1
ATOM 3176 C C . GLU A 1 396 ? 10.152 7.366 -12.394 1.00 97.00 396 GLU A C 1
ATOM 3178 O O . GLU A 1 396 ? 10.186 6.668 -13.409 1.00 97.00 396 GLU A O 1
ATOM 3183 N N . LYS A 1 397 ? 9.853 8.667 -12.465 1.00 95.88 397 LYS A N 1
ATOM 3184 C CA . LYS A 1 397 ? 9.568 9.377 -13.723 1.00 95.88 397 LYS A CA 1
ATOM 3185 C C . LYS A 1 397 ? 10.758 9.318 -14.689 1.00 95.88 397 LYS A C 1
ATOM 3187 O O . LYS A 1 397 ? 10.576 8.985 -15.863 1.00 95.88 397 LYS A O 1
ATOM 3192 N N . ARG A 1 398 ? 11.985 9.535 -14.200 1.00 96.00 398 ARG A N 1
ATOM 3193 C CA . ARG A 1 398 ? 13.231 9.395 -14.983 1.00 96.00 398 ARG A CA 1
ATOM 3194 C C . ARG A 1 398 ? 13.439 7.972 -15.497 1.00 96.00 398 ARG A C 1
ATOM 3196 O O . ARG A 1 398 ? 13.761 7.793 -16.675 1.00 96.00 398 ARG A O 1
ATOM 3203 N N . ARG A 1 399 ? 13.209 6.957 -14.654 1.00 97.38 399 ARG A N 1
ATOM 3204 C CA . ARG A 1 399 ? 13.253 5.538 -15.054 1.00 97.38 399 ARG A CA 1
ATOM 3205 C C . ARG A 1 399 ? 12.225 5.228 -16.142 1.00 97.38 399 ARG A C 1
ATOM 3207 O O . ARG A 1 399 ? 12.605 4.709 -17.189 1.00 97.38 399 ARG A O 1
ATOM 3214 N N . ARG A 1 400 ? 10.965 5.646 -15.971 1.00 96.94 400 ARG A N 1
ATOM 3215 C CA . ARG A 1 400 ? 9.895 5.462 -16.971 1.00 96.94 400 ARG A CA 1
ATOM 3216 C C . ARG A 1 400 ? 10.234 6.081 -18.323 1.00 96.94 400 ARG A C 1
ATOM 3218 O O . ARG A 1 400 ? 10.029 5.420 -19.338 1.00 96.94 400 ARG A O 1
ATOM 3225 N N . ILE A 1 401 ? 10.778 7.300 -18.352 1.00 96.75 401 ILE A N 1
ATOM 3226 C CA . ILE A 1 401 ? 11.212 7.959 -19.596 1.00 96.75 401 ILE A CA 1
ATOM 3227 C C . ILE A 1 401 ? 12.332 7.150 -20.269 1.00 96.75 401 ILE A C 1
ATOM 3229 O O . ILE A 1 401 ? 12.251 6.861 -21.464 1.00 96.75 401 ILE A O 1
ATOM 3233 N N . LYS A 1 402 ? 13.345 6.721 -19.504 1.00 96.19 402 LYS A N 1
ATOM 3234 C CA . LYS A 1 402 ? 14.469 5.918 -20.013 1.00 96.19 402 LYS A CA 1
ATOM 3235 C C . LYS A 1 402 ? 14.021 4.561 -20.566 1.00 96.19 402 LYS A C 1
ATOM 3237 O O . LYS A 1 402 ? 14.472 4.164 -21.638 1.00 96.19 402 LYS A O 1
ATOM 3242 N N . ASP A 1 403 ? 13.123 3.864 -19.875 1.00 96.62 403 ASP A N 1
ATOM 3243 C CA . ASP A 1 403 ? 12.625 2.555 -20.308 1.00 96.62 403 ASP A CA 1
ATOM 3244 C C . ASP A 1 403 ? 11.592 2.653 -21.438 1.00 96.62 403 ASP A C 1
ATOM 3246 O O . ASP A 1 403 ? 11.547 1.773 -22.298 1.00 96.62 403 ASP A O 1
ATOM 3250 N N . ALA A 1 404 ? 10.797 3.726 -21.500 1.00 96.50 404 ALA A N 1
ATOM 3251 C CA . ALA A 1 404 ? 9.954 4.023 -22.658 1.00 96.50 404 ALA A CA 1
ATOM 3252 C C . ALA A 1 404 ? 10.805 4.289 -23.906 1.00 96.50 404 ALA A C 1
ATOM 3254 O O . ALA A 1 404 ? 10.551 3.681 -24.946 1.00 96.50 404 ALA A O 1
ATOM 3255 N N . ARG A 1 405 ? 11.861 5.105 -23.778 1.00 94.44 405 ARG A N 1
ATOM 3256 C CA . ARG A 1 405 ? 12.845 5.342 -24.841 1.00 94.44 405 ARG A CA 1
ATOM 3257 C C . ARG A 1 405 ? 13.497 4.033 -25.297 1.00 94.44 405 ARG A C 1
ATOM 3259 O O . ARG A 1 405 ? 13.412 3.710 -26.473 1.00 94.44 405 ARG A O 1
ATOM 3266 N N . ARG A 1 406 ? 14.042 3.228 -24.377 1.00 94.56 406 ARG A N 1
ATOM 3267 C CA . ARG A 1 406 ? 14.653 1.923 -24.695 1.00 94.56 406 ARG A CA 1
ATOM 3268 C C . ARG A 1 406 ? 13.679 0.970 -25.403 1.00 94.56 406 ARG A C 1
ATOM 3270 O O . ARG A 1 406 ? 14.079 0.252 -26.317 1.00 94.56 406 ARG A O 1
ATOM 3277 N N . ARG A 1 407 ? 12.403 0.939 -24.995 1.00 96.31 407 ARG A N 1
ATOM 3278 C CA . ARG A 1 407 ? 11.368 0.131 -25.667 1.00 96.31 407 ARG A CA 1
ATOM 3279 C C . ARG A 1 407 ? 11.063 0.639 -27.076 1.00 96.31 407 ARG A C 1
ATOM 3281 O O . ARG A 1 407 ? 10.927 -0.189 -27.970 1.00 96.31 407 ARG A O 1
ATOM 3288 N N . ALA A 1 408 ? 10.994 1.955 -27.281 1.00 94.81 408 ALA A N 1
ATOM 3289 C CA . ALA A 1 408 ? 10.822 2.548 -28.606 1.00 94.81 408 ALA A CA 1
ATOM 3290 C C . ALA A 1 408 ? 12.032 2.264 -29.516 1.00 94.81 408 ALA A C 1
ATOM 3292 O O . ALA A 1 408 ? 11.848 1.788 -30.631 1.00 94.81 408 ALA A O 1
ATOM 3293 N N . GLU A 1 409 ? 13.257 2.447 -29.014 1.00 93.75 409 GLU A N 1
ATOM 3294 C CA . GLU A 1 409 ? 14.500 2.127 -29.732 1.00 93.75 409 GLU A CA 1
ATOM 3295 C C . GLU A 1 409 ? 14.552 0.640 -30.127 1.00 93.75 409 GLU A C 1
ATOM 3297 O O . GLU A 1 409 ? 14.859 0.322 -31.276 1.00 93.75 409 GLU A O 1
ATOM 3302 N N . LYS A 1 410 ? 14.182 -0.282 -29.220 1.00 95.25 410 LYS A N 1
ATOM 3303 C CA . LYS A 1 410 ? 14.080 -1.716 -29.546 1.00 95.25 410 LYS A CA 1
ATOM 3304 C C . LYS A 1 410 ? 13.008 -1.986 -30.609 1.00 95.25 410 LYS A C 1
ATOM 3306 O O . LYS A 1 410 ? 13.279 -2.727 -31.544 1.00 95.25 410 LYS A O 1
ATOM 3311 N N . ALA A 1 411 ? 11.820 -1.394 -30.490 1.00 96.44 411 ALA A N 1
ATOM 3312 C CA . ALA A 1 411 ? 10.738 -1.591 -31.457 1.00 96.44 411 ALA A CA 1
ATOM 3313 C C . ALA A 1 411 ? 11.096 -1.060 -32.859 1.00 96.44 411 ALA A C 1
ATOM 3315 O O . ALA A 1 411 ? 10.752 -1.689 -33.853 1.00 96.44 411 ALA A O 1
ATOM 3316 N N . GLN A 1 412 ? 11.832 0.052 -32.945 1.00 95.50 412 GLN A N 1
ATOM 3317 C CA . GLN A 1 412 ? 12.342 0.596 -34.209 1.00 95.50 412 GLN A CA 1
ATOM 3318 C C . GLN A 1 412 ? 13.383 -0.337 -34.849 1.00 95.50 412 GLN A C 1
ATOM 3320 O O . GLN A 1 412 ? 13.308 -0.605 -36.046 1.00 95.50 412 GLN A O 1
ATOM 3325 N N . ARG A 1 413 ? 14.302 -0.902 -34.049 1.00 95.56 413 ARG A N 1
ATOM 3326 C CA . ARG A 1 413 ? 15.263 -1.924 -34.511 1.00 95.56 413 ARG A CA 1
ATOM 3327 C C . ARG A 1 413 ? 14.565 -3.192 -35.010 1.00 95.56 413 ARG A C 1
ATOM 3329 O O . ARG A 1 413 ? 14.952 -3.721 -36.045 1.00 95.56 413 ARG A O 1
ATOM 3336 N N . GLU A 1 414 ? 13.534 -3.649 -34.302 1.00 95.81 414 GLU A N 1
ATOM 3337 C CA . GLU A 1 414 ? 12.748 -4.837 -34.660 1.00 95.81 414 GLU A CA 1
ATOM 3338 C C . GLU A 1 414 ? 11.949 -4.635 -35.957 1.00 95.81 414 GLU A C 1
ATOM 3340 O O . GLU A 1 414 ? 11.941 -5.503 -36.827 1.00 95.81 414 GLU A O 1
ATOM 3345 N N . ALA A 1 415 ? 11.320 -3.465 -36.123 1.00 96.50 415 ALA A N 1
ATOM 3346 C CA . ALA A 1 415 ? 10.590 -3.114 -37.340 1.00 96.50 415 ALA A CA 1
ATOM 3347 C C . ALA A 1 415 ? 11.517 -3.077 -38.567 1.00 96.50 415 ALA A C 1
ATOM 3349 O O . ALA A 1 415 ? 11.156 -3.579 -39.629 1.00 96.50 415 ALA A O 1
ATOM 3350 N N . TYR A 1 416 ? 12.734 -2.552 -38.407 1.00 96.81 416 TYR A N 1
ATOM 3351 C CA . TYR A 1 416 ? 13.730 -2.547 -39.475 1.00 96.81 416 TYR A CA 1
ATOM 3352 C C . TYR A 1 416 ? 14.323 -3.939 -39.744 1.00 96.81 416 TYR A C 1
ATOM 3354 O O . TYR A 1 416 ? 14.479 -4.304 -40.903 1.00 96.81 416 TYR A O 1
ATOM 3362 N N . ARG A 1 417 ? 14.564 -4.779 -38.723 1.00 95.00 417 ARG A N 1
ATOM 3363 C CA . ARG A 1 417 ? 14.902 -6.202 -38.950 1.00 95.00 417 ARG A CA 1
ATOM 3364 C C . ARG A 1 417 ? 13.783 -6.933 -39.705 1.00 95.00 417 ARG A C 1
ATOM 3366 O O . ARG A 1 417 ? 14.075 -7.606 -40.684 1.00 95.00 417 ARG A O 1
ATOM 3373 N N . SER A 1 418 ? 12.515 -6.674 -39.374 1.00 94.44 418 SER A N 1
ATOM 3374 C CA . SER A 1 418 ? 11.355 -7.218 -40.105 1.00 94.44 418 SER A CA 1
ATOM 3375 C C . SER A 1 418 ? 11.312 -6.774 -41.580 1.00 94.44 418 SER A C 1
ATOM 3377 O O . SER A 1 418 ? 10.900 -7.540 -42.453 1.00 94.44 418 SER A O 1
ATOM 3379 N N . LEU A 1 419 ? 11.756 -5.547 -41.888 1.00 95.31 419 LEU A N 1
ATOM 3380 C CA . LEU A 1 419 ? 11.968 -5.088 -43.266 1.00 95.31 419 LEU A CA 1
ATOM 3381 C C . LEU A 1 419 ? 13.074 -5.898 -43.960 1.00 95.31 419 LEU A C 1
ATOM 3383 O O . LEU A 1 419 ? 12.890 -6.295 -45.112 1.00 95.31 419 LEU A O 1
ATOM 3387 N N . LEU A 1 420 ? 14.200 -6.150 -43.284 1.00 94.50 420 LEU A N 1
ATOM 3388 C CA . LEU A 1 420 ? 15.291 -6.963 -43.830 1.00 94.50 420 LEU A CA 1
ATOM 3389 C C . LEU A 1 420 ? 14.840 -8.406 -44.088 1.00 94.50 420 LEU A C 1
ATOM 3391 O O . LEU A 1 420 ? 15.074 -8.903 -45.185 1.00 94.50 420 LEU A O 1
ATOM 3395 N N . ASP A 1 421 ? 14.099 -9.029 -43.169 1.00 92.06 421 ASP A N 1
ATOM 3396 C CA . ASP A 1 421 ? 13.528 -10.374 -43.350 1.00 92.06 421 ASP A CA 1
ATOM 3397 C C . ASP A 1 421 ? 12.593 -10.459 -44.560 1.00 92.06 421 ASP A C 1
ATOM 3399 O O . ASP A 1 421 ? 12.630 -11.432 -45.323 1.00 92.06 421 ASP A O 1
ATOM 3403 N N . ARG A 1 422 ? 11.786 -9.416 -44.790 1.00 91.06 422 ARG A N 1
ATOM 3404 C CA . ARG A 1 422 ? 10.948 -9.314 -45.989 1.00 91.06 422 ARG A CA 1
ATOM 3405 C C . ARG A 1 422 ? 11.802 -9.186 -47.252 1.00 91.06 422 ARG A C 1
ATOM 3407 O O . ARG A 1 422 ? 11.613 -9.960 -48.182 1.00 91.06 422 ARG A O 1
ATOM 3414 N N . LEU A 1 423 ? 12.770 -8.267 -47.281 1.00 91.94 423 LEU A N 1
ATOM 3415 C CA . LEU A 1 423 ? 13.659 -8.080 -48.436 1.00 91.94 423 LEU A CA 1
ATOM 3416 C C . LEU A 1 423 ? 14.534 -9.312 -48.718 1.00 91.94 423 LEU A C 1
ATOM 3418 O O . LEU A 1 423 ? 14.870 -9.562 -49.877 1.00 91.94 423 LEU A O 1
ATOM 3422 N N . ALA A 1 424 ? 14.898 -10.080 -47.690 1.00 89.00 424 ALA A N 1
ATOM 3423 C CA . ALA A 1 424 ? 15.563 -11.367 -47.828 1.00 89.00 424 ALA A CA 1
ATOM 3424 C C . ALA A 1 424 ? 14.615 -12.362 -48.499 1.00 89.00 424 ALA A C 1
ATOM 3426 O O . ALA A 1 424 ? 14.946 -12.905 -49.550 1.00 89.00 424 ALA A O 1
ATOM 3427 N N . SER A 1 425 ? 13.411 -12.536 -47.949 1.00 85.50 425 SER A N 1
ATOM 3428 C CA . SER A 1 425 ? 12.379 -13.445 -48.473 1.00 85.50 425 SER A CA 1
ATOM 3429 C C . SER A 1 425 ? 11.992 -13.139 -49.927 1.00 85.50 425 SER A C 1
ATOM 3431 O O . SER A 1 425 ? 11.835 -14.062 -50.724 1.00 85.50 425 SER A O 1
ATOM 3433 N N . ASP A 1 426 ? 11.930 -11.855 -50.291 1.00 85.00 426 ASP A N 1
ATOM 3434 C CA . ASP A 1 426 ? 11.691 -11.358 -51.654 1.00 85.00 426 ASP A CA 1
ATOM 3435 C C . ASP A 1 426 ? 12.904 -11.568 -52.600 1.00 85.00 426 ASP A C 1
ATOM 3437 O O . ASP A 1 426 ? 12.842 -11.239 -53.785 1.00 85.00 426 ASP A O 1
ATOM 3441 N N . GLY A 1 427 ? 14.041 -12.066 -52.096 1.00 83.44 427 GLY A N 1
ATOM 3442 C CA . GLY A 1 427 ? 15.294 -12.255 -52.839 1.00 83.44 427 GLY A CA 1
ATOM 3443 C C . GLY A 1 427 ? 16.051 -10.961 -53.171 1.00 83.44 427 GLY A C 1
ATOM 3444 O O . GLY A 1 427 ? 17.010 -10.993 -53.944 1.00 83.44 427 GLY A O 1
ATOM 3445 N N . THR A 1 428 ? 15.633 -9.823 -52.604 1.00 87.94 428 THR A N 1
ATOM 3446 C CA . THR A 1 428 ? 16.213 -8.490 -52.859 1.00 87.94 428 THR A CA 1
ATOM 3447 C C . THR A 1 428 ? 17.558 -8.306 -52.155 1.00 87.94 428 THR A C 1
ATOM 3449 O O . THR A 1 428 ? 18.459 -7.669 -52.703 1.00 87.94 428 THR A O 1
ATOM 3452 N N . ILE A 1 429 ? 17.715 -8.887 -50.961 1.00 90.75 429 ILE A N 1
ATOM 3453 C CA . ILE A 1 429 ? 19.001 -8.991 -50.257 1.00 90.75 429 ILE A CA 1
ATOM 3454 C C . ILE A 1 429 ? 19.423 -10.457 -50.116 1.00 90.75 429 ILE A C 1
ATOM 3456 O O . ILE A 1 429 ? 18.605 -11.373 -50.099 1.00 90.75 429 ILE A O 1
ATOM 3460 N N . ASN A 1 430 ? 20.730 -10.674 -50.032 1.00 86.12 430 ASN A N 1
ATOM 3461 C CA . ASN A 1 430 ? 21.379 -11.969 -49.830 1.00 86.12 430 ASN A CA 1
ATOM 3462 C C . ASN A 1 430 ? 22.689 -11.768 -49.035 1.00 86.12 430 ASN A C 1
ATOM 3464 O O . ASN A 1 430 ? 23.150 -10.627 -48.940 1.00 86.12 430 ASN A O 1
ATOM 3468 N N . PRO A 1 431 ? 23.360 -12.830 -48.544 1.00 87.06 431 PRO A N 1
ATOM 3469 C CA . PRO A 1 431 ? 24.563 -12.697 -47.710 1.00 87.06 431 PRO A CA 1
ATOM 3470 C C . PRO A 1 431 ? 25.761 -11.978 -48.363 1.00 87.06 431 PRO A C 1
ATOM 3472 O O . PRO A 1 431 ? 26.702 -11.601 -47.674 1.00 87.06 431 PRO A O 1
ATOM 3475 N N . SER A 1 432 ? 25.766 -11.777 -49.685 1.00 86.19 432 SER A N 1
ATOM 3476 C CA . SER A 1 432 ? 26.799 -11.007 -50.405 1.00 86.19 432 SER A CA 1
ATOM 3477 C C . SER A 1 432 ? 26.382 -9.559 -50.711 1.00 86.19 432 SER A C 1
ATOM 3479 O O . SER A 1 432 ? 27.118 -8.827 -51.379 1.00 86.19 432 SER A O 1
ATOM 3481 N N . THR A 1 433 ? 25.199 -9.131 -50.265 1.00 91.06 433 THR A N 1
ATOM 3482 C CA . THR A 1 433 ? 24.655 -7.799 -50.556 1.00 91.06 433 THR A CA 1
ATOM 3483 C C . THR A 1 433 ? 25.294 -6.744 -49.663 1.00 91.06 433 THR A C 1
ATOM 3485 O O . THR A 1 433 ? 25.387 -6.909 -48.453 1.00 91.06 433 THR A O 1
ATOM 3488 N N . ARG A 1 434 ? 25.726 -5.632 -50.265 1.00 93.81 434 ARG A N 1
ATOM 3489 C CA . ARG A 1 434 ? 26.308 -4.488 -49.549 1.00 93.81 434 ARG A CA 1
ATOM 3490 C C . ARG A 1 434 ? 25.251 -3.418 -49.310 1.00 93.81 434 ARG A C 1
ATOM 3492 O O . ARG A 1 434 ? 24.502 -3.118 -50.237 1.00 93.81 434 ARG A O 1
ATOM 3499 N N . PHE A 1 435 ? 25.276 -2.776 -48.140 1.00 95.25 435 PHE A N 1
ATOM 3500 C CA . PHE A 1 435 ? 24.327 -1.725 -47.747 1.00 95.25 435 PHE A CA 1
ATOM 3501 C C . PHE A 1 435 ? 24.077 -0.681 -48.851 1.00 95.25 435 PHE A C 1
ATOM 3503 O O . PHE A 1 435 ? 22.939 -0.465 -49.258 1.00 95.25 435 PHE A O 1
ATOM 3510 N N . ARG A 1 436 ? 25.147 -0.124 -49.438 1.00 94.62 436 ARG A N 1
ATOM 3511 C CA . ARG A 1 436 ? 25.088 0.890 -50.514 1.00 94.62 436 ARG A CA 1
ATOM 3512 C C . ARG A 1 436 ? 24.279 0.466 -51.753 1.00 94.62 436 ARG A C 1
ATOM 3514 O O . ARG A 1 436 ? 23.793 1.325 -52.480 1.00 94.62 436 ARG A O 1
ATOM 3521 N N . ASN A 1 437 ? 24.129 -0.834 -52.013 1.00 93.75 437 ASN A N 1
ATOM 3522 C CA . ASN A 1 437 ? 23.353 -1.332 -53.155 1.00 93.75 437 ASN A CA 1
ATOM 3523 C C . ASN A 1 437 ? 21.837 -1.301 -52.891 1.00 93.75 437 ASN A C 1
ATOM 3525 O O . ASN A 1 437 ? 21.059 -1.354 -53.839 1.00 93.75 437 ASN A O 1
ATOM 3529 N N . VAL A 1 438 ? 21.424 -1.236 -51.621 1.00 94.56 438 VAL A N 1
ATOM 3530 C CA . VAL A 1 438 ? 20.022 -1.336 -51.179 1.00 94.56 438 VAL A CA 1
ATOM 3531 C C . VAL A 1 438 ? 19.563 -0.172 -50.295 1.00 94.56 438 VAL A C 1
ATOM 3533 O O . VAL A 1 438 ? 18.372 -0.047 -50.039 1.00 94.56 438 VAL A O 1
ATOM 3536 N N . GLU A 1 439 ? 20.458 0.742 -49.916 1.00 93.88 439 GLU A N 1
ATOM 3537 C CA . GLU A 1 439 ? 20.168 1.971 -49.159 1.00 93.88 439 GLU A CA 1
ATOM 3538 C C . GLU A 1 439 ? 19.008 2.788 -49.760 1.00 93.88 439 GLU A C 1
ATOM 3540 O O . GLU A 1 439 ? 18.140 3.258 -49.028 1.00 93.88 439 GLU A O 1
ATOM 3545 N N . ASN A 1 440 ? 18.913 2.880 -51.092 1.00 92.81 440 ASN A N 1
ATOM 3546 C CA . ASN A 1 440 ? 17.806 3.558 -51.788 1.00 92.81 440 ASN A CA 1
ATOM 3547 C C . ASN A 1 440 ? 16.436 2.882 -51.599 1.00 92.81 440 ASN A C 1
ATOM 3549 O O . ASN A 1 440 ? 15.413 3.540 -51.769 1.00 92.81 440 ASN A O 1
ATOM 3553 N N . VAL A 1 441 ? 16.406 1.580 -51.301 1.00 94.12 441 VAL A N 1
ATOM 3554 C CA . VAL A 1 441 ? 15.183 0.812 -51.009 1.00 94.12 441 VAL A CA 1
ATOM 3555 C C . VAL A 1 441 ? 14.876 0.882 -49.514 1.00 94.12 441 VAL A C 1
ATOM 3557 O O . VAL A 1 441 ? 13.740 1.140 -49.129 1.00 94.12 441 VAL A O 1
ATOM 3560 N N . LEU A 1 442 ? 15.900 0.719 -48.672 1.00 94.75 442 LEU A N 1
ATOM 3561 C CA . LEU A 1 442 ? 15.793 0.775 -47.212 1.00 94.75 442 LEU A CA 1
ATOM 3562 C C . LEU A 1 442 ? 15.314 2.152 -46.729 1.00 94.75 442 LEU A C 1
ATOM 3564 O O . LEU A 1 442 ? 14.434 2.231 -45.881 1.00 94.75 442 LEU A O 1
ATOM 3568 N N . SER A 1 443 ? 15.823 3.235 -47.321 1.00 94.75 443 SER A N 1
ATOM 3569 C CA . SER A 1 443 ? 15.470 4.618 -46.961 1.00 94.75 443 SER A CA 1
ATOM 3570 C C . SER A 1 443 ? 14.046 5.054 -47.321 1.00 94.75 443 SER A C 1
ATOM 3572 O O . SER A 1 443 ? 13.608 6.105 -46.856 1.00 94.75 443 SER A O 1
ATOM 3574 N N . GLN A 1 444 ? 13.311 4.259 -48.106 1.00 94.56 444 GLN A N 1
ATOM 3575 C CA . GLN A 1 444 ? 11.892 4.497 -48.397 1.00 94.56 444 GLN A CA 1
ATOM 3576 C C . GLN A 1 444 ? 10.963 3.916 -47.321 1.00 94.56 444 GLN A C 1
ATOM 3578 O O . GLN A 1 444 ? 9.785 4.271 -47.280 1.00 94.56 444 GLN A O 1
ATOM 3583 N N . ASP A 1 445 ? 11.463 3.028 -46.456 1.00 95.94 445 ASP A N 1
ATOM 3584 C CA . ASP A 1 445 ? 10.650 2.387 -45.429 1.00 95.94 445 ASP A CA 1
ATOM 3585 C C . ASP A 1 445 ? 10.490 3.278 -44.176 1.00 95.94 445 ASP A C 1
ATOM 3587 O O . ASP A 1 445 ? 11.474 3.863 -43.704 1.00 95.94 445 ASP A O 1
ATOM 3591 N N . PRO A 1 446 ? 9.285 3.359 -43.571 1.00 94.88 446 PRO A N 1
ATOM 3592 C CA . PRO A 1 446 ? 9.050 4.157 -42.365 1.00 94.88 446 PRO A CA 1
ATOM 3593 C C . PRO A 1 446 ? 9.950 3.821 -41.164 1.00 94.88 446 PRO A C 1
ATOM 3595 O O . PRO A 1 446 ? 10.129 4.670 -40.292 1.00 94.88 446 PRO A O 1
ATOM 3598 N N . SER A 1 447 ? 10.518 2.611 -41.088 1.00 95.38 447 SER A N 1
ATOM 3599 C CA . SER A 1 447 ? 11.423 2.204 -40.002 1.00 95.38 447 SER A CA 1
ATOM 3600 C C . SER A 1 447 ? 12.838 2.797 -40.105 1.00 95.38 447 SER A C 1
ATOM 3602 O O . SER A 1 447 ? 13.529 2.898 -39.089 1.00 95.38 447 SER A O 1
ATOM 3604 N N . TYR A 1 448 ? 13.262 3.255 -41.290 1.00 95.00 448 TYR A N 1
ATOM 3605 C CA . TYR A 1 448 ? 14.618 3.765 -41.531 1.00 95.00 448 TYR A CA 1
ATOM 3606 C C . TYR A 1 448 ? 14.874 5.136 -40.889 1.00 95.00 448 TYR A C 1
ATOM 3608 O O . TYR A 1 448 ? 15.908 5.355 -40.252 1.00 95.00 448 TYR A O 1
ATOM 3616 N N . GLY A 1 449 ? 13.920 6.062 -41.037 1.00 93.88 449 GLY A N 1
ATOM 3617 C CA . GLY A 1 449 ? 14.020 7.435 -40.525 1.00 93.88 449 GLY A CA 1
ATOM 3618 C C . GLY A 1 449 ? 14.320 7.503 -39.020 1.00 93.88 449 GLY A C 1
ATOM 3619 O O . GLY A 1 449 ? 15.350 8.067 -38.647 1.00 93.88 449 GLY A O 1
ATOM 3620 N N . PRO A 1 450 ? 13.505 6.865 -38.155 1.00 94.50 450 PRO A N 1
ATOM 3621 C CA . PRO A 1 450 ? 13.713 6.886 -36.707 1.00 94.50 450 PRO A CA 1
ATOM 3622 C C . PRO A 1 450 ? 15.052 6.289 -36.251 1.00 94.50 450 PRO A C 1
ATOM 3624 O O . PRO A 1 450 ? 15.620 6.736 -35.258 1.00 94.50 450 PRO A O 1
ATOM 3627 N N . LEU A 1 451 ? 15.593 5.300 -36.972 1.00 94.94 451 LEU A N 1
ATOM 3628 C CA . LEU A 1 451 ? 16.918 4.746 -36.675 1.00 94.94 451 LEU A CA 1
ATOM 3629 C C . LEU A 1 451 ? 18.036 5.731 -37.027 1.00 94.94 451 LEU A C 1
ATOM 3631 O O . LEU A 1 451 ? 18.953 5.917 -36.227 1.00 94.94 451 LEU A O 1
ATOM 3635 N N . ARG A 1 452 ? 17.927 6.405 -38.178 1.00 94.00 452 ARG A N 1
ATOM 3636 C CA . ARG A 1 452 ? 18.867 7.449 -38.612 1.00 94.00 452 ARG A CA 1
ATOM 3637 C C . ARG A 1 452 ? 18.857 8.674 -37.686 1.00 94.00 452 ARG A C 1
ATOM 3639 O O . ARG A 1 452 ? 19.890 9.318 -37.524 1.00 94.00 452 ARG A O 1
ATOM 3646 N N . GLU A 1 453 ? 17.716 8.984 -37.071 1.00 92.44 453 GLU A N 1
ATOM 3647 C CA . GLU A 1 453 ? 17.589 10.031 -36.045 1.00 92.44 453 GLU A CA 1
ATOM 3648 C C . GLU A 1 453 ? 18.300 9.673 -34.727 1.00 92.44 453 GLU A C 1
ATOM 3650 O O . GLU A 1 453 ? 18.824 10.568 -34.065 1.00 92.44 453 GLU A O 1
ATOM 3655 N N . GLN A 1 454 ? 18.370 8.387 -34.349 1.00 89.62 454 GLN A N 1
ATOM 3656 C CA . GLN A 1 454 ? 19.167 7.944 -33.191 1.00 89.62 454 GLN A CA 1
ATOM 3657 C C . GLN A 1 454 ? 20.675 8.083 -33.453 1.00 89.62 454 GLN A C 1
ATOM 3659 O O . GLN A 1 454 ? 21.417 8.549 -32.589 1.00 89.62 454 GLN A O 1
ATOM 3664 N N . SER A 1 455 ? 21.127 7.625 -34.623 1.00 91.88 455 SER A N 1
ATOM 3665 C CA . SER A 1 455 ? 22.504 7.749 -35.107 1.00 91.88 455 SER A CA 1
ATOM 3666 C C . SER A 1 455 ? 22.517 7.600 -36.633 1.00 91.88 455 SER A C 1
ATOM 3668 O O . SER A 1 455 ? 21.897 6.659 -37.135 1.00 91.88 455 SER A O 1
ATOM 3670 N N . PRO A 1 456 ? 23.253 8.444 -37.384 1.00 92.50 456 PRO A N 1
ATOM 3671 C CA . PRO A 1 456 ? 23.341 8.340 -38.841 1.00 92.50 456 PRO A CA 1
ATOM 3672 C C . PRO A 1 456 ? 23.797 6.970 -39.364 1.00 92.50 456 PRO A C 1
ATOM 3674 O O . PRO A 1 456 ? 23.396 6.591 -40.461 1.00 92.50 456 PRO A O 1
ATOM 3677 N N . GLU A 1 457 ? 24.602 6.233 -38.591 1.00 93.75 457 GLU A N 1
ATOM 3678 C CA . GLU A 1 457 ? 25.142 4.918 -38.974 1.00 93.75 457 GLU A CA 1
ATOM 3679 C C . GLU A 1 457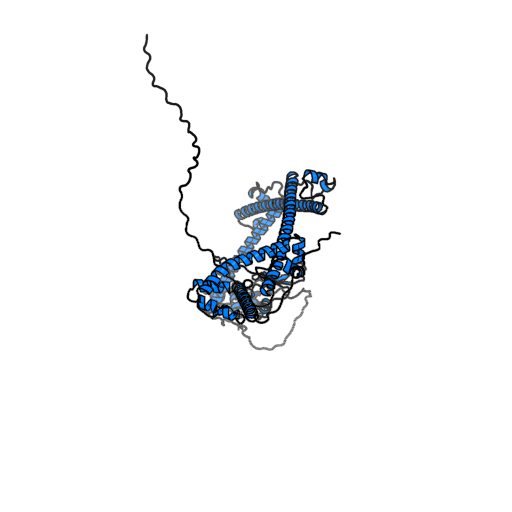 ? 24.229 3.745 -38.566 1.00 93.75 457 GLU A C 1
ATOM 3681 O O . GLU A 1 457 ? 24.302 2.679 -39.168 1.00 93.75 457 GLU A O 1
ATOM 3686 N N . SER A 1 458 ? 23.274 3.956 -37.649 1.00 94.69 458 SER A N 1
ATOM 3687 C CA . SER A 1 458 ? 22.411 2.902 -37.079 1.00 94.69 458 SER A CA 1
ATOM 3688 C C . SER A 1 458 ? 21.692 2.016 -38.119 1.00 94.69 458 SER A C 1
ATOM 3690 O O . SER A 1 458 ? 21.738 0.791 -37.973 1.00 94.69 458 SER A O 1
ATOM 3692 N N . PRO A 1 459 ? 21.081 2.545 -39.206 1.00 96.31 459 PRO A N 1
ATOM 3693 C CA . PRO A 1 459 ? 20.465 1.695 -40.232 1.00 96.31 459 PRO A CA 1
ATOM 3694 C C . PRO A 1 459 ? 21.470 0.824 -40.998 1.00 96.31 459 PRO A C 1
ATOM 3696 O O . PRO A 1 459 ? 21.096 -0.232 -41.514 1.00 96.31 459 PRO A O 1
ATOM 3699 N N . ARG A 1 460 ? 22.731 1.265 -41.088 1.00 96.12 460 ARG A N 1
ATOM 3700 C CA . ARG A 1 460 ? 23.817 0.499 -41.694 1.00 96.12 460 ARG A CA 1
ATOM 3701 C C . ARG A 1 460 ? 24.357 -0.538 -40.718 1.00 96.12 460 ARG A C 1
ATOM 3703 O O . ARG A 1 460 ? 24.478 -1.686 -41.121 1.00 96.12 460 ARG A O 1
ATOM 3710 N N . ASP A 1 461 ? 24.609 -0.170 -39.466 1.00 95.94 461 ASP A N 1
ATOM 3711 C CA . ASP A 1 461 ? 25.098 -1.096 -38.436 1.00 95.94 461 ASP A CA 1
ATOM 3712 C C . ASP A 1 461 ? 24.144 -2.289 -38.288 1.00 95.94 461 ASP A C 1
ATOM 3714 O O . ASP A 1 461 ? 24.561 -3.438 -38.352 1.00 95.94 461 ASP A O 1
ATOM 3718 N N . ILE A 1 462 ? 22.832 -2.030 -38.208 1.00 95.88 462 ILE A N 1
ATOM 3719 C CA . ILE A 1 462 ? 21.815 -3.086 -38.083 1.00 95.88 462 ILE A CA 1
ATOM 3720 C C . ILE A 1 462 ? 21.742 -3.967 -39.343 1.00 95.88 462 ILE A C 1
ATOM 3722 O O . ILE A 1 462 ? 21.436 -5.154 -39.232 1.00 95.88 462 ILE A O 1
ATOM 3726 N N . PHE A 1 463 ? 22.010 -3.407 -40.528 1.00 96.69 463 PHE A N 1
ATOM 3727 C CA . PHE A 1 463 ? 22.079 -4.173 -41.775 1.00 96.69 463 PHE A CA 1
ATOM 3728 C C . PHE A 1 463 ? 23.347 -5.031 -41.843 1.00 96.69 463 PHE A C 1
ATOM 3730 O O . PHE A 1 463 ? 23.261 -6.207 -42.187 1.00 96.69 463 PHE A O 1
ATOM 3737 N N . ASP A 1 464 ? 24.509 -4.467 -41.510 1.00 96.19 464 ASP A N 1
ATOM 3738 C CA . ASP A 1 464 ? 25.783 -5.185 -41.537 1.00 96.19 464 ASP A CA 1
ATOM 3739 C C . ASP A 1 464 ? 25.779 -6.304 -40.464 1.00 96.19 464 ASP A C 1
ATOM 3741 O O . ASP A 1 464 ? 26.124 -7.436 -40.800 1.00 96.19 464 ASP A O 1
ATOM 3745 N N . ASP A 1 465 ? 25.243 -6.054 -39.256 1.00 95.69 465 ASP A N 1
ATOM 3746 C CA . ASP A 1 465 ? 24.956 -7.072 -38.221 1.00 95.69 465 ASP A CA 1
ATOM 3747 C C . ASP A 1 465 ? 24.070 -8.212 -38.764 1.00 95.69 465 ASP A C 1
ATOM 3749 O O . ASP A 1 465 ? 24.348 -9.391 -38.551 1.00 95.69 465 ASP A O 1
ATOM 3753 N N . TYR A 1 466 ? 22.972 -7.868 -39.451 1.00 94.81 466 TYR A N 1
ATOM 3754 C CA . TYR A 1 466 ? 22.012 -8.832 -40.006 1.00 94.81 466 TYR A CA 1
ATOM 3755 C C . TYR A 1 466 ? 22.648 -9.702 -41.103 1.00 94.81 466 TYR A C 1
ATOM 3757 O O . TYR A 1 466 ? 22.454 -10.918 -41.148 1.00 94.81 466 TYR A O 1
ATOM 3765 N N . ILE A 1 467 ? 23.450 -9.091 -41.979 1.00 94.25 467 ILE A N 1
ATOM 3766 C CA . ILE A 1 467 ? 24.186 -9.802 -43.025 1.00 94.25 467 ILE A CA 1
ATOM 3767 C C . ILE A 1 467 ? 25.321 -10.649 -42.432 1.00 94.25 467 ILE A C 1
ATOM 3769 O O . ILE A 1 467 ? 25.585 -11.732 -42.958 1.00 94.25 467 ILE A O 1
ATOM 3773 N N . GLU A 1 468 ? 25.980 -10.229 -41.349 1.00 93.94 468 GLU A N 1
ATOM 3774 C CA . GLU A 1 468 ? 26.985 -11.046 -40.655 1.00 93.94 468 GLU A CA 1
ATOM 3775 C C . GLU A 1 468 ? 26.353 -12.272 -39.977 1.00 93.94 468 GLU A C 1
ATOM 3777 O O . GLU A 1 468 ? 26.817 -13.394 -40.207 1.00 93.94 468 GLU A O 1
ATOM 3782 N N . GLU A 1 469 ? 25.247 -12.084 -39.248 1.00 92.56 469 GLU A N 1
ATOM 3783 C CA . GLU A 1 469 ? 24.441 -13.144 -38.623 1.00 92.56 469 GLU A CA 1
ATOM 3784 C C . GLU A 1 469 ? 23.991 -14.191 -39.662 1.00 92.56 469 GLU A C 1
ATOM 3786 O O . GLU A 1 469 ? 24.236 -15.395 -39.503 1.00 92.56 469 GLU A O 1
ATOM 3791 N N . TRP A 1 470 ? 23.443 -13.738 -40.795 1.00 90.81 470 TRP A N 1
ATOM 3792 C CA . TRP A 1 470 ? 23.068 -14.611 -41.910 1.00 90.81 470 TRP A CA 1
ATOM 3793 C C . TRP A 1 470 ? 24.288 -15.303 -42.545 1.00 90.81 470 TRP A C 1
ATOM 3795 O O . TRP A 1 470 ? 24.237 -16.497 -42.852 1.00 90.81 470 TRP A O 1
ATOM 3805 N N . ASN A 1 471 ? 25.424 -14.612 -42.700 1.00 90.88 471 ASN A N 1
ATOM 3806 C CA . ASN A 1 471 ? 26.660 -15.219 -43.202 1.00 90.88 471 ASN A CA 1
ATOM 3807 C C . ASN A 1 471 ? 27.240 -16.276 -42.257 1.00 90.88 471 ASN A C 1
ATOM 3809 O O . ASN A 1 471 ? 27.864 -17.222 -42.736 1.00 90.88 471 ASN A O 1
ATOM 3813 N N . ASP A 1 472 ? 27.109 -16.133 -40.939 1.00 90.44 472 ASP A N 1
ATOM 3814 C CA . ASP A 1 472 ? 27.560 -17.139 -39.969 1.00 90.44 472 ASP A CA 1
ATOM 3815 C C . ASP A 1 472 ? 26.713 -18.414 -40.040 1.00 90.44 472 ASP A C 1
ATOM 3817 O O . ASP A 1 472 ? 27.258 -19.524 -40.088 1.00 90.44 472 ASP A O 1
ATOM 3821 N N . ILE A 1 473 ? 25.389 -18.258 -40.132 1.00 89.06 473 ILE A N 1
ATOM 3822 C CA . ILE A 1 473 ? 24.447 -19.365 -40.344 1.00 89.06 473 ILE A CA 1
ATOM 3823 C C . ILE A 1 473 ? 24.749 -20.051 -41.683 1.00 89.06 473 ILE A C 1
ATOM 3825 O O . ILE A 1 473 ? 25.058 -21.245 -41.713 1.00 89.06 473 ILE A O 1
ATOM 3829 N N . TYR A 1 474 ? 24.829 -19.289 -42.779 1.00 89.19 474 TYR A N 1
ATOM 3830 C CA . TYR A 1 474 ? 25.148 -19.837 -44.098 1.00 89.19 474 TYR A CA 1
ATOM 3831 C C . TYR A 1 474 ? 26.522 -20.527 -44.137 1.00 89.19 474 TYR A C 1
ATOM 3833 O O . TYR A 1 474 ? 26.657 -21.603 -44.720 1.00 89.19 474 TYR A O 1
ATOM 3841 N N . ARG A 1 475 ? 27.558 -19.979 -43.480 1.00 89.56 475 ARG A N 1
ATOM 3842 C CA . ARG A 1 475 ? 28.892 -20.611 -43.394 1.00 89.56 475 ARG A CA 1
ATOM 3843 C C . ARG A 1 475 ? 28.874 -21.949 -42.655 1.00 89.56 475 ARG A C 1
ATOM 3845 O O . ARG A 1 475 ? 29.686 -22.819 -42.989 1.00 89.56 475 ARG A O 1
ATOM 3852 N N . ARG A 1 476 ? 27.996 -22.122 -41.663 1.00 89.31 476 ARG A N 1
ATOM 3853 C CA . ARG A 1 476 ? 27.788 -23.393 -40.953 1.00 89.31 476 ARG A CA 1
ATOM 3854 C C . ARG A 1 476 ? 27.083 -24.395 -41.866 1.00 89.31 476 ARG A C 1
ATOM 3856 O O . ARG A 1 476 ? 27.631 -25.462 -42.150 1.00 89.31 476 ARG A O 1
ATOM 3863 N N . ASP A 1 477 ? 25.939 -24.002 -42.408 1.00 90.50 477 ASP A N 1
ATOM 3864 C CA . ASP A 1 477 ? 25.045 -24.878 -43.164 1.00 90.50 477 ASP A CA 1
ATOM 3865 C C . ASP A 1 477 ? 25.651 -25.292 -44.507 1.00 90.50 477 ASP A C 1
ATOM 3867 O O . ASP A 1 477 ? 25.603 -26.459 -44.888 1.00 90.50 477 ASP A O 1
ATOM 3871 N N . ARG A 1 478 ? 26.342 -24.379 -45.199 1.00 90.00 478 ARG A N 1
ATOM 3872 C CA . ARG A 1 478 ? 27.066 -24.667 -46.446 1.00 90.00 478 ARG A CA 1
ATOM 3873 C C . ARG A 1 478 ? 28.134 -25.747 -46.268 1.00 90.00 478 ARG A C 1
ATOM 3875 O O . ARG A 1 478 ? 28.357 -26.520 -47.194 1.00 90.00 478 ARG A O 1
ATOM 3882 N N . LYS A 1 479 ? 28.785 -25.855 -45.101 1.00 90.44 479 LYS A N 1
ATOM 3883 C CA . LYS A 1 479 ? 29.734 -26.955 -44.814 1.00 90.44 479 LYS A CA 1
ATOM 3884 C C . LYS A 1 479 ? 29.027 -28.299 -44.634 1.00 90.44 479 LYS A C 1
ATOM 3886 O O . LYS A 1 479 ? 29.619 -29.340 -44.919 1.00 90.44 479 LYS A O 1
ATOM 3891 N N . PHE A 1 480 ? 27.791 -28.301 -44.146 1.00 90.50 480 PHE A N 1
ATOM 3892 C CA . PHE A 1 480 ? 26.956 -29.497 -44.084 1.00 90.50 480 PHE A CA 1
ATOM 3893 C C . PHE A 1 480 ? 26.450 -29.873 -45.486 1.00 90.50 480 PHE A C 1
ATOM 3895 O O . PHE A 1 480 ? 26.801 -30.938 -45.992 1.00 90.50 480 PHE A O 1
ATOM 3902 N N . LEU A 1 481 ? 25.754 -28.954 -46.162 1.00 89.94 481 LEU A N 1
ATOM 3903 C CA . LEU A 1 481 ? 25.197 -29.140 -47.505 1.00 89.94 481 LEU A CA 1
ATOM 3904 C C . LEU A 1 481 ? 26.266 -29.536 -48.529 1.00 89.94 481 LEU A C 1
ATOM 3906 O O . LEU A 1 481 ? 26.057 -30.457 -49.310 1.00 89.94 481 LEU A O 1
ATOM 3910 N N . SER A 1 482 ? 27.440 -28.898 -48.497 1.00 89.44 482 SER A N 1
ATOM 3911 C CA . SER A 1 482 ? 28.533 -29.231 -49.411 1.00 89.44 482 SER A CA 1
ATOM 3912 C C . SER A 1 482 ? 29.123 -30.615 -49.160 1.00 89.44 482 SER A C 1
ATOM 3914 O O . SER A 1 482 ? 29.601 -31.212 -50.117 1.00 89.44 482 SER A O 1
ATOM 3916 N N . ARG A 1 483 ? 29.098 -31.141 -47.926 1.00 88.00 483 ARG A N 1
ATOM 3917 C CA . ARG A 1 483 ? 29.484 -32.539 -47.672 1.00 88.00 483 ARG A CA 1
ATOM 3918 C C . ARG A 1 483 ? 28.427 -33.484 -48.231 1.00 88.00 483 ARG A C 1
ATOM 3920 O O . ARG A 1 483 ? 28.786 -34.359 -49.005 1.00 88.00 483 ARG A O 1
ATOM 3927 N N . LEU A 1 484 ? 27.153 -33.244 -47.910 1.00 86.88 484 LEU A N 1
ATOM 3928 C CA . LEU A 1 484 ? 26.014 -34.067 -48.335 1.00 86.88 484 LEU A CA 1
ATOM 3929 C C . LEU A 1 484 ? 25.879 -34.147 -49.870 1.00 86.88 484 LEU A C 1
ATOM 3931 O O . LEU A 1 484 ? 25.661 -35.218 -50.428 1.00 86.88 484 LEU A O 1
ATOM 3935 N N . VAL A 1 485 ? 26.072 -33.026 -50.572 1.00 86.56 485 VAL A N 1
ATOM 3936 C CA . VAL A 1 485 ? 26.022 -32.971 -52.043 1.00 86.56 485 VAL A CA 1
ATOM 3937 C C . VAL A 1 485 ? 27.269 -33.578 -52.695 1.00 86.56 485 VAL A C 1
ATOM 3939 O O . VAL A 1 485 ? 27.146 -34.198 -53.746 1.00 86.56 485 VAL A O 1
ATOM 3942 N N . GLN A 1 486 ? 28.459 -33.451 -52.095 1.00 82.88 486 GLN A N 1
ATOM 3943 C CA . GLN A 1 486 ? 29.691 -34.042 -52.648 1.00 82.88 486 GLN A CA 1
ATOM 3944 C C . GLN A 1 486 ? 29.833 -35.542 -52.365 1.00 82.88 486 GLN A C 1
ATOM 3946 O O . GLN A 1 486 ? 30.476 -36.234 -53.151 1.00 82.88 486 GLN A O 1
ATOM 3951 N N . SER A 1 487 ? 29.249 -36.056 -51.277 1.00 75.81 487 SER A N 1
ATOM 3952 C CA . SER A 1 487 ? 29.176 -37.500 -51.022 1.00 75.81 487 SER A CA 1
ATOM 3953 C C . SER A 1 487 ? 28.192 -38.212 -51.951 1.00 75.81 487 SER A C 1
ATOM 3955 O O . SER A 1 487 ? 28.341 -39.411 -52.187 1.00 75.81 487 SER A O 1
ATOM 3957 N N . SER A 1 488 ? 27.208 -37.490 -52.495 1.00 70.81 488 SER A N 1
ATOM 3958 C CA . SER A 1 488 ? 26.167 -38.080 -53.329 1.00 70.81 488 SER A CA 1
ATOM 3959 C C . SER A 1 488 ? 26.604 -38.283 -54.780 1.00 70.81 488 SER A C 1
ATOM 3961 O O . SER A 1 488 ? 26.994 -37.353 -55.486 1.00 70.81 488 SER A O 1
ATOM 3963 N N . GLY A 1 489 ? 26.417 -39.505 -55.280 1.00 64.06 489 GLY A N 1
ATOM 3964 C CA . GLY A 1 489 ? 26.464 -39.805 -56.714 1.00 64.06 489 GLY A CA 1
ATOM 3965 C C . GLY A 1 489 ? 25.160 -39.490 -57.466 1.00 64.06 489 GLY A C 1
ATOM 3966 O O . GLY A 1 489 ? 25.061 -39.782 -58.661 1.00 64.06 489 GLY A O 1
ATOM 3967 N N . LYS A 1 490 ? 24.123 -38.959 -56.796 1.00 70.81 490 LYS A N 1
ATOM 3968 C CA . LYS A 1 490 ? 22.780 -38.802 -57.377 1.00 70.81 490 LYS A CA 1
ATOM 3969 C C . LYS A 1 490 ? 22.704 -37.584 -58.306 1.00 70.81 490 LYS A C 1
ATOM 3971 O O . LYS A 1 490 ? 22.990 -36.453 -57.920 1.00 70.81 490 LYS A O 1
ATOM 3976 N N . LYS A 1 491 ? 22.194 -37.796 -59.527 1.00 65.44 491 LYS A N 1
ATOM 3977 C CA . LYS A 1 491 ? 21.939 -36.724 -60.515 1.00 65.44 491 LYS A CA 1
ATOM 3978 C C . LYS A 1 491 ? 20.954 -35.654 -60.020 1.00 65.44 491 LYS A C 1
ATOM 3980 O O . LYS A 1 491 ? 20.990 -34.538 -60.518 1.00 65.44 491 LYS A O 1
ATOM 3985 N N . THR A 1 492 ? 20.095 -35.973 -59.050 1.00 65.81 492 THR A N 1
ATOM 3986 C CA . THR A 1 492 ? 19.125 -35.040 -58.446 1.00 65.81 492 THR A CA 1
ATOM 3987 C C . THR A 1 492 ? 19.776 -33.908 -57.651 1.00 65.81 492 THR A C 1
ATOM 3989 O O . THR A 1 492 ? 19.174 -32.849 -57.516 1.00 65.81 492 THR A O 1
ATOM 3992 N N . LEU A 1 493 ? 21.012 -34.092 -57.173 1.00 77.81 493 LEU A N 1
ATOM 3993 C CA . LEU A 1 493 ? 21.789 -33.053 -56.489 1.00 77.81 493 LEU A CA 1
ATOM 3994 C C . LEU A 1 493 ? 22.754 -32.302 -57.430 1.00 77.81 493 LEU A C 1
ATOM 3996 O O . LEU A 1 493 ? 23.420 -31.355 -57.011 1.00 77.81 493 LEU A O 1
ATOM 4000 N N . GLN A 1 494 ? 22.797 -32.666 -58.719 1.00 80.31 494 GLN A N 1
ATOM 4001 C CA . GLN A 1 494 ? 23.558 -31.950 -59.746 1.00 80.31 494 GLN A CA 1
ATOM 4002 C C . GLN A 1 494 ? 22.729 -30.802 -60.334 1.00 80.31 494 GLN A C 1
ATOM 4004 O O . GLN A 1 494 ? 21.984 -30.956 -61.306 1.00 80.31 494 GLN A O 1
ATOM 4009 N N . VAL A 1 495 ? 22.885 -29.627 -59.729 1.00 83.12 495 VAL A N 1
ATOM 4010 C CA . VAL A 1 495 ? 22.204 -28.394 -60.135 1.00 83.12 495 VAL A CA 1
ATOM 4011 C C . VAL A 1 495 ? 22.691 -27.925 -61.512 1.00 83.12 495 VAL A C 1
ATOM 4013 O O . VAL A 1 495 ? 23.884 -27.728 -61.741 1.00 83.12 495 VAL A O 1
ATOM 4016 N N . ASN A 1 496 ? 21.749 -27.726 -62.432 1.00 82.94 496 ASN A N 1
ATOM 4017 C CA . ASN A 1 496 ? 21.967 -27.213 -63.783 1.00 82.94 496 ASN A CA 1
ATOM 4018 C C . ASN A 1 496 ? 20.928 -26.127 -64.121 1.00 82.94 496 ASN A C 1
ATOM 4020 O O . ASN A 1 496 ? 20.035 -25.852 -63.327 1.00 82.94 496 ASN A O 1
ATOM 4024 N N . LEU A 1 497 ? 21.024 -25.515 -65.306 1.00 80.94 497 LEU A N 1
ATOM 4025 C CA . LEU A 1 497 ? 20.177 -24.381 -65.717 1.00 80.94 497 LEU A CA 1
ATOM 4026 C C . LEU A 1 497 ? 18.659 -24.647 -65.689 1.00 80.94 497 LEU A C 1
ATOM 4028 O O . LEU A 1 497 ? 17.898 -23.688 -65.607 1.00 80.94 497 LEU A O 1
ATOM 4032 N N . ASN A 1 498 ? 18.237 -25.914 -65.747 1.00 83.75 498 ASN A N 1
ATOM 4033 C CA . ASN A 1 498 ? 16.832 -26.323 -65.727 1.00 83.75 498 ASN A CA 1
ATOM 4034 C C . ASN A 1 498 ? 16.410 -26.946 -64.379 1.00 83.75 498 ASN A C 1
ATOM 4036 O O . ASN A 1 498 ? 15.281 -27.414 -64.259 1.00 83.75 498 ASN A O 1
ATOM 4040 N N . SER A 1 499 ? 17.302 -27.012 -63.384 1.00 86.62 499 SER A N 1
ATOM 4041 C CA . SER A 1 499 ? 16.971 -27.529 -62.052 1.00 86.62 499 SER A CA 1
ATOM 4042 C C . SER A 1 499 ? 16.004 -26.595 -61.326 1.00 86.62 499 SER A C 1
ATOM 4044 O O . SER A 1 499 ? 16.177 -25.377 -61.363 1.00 86.62 499 SER A O 1
ATOM 4046 N N . THR A 1 500 ? 15.035 -27.162 -60.605 1.00 89.06 500 THR A N 1
ATOM 4047 C CA . THR A 1 500 ? 14.169 -26.409 -59.686 1.00 89.06 500 THR A CA 1
ATOM 4048 C C . THR A 1 500 ? 14.671 -26.521 -58.245 1.00 89.06 500 THR A C 1
ATOM 4050 O O . THR A 1 500 ? 15.402 -27.455 -57.898 1.00 89.06 500 THR A O 1
ATOM 4053 N N . TYR A 1 501 ? 14.279 -25.572 -57.389 1.00 86.81 501 TYR A N 1
ATOM 4054 C CA . TYR A 1 501 ? 14.625 -25.636 -55.968 1.00 86.81 501 TYR A CA 1
ATOM 4055 C C . TYR A 1 501 ? 13.899 -26.782 -55.246 1.00 86.81 501 TYR A C 1
ATOM 4057 O O . TYR A 1 501 ? 14.489 -27.422 -54.378 1.00 86.81 501 TYR A O 1
ATOM 4065 N N . ASP A 1 502 ? 12.661 -27.097 -55.636 1.00 86.94 502 ASP A N 1
ATOM 4066 C CA . ASP A 1 502 ? 11.885 -28.187 -55.034 1.00 86.94 502 ASP A CA 1
ATOM 4067 C C . ASP A 1 502 ? 12.493 -29.568 -55.330 1.00 86.94 502 ASP A C 1
ATOM 4069 O O . ASP A 1 502 ? 12.587 -30.407 -54.429 1.00 86.94 502 ASP A O 1
ATOM 4073 N N . ASP A 1 503 ? 12.998 -29.786 -56.552 1.00 87.81 503 ASP A N 1
ATOM 4074 C CA . ASP A 1 503 ? 13.736 -31.009 -56.905 1.00 87.81 503 ASP A CA 1
ATOM 4075 C C . ASP A 1 503 ? 15.014 -31.155 -56.067 1.00 87.81 503 ASP A C 1
ATOM 4077 O O . ASP A 1 503 ? 15.319 -32.240 -55.565 1.00 87.81 503 ASP A O 1
ATOM 4081 N N . PHE A 1 504 ? 15.749 -30.054 -55.872 1.00 88.50 504 PHE A N 1
ATOM 4082 C CA . PHE A 1 504 ? 16.961 -30.027 -55.053 1.00 88.50 504 PHE A CA 1
ATOM 4083 C C . PHE A 1 504 ? 16.653 -30.278 -53.569 1.00 88.50 504 PHE A C 1
ATOM 4085 O O . PHE A 1 504 ? 17.311 -31.098 -52.929 1.00 88.50 504 PHE A O 1
ATOM 4092 N N . LYS A 1 505 ? 15.601 -29.645 -53.033 1.00 89.38 505 LYS A N 1
ATOM 4093 C CA . LYS A 1 505 ? 15.087 -29.856 -51.672 1.00 89.38 505 LYS A CA 1
ATOM 4094 C C . LYS A 1 505 ? 14.718 -31.317 -51.425 1.00 89.38 505 LYS A C 1
ATOM 4096 O O . LYS A 1 505 ? 15.102 -31.877 -50.397 1.00 89.38 505 LYS A O 1
ATOM 4101 N N . LYS A 1 506 ? 14.019 -31.948 -52.372 1.00 88.38 506 LYS A N 1
ATOM 4102 C CA . LYS A 1 506 ? 13.713 -33.380 -52.311 1.00 88.38 506 LYS A CA 1
ATOM 4103 C C . LYS A 1 506 ? 14.990 -34.224 -52.361 1.00 88.38 506 LYS A C 1
ATOM 4105 O O . LYS A 1 506 ? 15.165 -35.096 -51.518 1.00 88.38 506 LYS A O 1
ATOM 4110 N N . GLY A 1 507 ? 15.909 -33.918 -53.279 1.00 88.62 507 GLY A N 1
ATOM 4111 C CA . GLY A 1 507 ? 17.197 -34.605 -53.396 1.00 88.62 507 GLY A CA 1
ATOM 4112 C C . GLY A 1 507 ? 18.038 -34.569 -52.115 1.00 88.62 507 GLY A C 1
ATOM 4113 O O . GLY A 1 507 ? 18.675 -35.567 -51.791 1.00 88.62 507 GLY A O 1
ATOM 4114 N N . LEU A 1 508 ? 18.015 -33.460 -51.365 1.00 89.69 508 LEU A N 1
ATOM 4115 C CA . LEU A 1 508 ? 18.717 -33.339 -50.082 1.00 89.69 508 LEU A CA 1
ATOM 4116 C C . LEU A 1 508 ? 18.095 -34.240 -49.006 1.00 89.69 508 LEU A C 1
ATOM 4118 O O . LEU A 1 508 ? 18.822 -34.927 -48.294 1.00 89.69 508 LEU A O 1
ATOM 4122 N N . LEU A 1 509 ? 16.761 -34.278 -48.906 1.00 90.44 509 LEU A N 1
ATOM 4123 C CA . LEU A 1 509 ? 16.056 -35.157 -47.963 1.00 90.44 509 LEU A CA 1
ATOM 4124 C C . LEU A 1 509 ? 16.260 -36.643 -48.305 1.00 90.44 509 LEU A C 1
ATOM 4126 O O . LEU A 1 509 ? 16.531 -37.436 -47.406 1.00 90.44 509 LEU A O 1
ATOM 4130 N N . ASP A 1 510 ? 16.208 -36.996 -49.593 1.00 88.12 510 ASP A N 1
ATOM 4131 C CA . ASP A 1 510 ? 16.440 -38.354 -50.111 1.00 88.12 510 ASP A CA 1
ATOM 4132 C C . ASP A 1 510 ? 17.915 -38.810 -49.979 1.00 88.12 510 ASP A C 1
ATOM 4134 O O . ASP A 1 510 ? 18.216 -39.995 -50.129 1.00 88.12 510 ASP A O 1
ATOM 4138 N N . GLU A 1 511 ? 18.866 -37.897 -49.753 1.00 88.38 511 GLU A N 1
ATOM 4139 C CA . GLU A 1 511 ? 20.272 -38.204 -49.423 1.00 88.38 511 GLU A CA 1
ATOM 4140 C C . GLU A 1 511 ? 20.503 -38.272 -47.911 1.00 88.38 511 GLU A C 1
ATOM 4142 O O . GLU A 1 511 ? 21.245 -39.122 -47.430 1.00 88.38 511 GLU A O 1
ATOM 4147 N N . ALA A 1 512 ? 19.841 -37.406 -47.146 1.00 88.75 512 ALA A N 1
ATOM 4148 C CA . ALA A 1 512 ? 19.955 -37.382 -45.695 1.00 88.75 512 ALA A CA 1
ATOM 4149 C C . ALA A 1 512 ? 19.214 -38.538 -44.998 1.00 88.75 512 ALA A C 1
ATOM 4151 O O . ALA A 1 512 ? 19.517 -38.832 -43.845 1.00 88.75 512 ALA A O 1
ATOM 4152 N N . ALA A 1 513 ? 18.266 -39.195 -45.678 1.00 87.75 513 ALA A N 1
ATOM 4153 C CA . ALA A 1 513 ? 17.393 -40.236 -45.125 1.00 87.75 513 ALA A CA 1
ATOM 4154 C C . ALA A 1 513 ? 18.123 -41.415 -44.449 1.00 87.75 513 ALA A C 1
ATOM 4156 O O . ALA A 1 513 ? 17.588 -41.988 -43.500 1.00 87.75 513 ALA A O 1
ATOM 4157 N N . ASP A 1 514 ? 19.340 -41.750 -44.890 1.00 84.25 514 ASP A N 1
ATOM 4158 C CA . ASP A 1 514 ? 20.131 -42.865 -44.345 1.00 84.25 514 ASP A CA 1
ATOM 4159 C C . ASP A 1 514 ? 20.749 -42.567 -42.958 1.00 84.25 514 ASP A C 1
ATOM 4161 O O . ASP A 1 514 ? 21.264 -43.473 -42.301 1.00 84.25 514 ASP A O 1
ATOM 4165 N N . SER A 1 515 ? 20.696 -41.315 -42.479 1.00 88.50 515 SER A N 1
ATOM 4166 C CA . SER A 1 515 ? 21.174 -40.913 -41.148 1.00 88.50 515 SER A CA 1
ATOM 4167 C C . SER A 1 515 ? 20.148 -40.019 -40.434 1.00 88.50 515 SER A C 1
ATOM 4169 O O . SER A 1 515 ? 19.884 -38.907 -40.896 1.00 88.50 515 SER A O 1
ATOM 4171 N N . PRO A 1 516 ? 19.597 -40.438 -39.274 1.00 88.69 516 PRO A N 1
ATOM 4172 C CA . PRO A 1 516 ? 18.633 -39.636 -38.519 1.00 88.69 516 PRO A CA 1
ATOM 4173 C C . PRO A 1 516 ? 19.139 -38.238 -38.137 1.00 88.69 516 PRO A C 1
ATOM 4175 O O . PRO A 1 516 ? 18.356 -37.290 -38.157 1.00 88.69 516 PRO A O 1
ATOM 4178 N N . GLU A 1 517 ? 20.433 -38.101 -37.832 1.00 87.25 517 GLU A N 1
ATOM 4179 C CA . GLU A 1 517 ? 21.073 -36.816 -37.511 1.00 87.25 517 GLU A CA 1
ATOM 4180 C C . GLU A 1 517 ? 21.121 -35.911 -38.749 1.00 87.25 517 GLU A C 1
ATOM 4182 O O . GLU A 1 517 ? 20.590 -34.801 -38.727 1.00 87.25 517 GLU A O 1
ATOM 4187 N N . ASN A 1 518 ? 21.635 -36.422 -39.878 1.00 88.81 518 ASN A N 1
ATOM 4188 C CA . ASN A 1 518 ? 21.673 -35.663 -41.131 1.00 88.81 518 ASN A CA 1
ATOM 4189 C C . ASN A 1 518 ? 20.265 -35.267 -41.592 1.00 88.81 518 ASN A C 1
ATOM 4191 O O . ASN A 1 518 ? 20.085 -34.179 -42.135 1.00 88.81 518 ASN A O 1
ATOM 4195 N N . TYR A 1 519 ? 19.263 -36.131 -41.409 1.00 89.38 519 TYR A N 1
ATOM 4196 C CA . TYR A 1 519 ? 17.881 -35.844 -41.789 1.00 89.38 519 TYR A CA 1
ATOM 4197 C C . TYR A 1 519 ? 17.266 -34.726 -40.934 1.00 89.38 519 TYR A C 1
ATOM 4199 O O . TYR A 1 519 ? 16.549 -33.876 -41.466 1.00 89.38 519 TYR A O 1
ATOM 4207 N N . GLN A 1 520 ? 17.576 -34.679 -39.633 1.00 87.31 520 GLN A N 1
ATOM 4208 C CA . GLN A 1 520 ? 17.178 -33.572 -38.759 1.00 87.31 520 GLN A CA 1
ATOM 4209 C C . GLN A 1 520 ? 17.867 -32.265 -39.169 1.00 87.31 520 GLN A C 1
ATOM 4211 O O . GLN A 1 520 ? 17.166 -31.290 -39.442 1.00 87.31 520 GLN A O 1
ATOM 4216 N N . ASP A 1 521 ? 19.194 -32.258 -39.321 1.00 87.56 521 ASP A N 1
ATOM 4217 C CA . ASP A 1 521 ? 19.960 -31.079 -39.757 1.00 87.56 521 ASP A CA 1
ATOM 4218 C C . ASP A 1 521 ? 19.473 -30.559 -41.120 1.00 87.56 521 ASP A C 1
ATOM 4220 O O . ASP A 1 521 ? 19.206 -29.370 -41.293 1.00 87.56 521 ASP A O 1
ATOM 4224 N N . THR A 1 522 ? 19.255 -31.461 -42.082 1.00 89.38 522 THR A N 1
ATOM 4225 C CA . THR A 1 522 ? 18.723 -31.125 -43.412 1.00 89.38 522 THR A CA 1
ATOM 4226 C C . THR A 1 522 ? 17.322 -30.526 -43.315 1.00 89.38 522 THR A C 1
ATOM 4228 O O . THR A 1 522 ? 17.028 -29.541 -43.988 1.00 89.38 522 THR A O 1
ATOM 4231 N N . ARG A 1 523 ? 16.450 -31.066 -42.452 1.00 88.00 523 ARG A N 1
ATOM 4232 C CA . ARG A 1 523 ? 15.104 -30.519 -42.222 1.00 88.00 523 ARG A CA 1
ATOM 4233 C C . ARG A 1 523 ? 15.147 -29.131 -41.578 1.00 88.00 523 ARG A C 1
ATOM 4235 O O . ARG A 1 523 ? 14.333 -28.295 -41.959 1.00 88.00 523 ARG A O 1
ATOM 4242 N N . HIS A 1 524 ? 16.073 -28.884 -40.650 1.00 86.06 524 HIS A N 1
ATOM 4243 C CA . HIS A 1 524 ? 16.294 -27.561 -40.060 1.00 86.06 524 HIS A CA 1
ATOM 4244 C C . HIS A 1 524 ? 16.780 -26.556 -41.112 1.00 86.06 524 HIS A C 1
ATOM 4246 O O . HIS A 1 524 ? 16.166 -25.508 -41.277 1.00 86.06 524 HIS A O 1
ATOM 4252 N N . ILE A 1 525 ? 17.790 -26.916 -41.905 1.00 86.94 525 ILE A N 1
ATOM 4253 C CA . ILE A 1 525 ? 18.350 -26.074 -42.978 1.00 86.94 525 ILE A CA 1
ATOM 4254 C C . ILE A 1 525 ? 17.331 -25.784 -44.102 1.00 86.94 525 ILE A C 1
ATOM 4256 O O . ILE A 1 525 ? 17.427 -24.759 -44.776 1.00 86.94 525 ILE A O 1
ATOM 4260 N N . LEU A 1 526 ? 16.353 -26.672 -44.315 1.00 84.56 526 LEU A N 1
ATOM 4261 C CA . LEU A 1 526 ? 15.257 -26.530 -45.288 1.00 84.56 526 LEU A CA 1
ATOM 4262 C C . LEU A 1 526 ? 13.989 -25.859 -44.729 1.00 84.56 526 LEU A C 1
ATOM 4264 O O . LEU A 1 526 ? 12.986 -25.773 -45.457 1.00 84.56 526 LEU A O 1
ATOM 4268 N N . ASN A 1 527 ? 13.994 -25.458 -43.456 1.00 75.31 527 ASN A N 1
ATOM 4269 C CA . ASN A 1 527 ? 12.836 -24.891 -42.776 1.00 75.31 527 ASN A CA 1
ATOM 4270 C C . ASN A 1 527 ? 12.614 -23.426 -43.203 1.00 75.31 527 ASN A C 1
ATOM 4272 O O . ASN A 1 527 ? 13.518 -22.618 -43.020 1.00 75.31 527 ASN A O 1
ATOM 4276 N N . PRO A 1 528 ? 11.437 -23.051 -43.738 1.00 62.16 528 PRO A N 1
ATOM 4277 C CA . PRO A 1 528 ? 11.162 -21.680 -44.174 1.00 62.16 528 PRO A CA 1
ATOM 4278 C C . PRO A 1 528 ? 10.668 -20.742 -43.055 1.00 62.16 528 PRO A C 1
ATOM 4280 O O . PRO A 1 528 ? 10.309 -19.609 -43.350 1.00 62.16 528 PRO A O 1
ATOM 4283 N N . GLU A 1 529 ? 10.574 -21.200 -41.797 1.00 57.72 529 GLU A N 1
ATOM 4284 C CA . GLU A 1 529 ? 10.160 -20.339 -40.667 1.00 57.72 529 GLU A CA 1
ATOM 4285 C C . GLU A 1 529 ? 11.282 -19.432 -40.129 1.00 57.72 529 GLU A C 1
ATOM 4287 O O . GLU A 1 529 ? 11.003 -18.515 -39.364 1.00 57.72 529 GLU A O 1
ATOM 4292 N N . GLU A 1 530 ? 12.527 -19.663 -40.541 1.00 56.28 530 GLU A N 1
ATOM 4293 C CA . GLU A 1 530 ? 13.612 -18.682 -40.452 1.00 56.28 530 GLU A CA 1
ATOM 4294 C C . GLU A 1 530 ? 13.906 -18.197 -41.885 1.00 56.28 530 GLU A C 1
ATOM 4296 O O . GLU A 1 530 ? 13.667 -18.931 -42.852 1.00 56.28 530 GLU A O 1
ATOM 4301 N N . PHE A 1 531 ? 14.342 -16.941 -42.029 1.00 64.31 531 PHE A N 1
ATOM 4302 C CA . PHE A 1 531 ? 14.585 -16.261 -43.312 1.00 64.31 531 PHE A CA 1
ATOM 4303 C C . PHE A 1 531 ? 15.360 -17.139 -44.313 1.00 64.31 531 PHE A C 1
ATOM 4305 O O . PHE A 1 531 ? 16.233 -17.910 -43.923 1.00 64.31 531 PHE A O 1
ATOM 4312 N N . VAL A 1 532 ? 15.040 -17.003 -45.611 1.00 68.81 532 VAL A N 1
ATOM 4313 C CA . VAL A 1 532 ? 15.688 -17.646 -46.783 1.00 68.81 532 VAL A CA 1
ATOM 4314 C C . VAL A 1 532 ? 16.651 -18.786 -46.425 1.00 68.81 532 VAL A C 1
ATOM 4316 O O . VAL A 1 532 ? 17.867 -18.596 -46.344 1.00 68.81 532 VAL A O 1
ATOM 4319 N N . SER A 1 533 ? 16.082 -19.984 -46.265 1.00 80.56 533 SER A N 1
ATOM 4320 C CA . SER A 1 533 ? 16.794 -21.234 -45.970 1.00 80.56 533 SER A CA 1
ATOM 4321 C C . SER A 1 533 ? 18.181 -21.308 -46.625 1.00 80.56 533 SER A C 1
ATOM 4323 O O . SER A 1 533 ? 18.291 -21.134 -47.844 1.00 80.56 533 SER A O 1
ATOM 4325 N N . SER A 1 534 ? 19.228 -21.644 -45.863 1.00 86.06 534 SER A N 1
ATOM 4326 C CA . SER A 1 534 ? 20.605 -21.765 -46.378 1.00 86.06 534 SER A CA 1
ATOM 4327 C C . SER A 1 534 ? 20.723 -22.713 -47.581 1.00 86.06 534 SER A C 1
ATOM 4329 O O . SER A 1 534 ? 21.596 -22.533 -48.431 1.00 86.06 534 SER A O 1
ATOM 4331 N N . ALA A 1 535 ? 19.816 -23.687 -47.711 1.00 85.12 535 ALA A N 1
ATOM 4332 C CA . ALA A 1 535 ? 19.696 -24.537 -48.894 1.00 85.12 535 ALA A CA 1
ATOM 4333 C C . ALA A 1 535 ? 19.322 -23.776 -50.182 1.00 85.12 535 ALA A C 1
ATOM 4335 O O . ALA A 1 535 ? 19.846 -24.116 -51.241 1.00 85.12 535 ALA A O 1
ATOM 4336 N N . LEU A 1 536 ? 18.478 -22.741 -50.114 1.00 85.44 536 LEU A N 1
ATOM 4337 C CA . LEU A 1 536 ? 18.125 -21.889 -51.258 1.00 85.44 536 LEU A CA 1
ATOM 4338 C C . LEU A 1 536 ? 19.303 -20.997 -51.663 1.00 85.44 536 LEU A C 1
ATOM 4340 O O . LEU A 1 536 ? 19.611 -20.879 -52.849 1.00 85.44 536 LEU A O 1
ATOM 4344 N N . VAL A 1 537 ? 20.023 -20.436 -50.686 1.00 85.44 537 VAL A N 1
ATOM 4345 C CA . VAL A 1 537 ? 21.267 -19.688 -50.942 1.00 85.44 537 VAL A CA 1
ATOM 4346 C C . VAL A 1 537 ? 22.305 -20.595 -51.620 1.00 85.44 537 VAL A C 1
ATOM 4348 O O . VAL A 1 537 ? 22.879 -20.220 -52.643 1.00 85.44 537 VAL A O 1
ATOM 4351 N N . TYR A 1 538 ? 22.480 -21.824 -51.122 1.00 87.56 538 TYR A N 1
ATOM 4352 C CA . TYR A 1 538 ? 23.412 -22.800 -51.693 1.00 87.56 538 TYR A CA 1
ATOM 4353 C C . TYR A 1 538 ? 22.998 -23.278 -53.093 1.00 87.56 538 TYR A C 1
ATOM 4355 O O . TYR A 1 538 ? 23.834 -23.364 -53.991 1.00 87.56 538 TYR A O 1
ATOM 4363 N N . PHE A 1 539 ? 21.705 -23.522 -53.318 1.00 87.44 539 PHE A N 1
ATOM 4364 C CA . PHE A 1 539 ? 21.156 -23.849 -54.634 1.00 87.44 539 PHE A CA 1
ATOM 4365 C C . PHE A 1 539 ? 21.423 -22.737 -55.661 1.00 87.44 539 PHE A C 1
ATOM 4367 O O . PHE A 1 539 ? 21.891 -23.012 -56.767 1.00 87.44 539 PHE A O 1
ATOM 4374 N N . ASN A 1 540 ? 21.215 -21.475 -55.274 1.00 85.25 540 ASN A N 1
ATOM 4375 C CA . ASN A 1 540 ? 21.508 -20.313 -56.113 1.00 85.25 540 ASN A CA 1
ATOM 4376 C C . ASN A 1 540 ? 23.017 -20.156 -56.390 1.00 85.25 540 ASN A C 1
ATOM 4378 O O . ASN A 1 540 ? 23.401 -19.796 -57.508 1.00 85.25 540 ASN A O 1
ATOM 4382 N N . GLU A 1 541 ? 23.887 -20.487 -55.427 1.00 86.75 541 GLU A N 1
ATOM 4383 C CA . GLU A 1 541 ? 25.341 -20.549 -55.639 1.00 86.75 541 GLU A CA 1
ATOM 4384 C C . GLU A 1 541 ? 25.704 -21.607 -56.701 1.00 86.75 541 GLU A C 1
ATOM 4386 O O . GLU A 1 541 ? 26.460 -21.323 -57.634 1.00 86.75 541 GLU A O 1
ATOM 4391 N N . LEU A 1 542 ? 25.129 -22.812 -56.610 1.00 87.19 542 LEU A N 1
ATOM 4392 C CA . LEU A 1 542 ? 25.360 -23.888 -57.579 1.00 87.19 542 LEU A CA 1
ATOM 4393 C C . LEU A 1 542 ? 24.807 -23.548 -58.977 1.00 87.19 542 LEU A C 1
ATOM 4395 O O . LEU A 1 542 ? 25.504 -23.764 -59.971 1.00 87.19 542 LEU A O 1
ATOM 4399 N N . LEU A 1 543 ? 23.611 -22.950 -59.070 1.00 86.19 543 LEU A N 1
ATOM 4400 C CA . LEU A 1 543 ? 23.053 -22.439 -60.331 1.00 86.19 543 LEU A CA 1
ATOM 4401 C C . LEU A 1 543 ? 23.968 -21.397 -60.985 1.00 86.19 543 LEU A C 1
ATOM 4403 O O . LEU A 1 543 ? 24.131 -21.397 -62.205 1.00 86.19 543 LEU A O 1
ATOM 4407 N N . THR A 1 544 ? 24.567 -20.510 -60.190 1.00 85.12 544 THR A N 1
ATOM 4408 C CA . THR A 1 544 ? 25.461 -19.457 -60.692 1.00 85.12 544 THR A CA 1
ATOM 4409 C C . THR A 1 544 ? 26.742 -20.061 -61.267 1.00 85.12 544 THR A C 1
ATOM 4411 O O . THR A 1 544 ? 27.076 -19.792 -62.420 1.00 85.12 544 THR A O 1
ATOM 4414 N N . ARG A 1 545 ? 27.370 -21.006 -60.555 1.00 85.25 545 ARG A N 1
ATOM 4415 C CA . ARG A 1 545 ? 28.520 -21.773 -61.073 1.00 85.25 545 ARG A CA 1
ATOM 4416 C C . ARG A 1 545 ? 28.185 -22.548 -62.354 1.00 85.25 545 ARG A C 1
ATOM 4418 O O . ARG A 1 545 ? 29.025 -22.661 -63.249 1.00 85.25 545 ARG A O 1
ATOM 4425 N N . ALA A 1 546 ? 26.965 -23.081 -62.467 1.00 84.69 546 ALA A N 1
ATOM 4426 C CA . ALA A 1 546 ? 26.498 -23.763 -63.674 1.00 84.69 546 ALA A CA 1
ATOM 4427 C C . ALA A 1 546 ? 26.334 -22.795 -64.865 1.00 84.69 546 ALA A C 1
ATOM 4429 O O . ALA A 1 546 ? 26.717 -23.144 -65.985 1.00 84.69 546 ALA A O 1
ATOM 4430 N N . LYS A 1 547 ? 25.836 -21.568 -64.633 1.00 85.38 547 LYS A N 1
ATOM 4431 C CA . LYS A 1 547 ? 25.788 -20.484 -65.637 1.00 85.38 547 LYS A CA 1
ATOM 4432 C C . LYS A 1 547 ? 27.191 -20.105 -66.115 1.00 85.38 547 LYS A C 1
ATOM 4434 O O . LYS A 1 547 ? 27.452 -20.172 -67.313 1.00 85.38 547 LYS A O 1
ATOM 4439 N N . GLU A 1 548 ? 28.105 -19.806 -65.195 1.00 85.12 548 GLU A N 1
ATOM 4440 C CA . GLU A 1 548 ? 29.502 -19.447 -65.492 1.00 85.12 548 GLU A CA 1
ATOM 4441 C C . GLU A 1 548 ? 30.229 -20.548 -66.280 1.00 85.12 548 GLU A C 1
ATOM 4443 O O . GLU A 1 548 ? 30.919 -20.278 -67.266 1.00 85.12 548 GLU A O 1
ATOM 4448 N N . SER A 1 549 ? 30.025 -21.812 -65.896 1.00 83.88 549 SER A N 1
ATOM 4449 C CA . SER A 1 549 ? 30.584 -22.972 -66.600 1.00 83.88 549 SER A CA 1
ATOM 4450 C C . SER A 1 549 ? 30.026 -23.096 -68.023 1.00 83.88 549 SER A C 1
ATOM 4452 O O . SER A 1 549 ? 30.780 -23.344 -68.968 1.00 83.88 549 SER A O 1
ATOM 4454 N N . ALA A 1 550 ? 28.719 -22.878 -68.206 1.00 81.25 550 ALA A N 1
ATOM 4455 C CA . ALA A 1 550 ? 28.077 -22.899 -69.518 1.00 81.25 550 ALA A CA 1
ATOM 4456 C C . ALA A 1 550 ? 28.523 -21.726 -70.410 1.00 81.25 550 ALA A C 1
ATOM 4458 O O . ALA A 1 550 ? 28.736 -21.919 -71.607 1.00 81.25 550 ALA A O 1
ATOM 4459 N N . GLU A 1 551 ? 28.712 -20.528 -69.854 1.00 81.25 551 GLU A N 1
ATOM 4460 C CA . GLU A 1 551 ? 29.264 -19.377 -70.579 1.00 81.25 551 GLU A CA 1
ATOM 4461 C C . GLU A 1 551 ? 30.730 -19.577 -70.954 1.00 81.25 551 GLU A C 1
ATOM 4463 O O . GLU A 1 551 ? 31.111 -19.312 -72.092 1.00 81.25 551 GLU A O 1
ATOM 4468 N N . THR A 1 552 ? 31.542 -20.125 -70.050 1.00 80.25 552 THR A N 1
ATOM 4469 C CA . THR A 1 552 ? 32.939 -20.479 -70.332 1.00 80.25 552 THR A CA 1
ATOM 4470 C C . THR A 1 552 ? 33.019 -21.515 -71.455 1.00 80.25 552 THR A C 1
ATOM 4472 O O . THR A 1 552 ? 33.837 -21.385 -72.366 1.00 80.25 552 THR A O 1
ATOM 4475 N N . LEU A 1 553 ? 32.125 -22.510 -71.460 1.00 76.12 553 LEU A N 1
ATOM 4476 C CA . LEU A 1 553 ? 32.036 -23.499 -72.535 1.00 76.12 553 LEU A CA 1
ATOM 4477 C C . LEU A 1 553 ? 31.552 -22.884 -73.861 1.00 76.12 553 LEU A C 1
ATOM 4479 O O . LEU A 1 553 ? 32.068 -23.253 -74.916 1.00 76.12 553 LEU A O 1
ATOM 4483 N N . LYS A 1 554 ? 30.615 -21.924 -73.828 1.00 76.88 554 LYS A N 1
ATOM 4484 C CA . LYS A 1 554 ? 30.203 -21.145 -75.011 1.00 76.88 554 LYS A CA 1
ATOM 4485 C C . LYS A 1 554 ? 31.363 -20.313 -75.565 1.00 76.88 554 LYS A C 1
ATOM 4487 O O . LYS A 1 554 ? 31.623 -20.411 -76.757 1.00 76.88 554 LYS A O 1
ATOM 4492 N N . ARG A 1 555 ? 32.101 -19.584 -74.715 1.00 74.62 555 ARG A N 1
ATOM 4493 C CA . ARG A 1 555 ? 33.290 -18.796 -75.101 1.00 74.62 555 ARG A CA 1
ATOM 4494 C C . ARG A 1 555 ? 34.388 -19.673 -75.706 1.00 74.62 555 ARG A C 1
ATOM 4496 O O . ARG A 1 555 ? 34.953 -19.317 -76.735 1.00 74.62 555 ARG A O 1
ATOM 4503 N N . ARG A 1 556 ? 34.640 -20.855 -75.125 1.00 70.12 556 ARG A N 1
ATOM 4504 C CA . ARG A 1 556 ? 35.571 -21.845 -75.694 1.00 70.12 556 ARG A CA 1
ATOM 4505 C C . ARG A 1 556 ? 35.086 -22.382 -77.041 1.00 70.12 556 ARG A C 1
ATOM 4507 O O . ARG A 1 556 ? 35.888 -22.518 -77.953 1.00 70.12 556 ARG A O 1
ATOM 4514 N N . ARG A 1 557 ? 33.783 -22.639 -77.204 1.00 64.94 557 ARG A N 1
ATOM 4515 C CA . ARG A 1 557 ? 33.218 -23.058 -78.497 1.00 64.94 557 ARG A CA 1
ATOM 4516 C C . ARG A 1 557 ? 33.313 -21.961 -79.558 1.00 64.94 557 ARG A C 1
ATOM 4518 O O . ARG A 1 557 ? 33.744 -22.278 -80.657 1.00 64.94 557 ARG A O 1
ATOM 4525 N N . SER A 1 558 ? 33.029 -20.698 -79.228 1.00 59.66 558 SER A N 1
ATOM 4526 C CA . SER A 1 558 ? 33.210 -19.582 -80.168 1.00 59.66 558 SER A CA 1
ATOM 4527 C C . SER A 1 558 ? 34.679 -19.354 -80.540 1.00 59.66 558 SER A C 1
ATOM 4529 O O . SER A 1 558 ? 34.957 -19.073 -81.699 1.00 59.66 558 SER A O 1
ATOM 4531 N N . SER A 1 559 ? 35.629 -19.546 -79.611 1.00 56.00 559 SER A N 1
ATOM 4532 C CA . SER A 1 559 ? 37.065 -19.478 -79.936 1.00 56.00 559 SER A CA 1
ATOM 4533 C C . SER A 1 559 ? 37.570 -20.661 -80.772 1.00 56.00 559 SER A C 1
ATOM 4535 O O . SER A 1 559 ? 38.597 -20.541 -81.423 1.00 56.00 559 SER A O 1
ATOM 4537 N N . THR A 1 560 ? 36.879 -21.807 -80.763 1.00 55.81 560 THR A N 1
ATOM 4538 C CA . THR A 1 560 ? 37.250 -22.987 -81.571 1.00 55.81 560 THR A CA 1
ATOM 4539 C C . THR A 1 560 ? 36.567 -23.005 -82.946 1.00 55.81 560 THR A C 1
ATOM 4541 O O . THR A 1 560 ? 36.999 -23.743 -83.822 1.00 55.81 560 THR A O 1
ATOM 4544 N N . THR A 1 561 ? 35.537 -22.183 -83.172 1.00 52.19 561 THR A N 1
ATOM 4545 C CA . THR A 1 561 ? 34.903 -21.994 -84.493 1.00 52.19 561 THR A CA 1
ATOM 4546 C C . THR A 1 561 ? 35.405 -20.757 -85.248 1.00 52.19 561 THR A C 1
ATOM 4548 O O . THR A 1 561 ? 34.905 -20.467 -86.328 1.00 52.19 561 THR A O 1
ATOM 4551 N N . GLY A 1 562 ? 36.368 -20.020 -84.688 1.00 52.12 562 GLY A N 1
ATOM 4552 C CA . GLY A 1 562 ? 36.991 -18.844 -85.300 1.00 52.12 562 GLY A CA 1
ATOM 4553 C C . GLY A 1 562 ? 38.401 -19.124 -85.820 1.00 52.12 562 GLY A C 1
ATOM 4554 O O . GLY A 1 562 ? 39.345 -18.503 -85.345 1.00 52.12 562 GLY A O 1
ATOM 4555 N N . VAL A 1 563 ? 38.550 -20.061 -86.763 1.00 47.72 563 VAL A N 1
ATOM 4556 C CA . VAL A 1 563 ? 39.802 -20.265 -87.516 1.00 47.72 563 VAL A CA 1
ATOM 4557 C C . VAL A 1 563 ? 39.472 -20.527 -88.985 1.00 47.72 563 VAL A C 1
ATOM 4559 O O . VAL A 1 563 ? 39.363 -21.676 -89.388 1.00 47.72 563 VAL A O 1
ATOM 4562 N N . GLU A 1 564 ? 39.279 -19.451 -89.752 1.00 47.56 564 GLU A N 1
ATOM 4563 C CA . GLU A 1 564 ? 39.621 -19.342 -91.184 1.00 47.56 564 GLU A CA 1
ATOM 4564 C C . GLU A 1 564 ? 39.324 -17.915 -91.685 1.00 47.56 564 GLU A C 1
ATOM 4566 O O . GLU A 1 564 ? 38.264 -17.621 -92.226 1.00 47.56 564 GLU A O 1
ATOM 4571 N N . SER A 1 565 ? 40.280 -17.008 -91.470 1.00 41.78 565 SER A N 1
ATOM 4572 C CA . SER A 1 565 ? 40.635 -15.978 -92.454 1.00 41.78 565 SER A CA 1
ATOM 4573 C C . SER A 1 565 ? 42.062 -15.522 -92.157 1.00 41.78 565 SER A C 1
ATOM 4575 O O . SER A 1 565 ? 42.317 -14.842 -91.167 1.00 41.78 565 SER A O 1
ATOM 4577 N N . SER A 1 566 ? 42.989 -15.986 -92.992 1.00 49.88 566 SER A N 1
ATOM 4578 C CA . SER A 1 566 ? 44.303 -15.362 -93.185 1.00 49.88 566 SER A CA 1
ATOM 4579 C C . SER A 1 566 ? 44.121 -13.991 -93.856 1.00 49.88 566 SER A C 1
ATOM 4581 O O . SER A 1 566 ? 43.047 -13.772 -94.410 1.00 49.88 566 SER A O 1
ATOM 4583 N N . GLU A 1 567 ? 45.183 -13.166 -93.867 1.00 39.47 567 GLU A N 1
ATOM 4584 C CA . GLU A 1 567 ? 45.287 -11.753 -94.325 1.00 39.47 567 GLU A CA 1
ATOM 4585 C C . GLU A 1 567 ? 45.154 -10.732 -93.173 1.00 39.47 567 GLU A C 1
ATOM 4587 O O . GLU A 1 567 ? 44.286 -10.875 -92.315 1.00 39.47 567 GLU A O 1
ATOM 4592 N N . ASP A 1 568 ? 45.977 -9.683 -93.066 1.00 42.22 568 ASP A N 1
ATOM 4593 C CA . ASP A 1 568 ? 47.263 -9.355 -93.721 1.00 42.22 568 ASP A CA 1
ATOM 4594 C C . ASP A 1 568 ? 48.017 -8.324 -92.837 1.00 42.22 568 ASP A C 1
ATOM 4596 O O . ASP A 1 568 ? 47.542 -7.974 -91.753 1.00 42.22 568 ASP A O 1
ATOM 4600 N N . GLU A 1 569 ? 49.196 -7.867 -93.260 1.00 45.69 569 GLU A N 1
ATOM 4601 C CA . GLU A 1 569 ? 50.091 -6.966 -92.518 1.00 45.69 569 GLU A CA 1
ATOM 4602 C C . GLU A 1 569 ? 49.466 -5.620 -92.073 1.00 45.69 569 GLU A C 1
ATOM 4604 O O . GLU A 1 569 ? 48.586 -5.048 -92.717 1.00 45.69 569 GLU A O 1
ATOM 4609 N N . GLY A 1 570 ? 49.964 -5.081 -90.951 1.00 39.91 570 GLY A N 1
ATOM 4610 C CA . GLY A 1 570 ? 49.487 -3.834 -90.341 1.00 39.91 570 GLY A CA 1
ATOM 4611 C C . GLY A 1 570 ? 50.521 -3.249 -89.381 1.00 39.91 570 GLY A C 1
ATOM 4612 O O . GLY A 1 570 ? 50.482 -3.500 -88.178 1.00 39.91 570 GLY A O 1
ATOM 4613 N N . GLU A 1 571 ? 51.482 -2.525 -89.948 1.00 40.94 571 GLU A N 1
ATOM 4614 C CA . GLU A 1 571 ? 52.685 -2.022 -89.285 1.00 40.94 571 GLU A CA 1
ATOM 4615 C C . GLU A 1 571 ? 52.425 -0.919 -88.233 1.00 40.94 571 GLU A C 1
ATOM 4617 O O . GLU A 1 571 ? 51.446 -0.175 -88.267 1.00 40.94 571 GLU A O 1
ATOM 4622 N N . ILE A 1 572 ? 53.367 -0.856 -87.293 1.00 41.94 572 ILE A N 1
ATOM 4623 C CA . ILE A 1 572 ? 53.617 0.139 -86.240 1.00 41.94 572 ILE A CA 1
ATOM 4624 C C . ILE A 1 572 ? 53.362 1.597 -86.678 1.00 41.94 572 ILE A C 1
ATOM 4626 O O . ILE A 1 572 ? 53.790 1.989 -87.756 1.00 41.94 572 ILE A O 1
ATOM 4630 N N . ILE A 1 573 ? 52.827 2.429 -85.770 1.00 42.91 573 ILE A N 1
ATOM 4631 C CA . ILE A 1 573 ? 53.390 3.758 -85.440 1.00 42.91 573 ILE A CA 1
ATOM 4632 C C . ILE A 1 573 ? 53.076 4.087 -83.972 1.00 42.91 573 ILE A C 1
ATOM 4634 O O . ILE A 1 573 ? 51.934 4.039 -83.517 1.00 42.91 573 ILE A O 1
ATOM 4638 N N . GLU A 1 574 ? 54.143 4.397 -83.249 1.00 45.62 574 GLU A N 1
ATOM 4639 C CA . GLU A 1 574 ? 54.210 4.939 -81.894 1.00 45.62 574 GLU A CA 1
ATOM 4640 C C . GLU A 1 574 ? 54.545 6.431 -82.042 1.00 45.62 574 GLU A C 1
ATOM 4642 O O . GLU A 1 574 ? 55.453 6.734 -82.807 1.00 45.62 574 GLU A O 1
ATOM 4647 N N . ASP A 1 575 ? 53.807 7.341 -81.391 1.00 44.50 575 ASP A N 1
ATOM 4648 C CA . ASP A 1 575 ? 54.229 8.727 -81.086 1.00 44.50 575 ASP A CA 1
ATOM 4649 C C . ASP A 1 575 ? 53.095 9.526 -80.405 1.00 44.50 575 ASP A C 1
ATOM 4651 O O . ASP A 1 575 ? 51.914 9.254 -80.634 1.00 44.50 575 ASP A O 1
ATOM 4655 N N . GLY A 1 576 ? 53.440 10.575 -79.640 1.00 43.22 576 GLY A N 1
ATOM 4656 C CA . GLY A 1 576 ? 52.517 11.708 -79.426 1.00 43.22 576 GLY A CA 1
ATOM 4657 C C . GLY A 1 576 ? 52.177 12.140 -77.992 1.00 43.22 576 GLY A C 1
ATOM 4658 O O . GLY A 1 576 ? 51.028 12.479 -77.718 1.00 43.22 576 GLY A O 1
ATOM 4659 N N . GLU A 1 577 ? 53.154 12.188 -77.089 1.00 48.25 577 GLU A N 1
ATOM 4660 C CA . GLU A 1 577 ? 53.088 12.984 -75.851 1.00 48.25 577 GLU A CA 1
ATOM 4661 C C . GLU A 1 577 ? 52.925 14.491 -76.160 1.00 48.25 577 GLU A C 1
ATOM 4663 O O . GLU A 1 577 ? 53.786 15.056 -76.829 1.00 48.25 577 GLU A O 1
ATOM 4668 N N . ILE A 1 578 ? 51.876 15.159 -75.646 1.00 49.81 578 ILE A N 1
ATOM 4669 C CA . ILE A 1 578 ? 51.824 16.629 -75.470 1.00 49.81 578 ILE A CA 1
ATOM 4670 C C . ILE A 1 578 ? 51.026 16.979 -74.197 1.00 49.81 578 ILE A C 1
ATOM 4672 O O . ILE A 1 578 ? 49.825 16.719 -74.119 1.00 49.81 578 ILE A O 1
ATOM 4676 N N . GLU A 1 579 ? 51.685 17.621 -73.227 1.00 45.19 579 GLU A N 1
ATOM 4677 C CA . GLU A 1 579 ? 51.044 18.374 -72.134 1.00 45.19 579 GLU A CA 1
ATOM 4678 C C . GLU A 1 579 ? 50.534 19.747 -72.619 1.00 45.19 579 GLU A C 1
ATOM 4680 O O . GLU A 1 579 ? 51.153 20.375 -73.484 1.00 45.19 579 GLU A O 1
ATOM 4685 N N . GLY A 1 580 ? 49.448 20.251 -72.016 1.00 49.41 580 GLY A N 1
ATOM 4686 C CA . GLY A 1 580 ? 48.908 21.599 -72.246 1.00 49.41 580 GLY A CA 1
ATOM 4687 C C . GLY A 1 580 ? 47.839 21.995 -71.234 1.00 49.41 580 GLY A C 1
ATOM 4688 O O . GLY A 1 580 ? 46.802 21.298 -71.201 1.00 49.41 580 GLY A O 1
#

Secondary structure (DSSP, 8-state):
--PPPPPPPPPPPPPP---PPPP--PPPPP-PPPPPPPPPPPPPPPP-----PPPPPP---------------TTT-EEEEE-TTSS-EEEEETTT--EESSPPHHHHHHHHS--S-----EEEE-TTT--EEEE-SS-EESSPPGGGSSS-----------------------------SSHHHHHHHHHHHHHHTT--TT--HHHHHHHHTTSHHHHHGGGS-HHHHHHHHHHHHHHHHHHHHHHHHHHHHHHHHHHHHHHHHHGGG-TT--TTT--HHHHHHHHTTSTHHHHS--HHHHHHHHHHHHHHHHHHHHHHHHHHHHHHHHHHHHHHHHHHHHTS--TT--HHHHHHHS-TTGGG-TTTS-BTTB-HHHHHHHHHHHHHHHHHHHHHHHHHHHHHHHHHHHHHHHHHHHHHHHHHHTTS--TT--HHHHHHHHTTSTTHHHHHHH-TTHHHHHHHHHHHHHHHHHHHHHHHHHHHHHH---GGG---TT--HHHHHHHHHHHHTT-HHHHHHHHHHT-TTSSS-HHHHHHHHHHHHHHHHHHHHHHHHHHHS-------------------

Foldseek 3Di:
DDDDDDDDDDDDDDDDDDDDDDDDDDDDDDDDDDDDDDDDDDDDDDDDDDDDDDDDDDDDDDDDDDDDDDDDDQLRQKDWDDDPVNPQIKIARPVVRDIDSDDDPSVVVVVVVPPPPLQPQDWDAQPVPRQIWTWRLQDIGSDDDPSVVPDDDDDDDDDDDDDDDDDDDDDDDDDPPQADPDLSSLLRLLLNLCVVLVPELPDDPVRSCVSRVPGSSVVSSVVDDPVRSVVSSNSSSVVRVVVVVVVVVVLQVVLLVLLLVLCVPFQVVDPPDDLPPDACVNCVVSSVVDVSSPSDPDPVSSRVSSNVSSVVVVVVVVVVLVVLLVVLLVLLVVVLVVCVVVVQDALPDAPVSSVVPDDPVRCPDSSQDADPSAHPVNSNVSSVVSSVVRVVVVVVVVVVVVVVVVVVLVVLLVVLVVVVLVCLQVVVDDLPDACVVCVVVSVVDPSNVVQCVVPVCRSVVSVVVSSVVRVVVLVVLVVLLVVLLVVDPDPLCQQALPHDLVSNLVVQCVSQVVDPVSNVSSCVLVDVPGGPRSSNVVSVVSHVVNVVVVVVVVVVVVVVPPDDDDDDDDDDDDDDDDDD

pLDDT: mean 76.22, std 22.72, range [25.28, 98.38]

Sequence (580 aa):
GVRPNMRPPPPPPPHFHHQQRPPAPHAPHQLGPPPPHAAPLQHRPPPGYQTAPPQPTQPPPAAVQASTLPKESADTAWTEHTAPDGKTKYYYNSVTKESTYEMPDALAKKQKAPSKPAIEWKEYTDASSGKKYFSNGETTTWERPKELNSGEIAEPEADEEQHQPSRKKKKTGPRKVTDFGSKVEAIAAFKGLLLAKGVTPTNKWNEVVKMCSSDTRWEACEILSLGERKQALAEYQTKRANALKNQEREERMRAKSAFQDLLAEVLPSVEFFDVVSTRFVDIRSYLTKDDRFYAVEEESTRDELFLEFCEEVRKRDERKKRNQRREAKEAFYTFLKEHEEDGSLTFASTWKSFLSSLSDAELKEPRFAASPSMSDPDRELYFSDYVIDLQAAEDEKRRRIKDARRRAEKAQREAYRSLLDRLASDGTINPSTRFRNVENVLSQDPSYGPLREQSPESPRDIFDDYIEEWNDIYRRDRKFLSRLVQSSGKKTLQVNLNSTYDDFKKGLLDEAADSPENYQDTRHILNPEEFVSSALVYFNELLTRAKESAETLKRRRSSTTGVESSEDEGEIIEDGEIEG

InterPro domains:
  IPR001202 WW domain [PS01159] (78-104)
  IPR001202 WW domain [PS50020] (72-106)
  IPR001202 WW domain [SM00456] (73-106)
  IPR001202 WW domain [SM00456] (116-147)
  IPR001202 WW domain [cd00201] (78-105)
  IPR001202 WW domain [cd00201] (121-147)
  IPR002713 FF domain [PF01846] (185-236)
  IPR002713 FF domain [PF01846] (412-466)
  IPR002713 FF domain [PS51676] (252-312)
  IPR002713 FF domain [PS51676] (407-469)
  IPR002713 FF domain [SM00441] (183-239)
  IPR002713 FF domain [SM00441] (252-312)
  IPR002713 FF domain [SM00441] (325-389)
  IPR002713 FF domain [SM00441] (409-469)
  IPR036020 WW domain superfamily [SSF51045] (77-109)
  IPR036517 FF domain superfamily [G3DSA:1.10.10.440] (181-231)
  IPR036517 FF domain superfamily [G3DSA:1.10.10.440] (242-316)
  IPR036517 FF domain superfamily [G3DSA:1.10.10.440] (317-398)
  IPR036517 FF domain superfamily [G3DSA:1.10.10.440] (399-479)
  IPR036517 FF domain superfamily [SSF81698] (183-242)

Organism: NCBI:txid210454